Protein AF-A0A1Y2E299-F1 (afdb_monomer_lite)

Foldseek 3Di:
DDPPPPPLDFFQCLPPLNVCLLDVDPVLVVLVQLLCCLQVVVVVWGFPDKDFQPDPFDWDWDAPDDDDDDDDDDPPDDDDPPPDPDQDSLLRVLVSLVVDPPGPTDGDRDPDDPDDPPDPRDPDQWGWMFTQIPVRATETEIEEEDDPAPVVVVQVVVQVVCQVNNDDPPDDSVSRGFYEYEYAYQADRDALVNDDPVVDPDDVRSVVVRVVSLQDQKDKDFDADPVPRHCVPRVRRYMYIHGHLVSCVDPVNVVVCVDSSNVVSVCSVCVPVLCPPPDPSSVVSSVVSVVCSVDPVSVVVSVVVVVVVVVVVVVCVVVVVVVVVLVLLLVLLLVLLLCLLVVVDDLVVSVVVHVDDSVLSVLSNCQQPDPARALVVNCVSSVHDSVSSVVSCVVSVHDYDDPPPPVVVVVVPPD

Radius of gyration: 30.26 Å; chains: 1; bounding box: 94×62×80 Å

Sequence (415 aa):
MNIFEKEKEMLDPKNDLIFKNLFGVPQNKDIMIDFLNKILEFEEDPIVDLFYINTDTEIVPVKETNQSNEEKEVNDKEENSELYGKLGKMDLLVNAFIESPSSNYNLRETNERKKRDIDKIIYPENIDLLAKTRTNKLINIEIQMNNKGHMGKRSLYYAAGKIFHSLPKNEPYKKIPDLVMINILNYVAIEGSTVNREQFNNESEYNAYINELQNRCHSVYTIQNTQTNKTEIFKNSLIFHFIELPKFLNKINKNQLESEKYSWIKFLLKPEIYKDTEEELFKRAYNYLNYLGNIRKIREAYEQIEKVERDHLSAMSKYGKEKYIEGEKISAVRFAIPLLKERKLSLDEIKDYCKLSKDDLKIIDNFINNPKRSIRELAISLNLDINQLIEICEISNIYYIEKEEFDKVKRRRFV

Organism: NCBI:txid1754190

Secondary structure (DSSP, 8-state):
--TT----PPPPTTSHHHHHHHHSSGGGHHHHHHHHHHHH--SSS-EEEEEESSSS--EEEEE--------------S--SSS-----HHHHHHHHHHT-SSS-EEEEE---S---TT------SSEEEEEEETT--EEEEEEE----S-HHHHHHHHHHHHHHHTS-TT--GGGPPEEEEEEEESS--S-GGGS-GGG-SSHHHHHHHHHHHHH--EEEEE---TTT---GGGTTTEEEEEEEGGGGGSGGGHHHHTSGGGHHHHHHH-GGGGTT-S-HHHHHHHHHHHHHHH-HHHHHHHHHHHHHHHHHHHHHHHHHHHHHHHHHHHHHHHHHHHHHHTT-S-HHHHHHHS---HHHHHHHHHHHH-TT-BHHHHHHHHT--HHHHHHHHHHTT---B-SSSSSTTGGGS--

pLDDT: mean 72.44, std 21.23, range [27.77, 96.81]

InterPro domains:
  IPR010106 Recombination-promoting nuclease RpnA [TIGR01784] (127-362)

Structure (mmCIF, N/CA/C/O backbone):
data_AF-A0A1Y2E299-F1
#
_entry.id   AF-A0A1Y2E299-F1
#
loop_
_atom_site.group_PDB
_atom_site.id
_atom_site.type_symbol
_atom_site.label_atom_id
_atom_site.label_alt_id
_atom_site.label_comp_id
_atom_site.label_asym_id
_atom_site.label_entity_id
_atom_site.label_seq_id
_atom_site.pdbx_PDB_ins_code
_atom_site.Cartn_x
_atom_site.Cartn_y
_atom_site.Cartn_z
_atom_site.occupancy
_atom_site.B_iso_or_equiv
_atom_site.auth_seq_id
_atom_site.auth_comp_id
_atom_site.auth_asym_id
_atom_site.auth_atom_id
_atom_site.pdbx_PDB_model_num
ATOM 1 N N . MET A 1 1 ? 14.659 -36.727 25.892 1.00 32.09 1 MET A N 1
ATOM 2 C CA . MET A 1 1 ? 14.431 -35.273 25.765 1.00 32.09 1 MET A CA 1
AT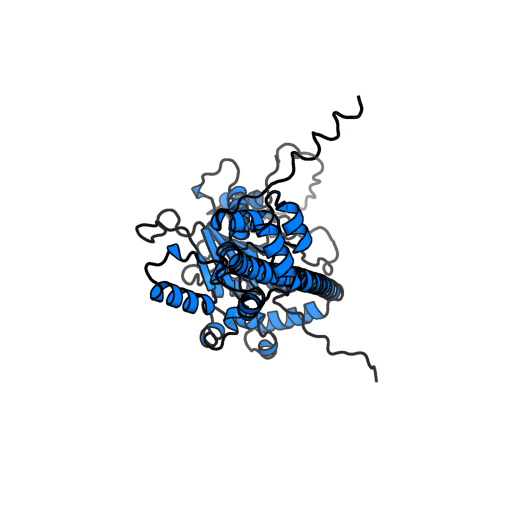OM 3 C C . MET A 1 1 ? 14.784 -34.915 24.330 1.00 32.09 1 MET A C 1
ATOM 5 O O . MET A 1 1 ? 15.929 -35.107 23.944 1.00 32.09 1 MET A O 1
ATOM 9 N N . ASN A 1 2 ? 13.778 -34.621 23.504 1.00 29.22 2 ASN A N 1
ATOM 10 C CA . ASN A 1 2 ? 13.917 -34.484 22.051 1.00 29.22 2 ASN A CA 1
ATOM 11 C C . ASN A 1 2 ? 14.667 -33.183 21.716 1.00 29.22 2 ASN A C 1
ATOM 13 O O . ASN A 1 2 ? 14.252 -32.117 22.150 1.00 29.22 2 ASN A O 1
ATOM 17 N N . ILE A 1 3 ? 15.757 -33.270 20.950 1.00 33.84 3 ILE A N 1
ATOM 18 C CA . ILE A 1 3 ? 16.673 -32.150 20.634 1.00 33.84 3 ILE A CA 1
ATOM 19 C C . ILE A 1 3 ? 16.189 -31.332 19.405 1.00 33.84 3 ILE A C 1
ATOM 21 O O . ILE A 1 3 ? 16.929 -30.536 18.846 1.00 33.84 3 ILE A O 1
ATOM 25 N N . PHE A 1 4 ? 14.927 -31.471 18.975 1.00 35.25 4 PHE A N 1
ATOM 26 C CA . PHE A 1 4 ? 14.426 -30.818 17.751 1.00 35.25 4 PHE A CA 1
ATOM 27 C C . PHE A 1 4 ? 12.995 -30.265 17.833 1.00 35.25 4 PHE A C 1
ATOM 29 O O . PHE A 1 4 ? 12.299 -30.214 16.825 1.00 35.25 4 PHE A O 1
ATOM 36 N N . GLU A 1 5 ? 12.554 -29.772 18.988 1.00 36.69 5 GLU A N 1
ATOM 37 C CA . GLU A 1 5 ? 11.481 -28.766 18.999 1.00 36.69 5 GLU A CA 1
ATOM 38 C C . GLU A 1 5 ? 12.128 -27.385 19.059 1.00 36.69 5 GLU A C 1
ATOM 40 O O . GLU A 1 5 ? 12.166 -26.720 20.089 1.00 36.69 5 GLU A O 1
ATOM 45 N N . LYS A 1 6 ? 12.707 -26.965 17.927 1.00 39.16 6 LYS A N 1
ATOM 46 C CA . LYS A 1 6 ? 12.953 -25.541 17.696 1.00 39.16 6 LYS A CA 1
ATOM 47 C C . LYS A 1 6 ? 11.570 -24.893 17.770 1.00 39.16 6 LYS A C 1
ATOM 49 O O . LYS A 1 6 ? 10.701 -25.297 16.993 1.00 39.16 6 LYS A O 1
ATOM 54 N N . GLU A 1 7 ? 11.345 -23.992 18.730 1.00 43.00 7 GLU A N 1
ATOM 55 C CA . GLU A 1 7 ? 10.093 -23.233 18.823 1.00 43.00 7 GLU A CA 1
ATOM 56 C C . GLU A 1 7 ? 9.712 -22.773 17.418 1.00 43.00 7 GLU A C 1
ATOM 58 O O . GLU A 1 7 ? 10.525 -22.201 16.686 1.00 43.00 7 GLU A O 1
ATOM 63 N N . LYS A 1 8 ? 8.517 -23.171 16.987 1.00 58.56 8 LYS A N 1
ATOM 64 C CA . LYS A 1 8 ? 8.115 -23.068 15.593 1.00 58.56 8 LYS A CA 1
ATOM 65 C C . LYS A 1 8 ? 7.849 -21.594 15.300 1.00 58.56 8 LYS A C 1
ATOM 67 O O . LYS A 1 8 ? 6.767 -21.094 15.575 1.00 58.56 8 LYS A O 1
ATOM 72 N N . GLU A 1 9 ? 8.877 -20.918 14.797 1.00 70.31 9 GLU A N 1
ATOM 73 C CA . GLU A 1 9 ? 8.895 -19.475 14.553 1.00 70.31 9 GLU A CA 1
ATOM 74 C C . GLU A 1 9 ? 7.659 -19.048 13.748 1.00 70.31 9 GLU A C 1
ATOM 76 O O . GLU A 1 9 ? 7.272 -19.724 12.781 1.00 70.31 9 GLU A O 1
ATOM 81 N N . MET A 1 10 ? 7.000 -17.984 14.212 1.00 82.38 10 MET A N 1
ATOM 82 C CA . MET A 1 10 ? 5.796 -17.431 13.596 1.00 82.38 10 MET A CA 1
ATOM 83 C C . MET A 1 10 ? 6.129 -16.927 12.189 1.00 82.38 10 MET A C 1
ATOM 85 O O . MET A 1 10 ? 7.195 -16.359 11.966 1.00 82.38 10 MET A O 1
ATOM 89 N N . LEU A 1 11 ? 5.233 -17.166 11.229 1.00 86.75 11 LEU A N 1
ATOM 90 C CA . LEU A 1 11 ? 5.448 -16.715 9.854 1.00 86.75 11 LEU A CA 1
ATOM 91 C C . LEU A 1 11 ? 5.257 -15.199 9.771 1.00 86.75 11 LEU A C 1
ATOM 93 O O . LEU A 1 11 ? 4.331 -14.667 10.384 1.00 86.75 11 LEU A O 1
ATOM 97 N N . ASP A 1 12 ? 6.103 -14.515 9.000 1.00 87.75 12 ASP A N 1
ATOM 98 C CA . ASP A 1 12 ? 6.030 -13.062 8.860 1.00 87.75 12 ASP A CA 1
ATOM 99 C C . ASP A 1 12 ? 4.764 -12.659 8.074 1.00 87.75 12 ASP A C 1
ATOM 101 O O . ASP A 1 12 ? 4.656 -12.989 6.887 1.00 87.75 12 ASP A O 1
ATOM 105 N N . PRO A 1 13 ? 3.808 -11.920 8.672 1.00 89.75 13 PRO A N 1
ATOM 106 C CA . PRO A 1 13 ? 2.593 -11.495 7.980 1.00 89.75 13 PRO A CA 1
ATOM 107 C C . PRO A 1 13 ? 2.842 -10.436 6.894 1.00 89.75 13 PRO A C 1
ATOM 109 O O . PRO A 1 13 ? 1.934 -10.150 6.120 1.00 89.75 13 PRO A O 1
ATOM 112 N N . LYS A 1 14 ? 4.051 -9.862 6.800 1.00 87.25 14 LYS A N 1
ATOM 113 C CA . LYS A 1 14 ? 4.465 -8.992 5.683 1.00 87.25 14 LYS A CA 1
ATOM 114 C C . LYS A 1 14 ? 4.824 -9.781 4.428 1.00 87.25 14 LYS A C 1
ATOM 116 O O . LYS A 1 14 ? 4.929 -9.190 3.355 1.00 87.25 14 LYS A O 1
ATOM 121 N N . ASN A 1 15 ? 5.048 -11.090 4.552 1.00 82.88 15 ASN A N 1
ATOM 122 C CA . ASN A 1 15 ? 5.232 -11.945 3.395 1.00 82.88 15 ASN A CA 1
ATOM 123 C C . ASN A 1 15 ? 3.908 -12.055 2.632 1.00 82.88 15 ASN A C 1
ATOM 125 O O . ASN A 1 15 ? 2.861 -12.347 3.209 1.00 82.88 15 ASN A O 1
ATOM 129 N N . ASP A 1 16 ? 3.977 -11.856 1.321 1.00 77.69 16 ASP A N 1
ATOM 130 C CA . ASP A 1 16 ? 2.823 -11.805 0.428 1.00 77.69 16 ASP A CA 1
ATOM 131 C C . ASP A 1 16 ? 1.937 -13.062 0.516 1.00 77.69 16 ASP A C 1
ATOM 133 O O . ASP A 1 16 ? 0.713 -12.948 0.567 1.00 77.69 16 ASP A O 1
ATOM 137 N N . LEU A 1 17 ? 2.526 -14.260 0.637 1.00 79.12 17 LEU A N 1
ATOM 138 C CA . LEU A 1 17 ? 1.771 -15.506 0.817 1.00 79.12 17 LEU A CA 1
ATOM 139 C C . LEU A 1 17 ? 0.967 -15.492 2.123 1.00 79.12 17 LEU A C 1
ATOM 141 O O . LEU A 1 17 ? -0.199 -15.892 2.147 1.00 79.12 17 LEU A O 1
ATOM 145 N N . ILE A 1 18 ? 1.589 -15.052 3.213 1.00 86.25 18 ILE A N 1
ATOM 146 C CA . ILE A 1 18 ? 0.987 -15.075 4.550 1.00 86.25 18 ILE A CA 1
ATOM 147 C C . ILE A 1 18 ? -0.095 -14.018 4.660 1.00 86.25 18 ILE A C 1
ATOM 149 O O . ILE A 1 18 ? -1.197 -14.329 5.106 1.00 86.25 18 ILE A O 1
ATOM 153 N N . PHE A 1 19 ? 0.174 -12.812 4.165 1.00 88.00 19 PHE A N 1
ATOM 154 C CA . PHE A 1 19 ? -0.820 -11.755 4.080 1.00 88.00 19 PHE A CA 1
ATOM 155 C C . PHE A 1 19 ? -2.055 -12.210 3.297 1.00 88.00 19 PHE A C 1
ATOM 157 O O . PHE A 1 19 ? -3.182 -12.060 3.763 1.00 88.00 19 PHE A O 1
ATOM 164 N N . LYS A 1 20 ? -1.859 -12.847 2.137 1.00 82.38 20 LYS A N 1
ATOM 165 C CA . LYS A 1 20 ? -2.958 -13.384 1.323 1.00 82.38 20 LYS A CA 1
ATOM 166 C C . LYS A 1 20 ? -3.746 -14.472 2.023 1.00 82.38 20 LYS A C 1
ATOM 168 O O . LYS A 1 20 ? -4.960 -14.507 1.893 1.00 82.38 20 LYS A O 1
ATOM 173 N N . ASN A 1 21 ? -3.101 -15.347 2.783 1.00 83.94 21 ASN A N 1
ATOM 174 C CA . ASN A 1 21 ? -3.840 -16.355 3.537 1.00 83.94 21 ASN A CA 1
ATOM 175 C C . ASN A 1 21 ? -4.544 -15.748 4.758 1.00 83.94 21 ASN A C 1
ATOM 177 O O . ASN A 1 21 ? -5.595 -16.246 5.142 1.00 83.94 21 ASN A O 1
ATOM 181 N N . LEU A 1 22 ? -4.020 -14.666 5.339 1.00 88.88 22 LEU A N 1
ATOM 182 C CA . LEU A 1 22 ? -4.622 -13.993 6.487 1.00 88.88 22 LEU A CA 1
ATOM 183 C C . LEU A 1 22 ? -5.815 -13.106 6.098 1.00 88.88 22 LEU A C 1
ATOM 185 O O . LEU A 1 22 ? -6.866 -13.224 6.714 1.00 88.88 22 LEU A O 1
ATOM 189 N N . PHE A 1 23 ? -5.680 -12.259 5.078 1.00 89.19 23 PHE A N 1
ATOM 190 C CA . PHE A 1 23 ? -6.710 -11.288 4.680 1.00 89.19 23 PHE A CA 1
ATOM 191 C C . PHE A 1 23 ? -7.469 -11.686 3.400 1.00 89.19 23 PHE A C 1
ATOM 193 O O . PHE A 1 23 ? -8.572 -11.208 3.133 1.00 89.19 23 PHE A O 1
ATOM 200 N N . GLY A 1 24 ? -6.881 -12.559 2.582 1.00 81.06 24 GLY A N 1
ATOM 201 C CA . GLY A 1 24 ? -7.390 -12.964 1.268 1.00 81.06 24 GLY A CA 1
ATOM 202 C C . GLY A 1 24 ? -8.364 -14.148 1.278 1.00 81.06 24 GLY A C 1
ATOM 203 O O . GLY A 1 24 ? -8.747 -14.614 0.207 1.00 81.06 24 GLY A O 1
ATOM 204 N N . VAL A 1 25 ? -8.726 -14.668 2.457 1.00 78.75 25 VAL A N 1
ATOM 205 C CA . VAL A 1 25 ? -9.627 -15.821 2.616 1.00 78.75 25 VAL A CA 1
ATOM 206 C C . VAL A 1 25 ? -11.041 -15.355 2.995 1.00 78.75 25 VAL A C 1
ATOM 208 O O . VAL A 1 25 ? -11.171 -14.517 3.892 1.00 78.75 25 VAL A O 1
ATOM 211 N N . PRO A 1 26 ? -12.112 -15.920 2.402 1.00 78.38 26 PRO A N 1
ATOM 212 C CA . PRO A 1 26 ? -13.491 -15.562 2.751 1.00 78.38 26 PRO A CA 1
ATOM 213 C C . PRO A 1 26 ? -13.822 -15.703 4.244 1.00 78.38 26 PRO A C 1
ATOM 215 O O . PRO A 1 26 ? -14.613 -14.930 4.778 1.00 78.38 26 PRO A O 1
ATOM 218 N N . GLN A 1 27 ? -13.186 -16.645 4.948 1.00 80.56 27 GLN A N 1
ATOM 219 C CA . GLN A 1 27 ? -13.388 -16.866 6.385 1.00 80.56 27 GLN A CA 1
ATOM 220 C C . GLN A 1 27 ? -12.892 -15.699 7.256 1.00 80.56 27 GLN A C 1
ATOM 222 O O . GLN A 1 27 ? -13.392 -15.521 8.362 1.00 80.56 27 GLN A O 1
ATOM 227 N N . ASN A 1 28 ? -11.946 -14.897 6.755 1.00 87.56 28 ASN A N 1
ATOM 228 C CA . ASN A 1 28 ? -11.381 -13.730 7.443 1.00 87.56 28 ASN A CA 1
ATOM 229 C C . ASN A 1 28 ? -11.833 -12.419 6.783 1.00 87.56 28 ASN A C 1
ATOM 231 O O . ASN A 1 28 ? -11.171 -11.386 6.877 1.00 87.56 28 ASN A O 1
ATOM 235 N N . LYS A 1 29 ? -12.961 -12.455 6.078 1.00 89.75 29 LYS A N 1
ATOM 236 C CA . LYS A 1 29 ? -13.508 -11.310 5.355 1.00 89.75 29 LYS A CA 1
ATOM 237 C C . LYS A 1 29 ? -13.743 -10.092 6.242 1.00 89.75 29 LYS A C 1
ATOM 239 O O . LYS A 1 29 ? -13.468 -8.973 5.833 1.00 89.75 29 LYS A O 1
ATOM 244 N N . ASP A 1 30 ? -14.220 -10.299 7.458 1.00 93.19 30 ASP A N 1
ATOM 245 C CA . ASP A 1 30 ? -14.425 -9.249 8.454 1.00 93.19 30 ASP A CA 1
ATOM 246 C C . ASP A 1 30 ? -13.109 -8.616 8.947 1.00 93.19 30 ASP A C 1
ATOM 248 O O . ASP A 1 30 ? -13.064 -7.404 9.142 1.00 93.19 30 ASP A O 1
ATOM 252 N N . ILE A 1 31 ? -12.018 -9.387 9.044 1.00 94.75 31 ILE A N 1
ATOM 253 C CA . ILE A 1 31 ? -10.661 -8.853 9.269 1.00 94.75 31 ILE A CA 1
ATOM 254 C C . ILE A 1 31 ? -10.249 -7.940 8.107 1.00 94.75 31 ILE A C 1
ATOM 256 O O . ILE A 1 31 ? -9.733 -6.849 8.337 1.00 94.75 31 ILE A O 1
ATOM 260 N N . MET A 1 32 ? -10.500 -8.351 6.859 1.00 93.38 32 MET A N 1
ATOM 261 C CA . MET A 1 32 ? -10.205 -7.510 5.694 1.00 93.38 32 MET A CA 1
ATOM 262 C C . MET A 1 32 ? -11.087 -6.252 5.649 1.00 93.38 32 MET A C 1
ATOM 264 O O . MET A 1 32 ? -10.597 -5.177 5.317 1.00 93.38 32 MET A O 1
ATOM 268 N N . ILE A 1 33 ? -12.369 -6.344 6.010 1.00 94.31 33 ILE A N 1
ATOM 269 C CA . ILE A 1 33 ? -13.258 -5.176 6.099 1.00 94.31 33 ILE A CA 1
ATOM 270 C C . ILE A 1 33 ? -12.736 -4.180 7.139 1.00 94.31 33 ILE A C 1
ATOM 272 O O . ILE A 1 33 ? -12.640 -2.990 6.835 1.00 94.31 33 ILE A O 1
ATOM 276 N N . ASP A 1 34 ? -12.362 -4.649 8.332 1.00 95.38 34 ASP A N 1
ATOM 277 C CA . ASP A 1 34 ? -11.805 -3.788 9.382 1.00 95.38 34 ASP A CA 1
ATOM 278 C C . ASP A 1 34 ? -10.476 -3.154 8.942 1.00 95.38 34 ASP A C 1
ATOM 280 O O . ASP A 1 34 ? -10.286 -1.945 9.083 1.00 95.38 34 ASP A O 1
ATOM 284 N N . PHE A 1 35 ? -9.600 -3.935 8.299 1.00 95.00 35 PHE A N 1
ATOM 285 C CA . PHE A 1 35 ? -8.370 -3.436 7.679 1.00 95.00 35 PHE A CA 1
ATOM 286 C C . PHE A 1 35 ? -8.635 -2.278 6.712 1.00 95.00 35 PHE A C 1
ATOM 288 O O . PHE A 1 35 ? -8.035 -1.206 6.831 1.00 95.00 35 PHE A O 1
ATOM 295 N N . LEU A 1 36 ? -9.543 -2.483 5.758 1.00 94.00 36 LEU A N 1
ATOM 296 C CA . LEU A 1 36 ? -9.836 -1.506 4.716 1.00 94.00 36 LEU A CA 1
ATOM 297 C C . LEU A 1 36 ? -10.514 -0.260 5.278 1.00 94.00 36 LEU A C 1
ATOM 299 O O . LEU A 1 36 ? -10.112 0.846 4.927 1.00 94.00 36 LEU A O 1
ATOM 303 N N . ASN A 1 37 ? -11.492 -0.413 6.172 1.00 94.62 37 ASN A N 1
ATOM 304 C CA . ASN A 1 37 ? -12.184 0.723 6.780 1.00 94.62 37 ASN A CA 1
ATOM 305 C C . ASN A 1 37 ? -11.233 1.603 7.599 1.00 94.62 37 ASN A C 1
ATOM 307 O O . ASN A 1 37 ? -11.318 2.827 7.503 1.00 94.62 37 ASN A O 1
ATOM 311 N N . LYS A 1 38 ? -10.287 1.004 8.334 1.00 94.12 38 LYS A N 1
ATOM 312 C CA . LYS A 1 38 ? -9.276 1.759 9.087 1.00 94.12 38 LYS A CA 1
ATOM 313 C C . LYS A 1 38 ? -8.299 2.493 8.173 1.00 94.12 38 LYS A C 1
ATOM 315 O O . LYS A 1 38 ? -8.006 3.655 8.420 1.00 94.12 38 LYS A O 1
ATOM 320 N N . ILE A 1 39 ? -7.821 1.858 7.099 1.00 92.06 39 ILE A N 1
ATOM 321 C CA . ILE A 1 39 ? -6.842 2.466 6.181 1.00 92.06 39 ILE A CA 1
ATOM 322 C C . ILE A 1 39 ? -7.459 3.544 5.275 1.00 92.06 39 ILE A C 1
ATOM 324 O O . ILE A 1 39 ? -6.802 4.558 5.010 1.00 92.06 39 ILE A O 1
ATOM 328 N N . LEU A 1 40 ? -8.677 3.310 4.775 1.00 88.81 40 LEU A N 1
ATOM 329 C CA . LEU A 1 40 ? -9.353 4.167 3.793 1.00 88.81 40 LEU A CA 1
ATOM 330 C C . LEU A 1 40 ? -10.169 5.300 4.427 1.00 88.81 40 LEU A C 1
ATOM 332 O O . LEU A 1 40 ? -10.482 6.257 3.725 1.00 88.81 40 LEU A O 1
ATOM 336 N N . GLU A 1 41 ? -10.489 5.207 5.723 1.00 82.06 41 GLU A N 1
ATOM 337 C CA . GLU A 1 41 ? -11.223 6.234 6.482 1.00 82.06 41 GLU A CA 1
ATOM 338 C C . GLU A 1 41 ? -12.548 6.651 5.814 1.00 82.06 41 GLU A C 1
ATOM 340 O O . GLU A 1 41 ? -12.928 7.822 5.801 1.00 82.06 41 GLU A O 1
ATOM 345 N N . PHE A 1 42 ? -13.289 5.692 5.249 1.00 75.88 42 PHE A N 1
ATOM 346 C CA . PHE A 1 42 ? -14.637 5.934 4.726 1.00 75.88 42 PHE A CA 1
ATOM 347 C C . PHE A 1 42 ? -15.664 6.074 5.864 1.00 75.88 42 PHE A C 1
ATOM 349 O O . PHE A 1 42 ? -16.616 5.306 5.952 1.00 75.88 42 PHE A O 1
ATOM 356 N N . GLU A 1 43 ? -15.482 7.056 6.749 1.00 74.56 43 GLU A N 1
ATOM 357 C CA . GLU A 1 43 ? -16.323 7.256 7.941 1.00 74.56 43 GLU A CA 1
ATOM 358 C C . GLU A 1 43 ? -17.804 7.478 7.584 1.00 74.56 43 GLU A C 1
ATOM 360 O O . GLU A 1 43 ? -18.707 6.937 8.227 1.00 74.56 43 GLU A O 1
ATOM 365 N N . GLU A 1 44 ? -18.068 8.238 6.517 1.00 80.62 44 GLU A N 1
ATOM 366 C CA . GLU A 1 44 ? -19.431 8.529 6.059 1.00 80.62 44 GLU A CA 1
ATOM 367 C C . GLU A 1 44 ? -20.084 7.349 5.324 1.00 80.62 44 GLU A C 1
ATOM 369 O O . GLU A 1 44 ? -21.313 7.224 5.314 1.00 80.62 44 GLU A O 1
ATOM 374 N N . ASP A 1 45 ? -19.291 6.465 4.718 1.00 86.31 45 ASP A N 1
ATOM 375 C CA . ASP A 1 45 ? -19.788 5.367 3.889 1.00 86.31 45 ASP A CA 1
ATOM 376 C C . ASP A 1 45 ? -18.879 4.128 3.962 1.00 86.31 45 ASP A C 1
ATOM 378 O O . ASP A 1 45 ? -18.203 3.787 2.985 1.00 86.31 45 ASP A O 1
ATOM 382 N N . PRO A 1 46 ? -18.837 3.454 5.126 1.00 91.50 46 PRO A N 1
ATOM 383 C CA . PRO A 1 46 ? -17.902 2.366 5.357 1.00 91.50 46 PRO A CA 1
ATOM 384 C C . PRO A 1 46 ? -18.210 1.170 4.459 1.00 91.50 46 PRO A C 1
ATOM 386 O O . PRO A 1 46 ? -19.350 0.937 4.042 1.00 91.50 46 PRO A O 1
ATOM 389 N N . ILE A 1 47 ? -17.178 0.374 4.201 1.00 92.19 47 ILE A N 1
ATOM 390 C CA . ILE A 1 47 ? -17.299 -0.931 3.559 1.00 92.19 47 ILE A CA 1
ATOM 391 C C . ILE A 1 47 ? -18.034 -1.860 4.521 1.00 92.19 47 ILE A C 1
ATOM 393 O O . ILE A 1 47 ? -17.644 -2.003 5.680 1.00 92.19 47 ILE A O 1
ATOM 397 N N . VAL A 1 48 ? -19.094 -2.493 4.026 1.00 92.31 48 VAL A N 1
ATOM 398 C CA . VAL A 1 48 ? -19.914 -3.447 4.787 1.00 92.31 48 VAL A CA 1
ATOM 399 C C . VAL A 1 48 ? -19.811 -4.863 4.236 1.00 92.31 48 VAL A C 1
ATOM 401 O O . VAL A 1 48 ? -20.191 -5.807 4.921 1.00 92.31 48 VAL A O 1
ATOM 404 N N . ASP A 1 49 ? -19.304 -5.020 3.010 1.00 89.50 49 ASP A N 1
ATOM 405 C CA . ASP A 1 49 ? -19.199 -6.318 2.356 1.00 89.50 49 ASP A CA 1
ATOM 406 C C . ASP A 1 49 ? -18.036 -6.374 1.349 1.00 89.50 49 ASP A C 1
ATOM 408 O O . ASP A 1 49 ? -17.627 -5.349 0.797 1.00 89.50 49 ASP A O 1
ATOM 412 N N . LEU A 1 50 ? -17.517 -7.579 1.095 1.00 87.25 50 LEU A N 1
ATOM 413 C CA . LEU A 1 50 ? -16.407 -7.858 0.167 1.00 87.25 50 LEU A CA 1
ATOM 414 C C . LEU A 1 50 ? -16.661 -9.125 -0.658 1.00 87.25 50 LEU A C 1
ATOM 416 O O . LEU A 1 50 ? -17.050 -10.159 -0.113 1.00 87.25 50 LEU A O 1
ATOM 420 N N . PHE A 1 51 ? -16.331 -9.082 -1.944 1.00 81.81 51 PHE A N 1
ATOM 421 C CA . PHE A 1 51 ? -16.332 -10.244 -2.834 1.00 81.81 51 PHE A CA 1
ATOM 422 C C . PHE A 1 51 ? -14.919 -10.498 -3.360 1.00 81.81 51 PHE A C 1
ATOM 424 O O . PHE A 1 51 ? -14.310 -9.606 -3.948 1.00 81.81 51 PHE A O 1
ATOM 431 N N . TYR A 1 52 ? -14.402 -11.710 -3.157 1.00 78.38 52 TYR A N 1
ATOM 432 C CA . TYR A 1 52 ? -13.086 -12.129 -3.644 1.00 78.38 52 TYR A CA 1
ATOM 433 C C . TYR A 1 52 ? -13.199 -12.619 -5.090 1.00 78.38 52 TYR A C 1
ATOM 435 O O . TYR A 1 52 ? -13.975 -13.523 -5.387 1.00 78.38 52 TYR A O 1
ATOM 443 N N . ILE A 1 53 ? -12.423 -12.028 -5.998 1.00 65.19 53 ILE A N 1
ATOM 444 C CA . ILE A 1 53 ? -12.620 -12.194 -7.453 1.00 65.19 53 ILE A CA 1
ATOM 445 C C . ILE A 1 53 ? -11.763 -13.344 -8.020 1.00 65.19 53 ILE A C 1
ATOM 447 O O . ILE A 1 53 ? -12.037 -13.882 -9.095 1.00 65.19 53 ILE A O 1
ATOM 451 N N . ASN A 1 54 ? -10.739 -13.762 -7.266 1.00 55.66 54 ASN A N 1
ATOM 452 C CA . ASN A 1 54 ? -9.733 -14.747 -7.682 1.00 55.66 54 ASN A CA 1
ATOM 453 C C . ASN A 1 54 ? -9.780 -16.089 -6.934 1.00 55.66 54 ASN A C 1
ATOM 455 O O . ASN A 1 54 ? -8.926 -16.941 -7.182 1.00 55.66 54 ASN A O 1
ATOM 459 N N . THR A 1 55 ? -10.745 -16.328 -6.046 1.00 46.59 55 THR A N 1
ATOM 460 C CA . THR A 1 55 ? -11.004 -17.693 -5.571 1.00 46.59 55 THR A CA 1
ATOM 461 C C . THR A 1 55 ? -11.697 -18.470 -6.697 1.00 46.59 55 THR A C 1
ATOM 463 O O . THR A 1 55 ? -12.433 -17.892 -7.493 1.00 46.59 55 THR A O 1
ATOM 466 N N . ASP A 1 56 ? -11.463 -19.779 -6.826 1.00 38.97 56 ASP A N 1
ATOM 467 C CA . ASP A 1 56 ? -12.178 -20.663 -7.772 1.00 38.97 56 ASP A CA 1
ATOM 468 C C . ASP A 1 56 ? -13.691 -20.797 -7.449 1.00 38.97 56 ASP A C 1
ATOM 470 O O . ASP A 1 56 ? -14.266 -21.878 -7.584 1.00 38.97 56 ASP A O 1
ATOM 474 N N . THR A 1 57 ? -14.331 -19.749 -6.940 1.00 34.69 57 THR A N 1
ATOM 475 C CA . THR A 1 57 ? -15.762 -19.680 -6.686 1.00 34.69 57 THR A CA 1
ATOM 476 C C . THR A 1 57 ? -16.434 -19.106 -7.924 1.00 34.69 57 THR A C 1
ATOM 478 O O . THR A 1 57 ? -16.258 -17.943 -8.282 1.00 34.69 57 THR A O 1
ATOM 481 N N . GLU A 1 58 ? -17.199 -19.952 -8.609 1.00 31.12 58 GLU A N 1
ATOM 482 C CA . GLU A 1 58 ? -18.240 -19.475 -9.511 1.00 31.12 58 GLU A CA 1
ATOM 483 C C . GLU A 1 58 ? -19.296 -18.767 -8.656 1.00 31.12 58 GLU A C 1
ATOM 485 O O . GLU A 1 58 ? -19.822 -19.326 -7.692 1.00 31.12 58 GLU A O 1
ATOM 490 N N . ILE A 1 59 ? -19.542 -17.496 -8.963 1.00 37.03 59 ILE A N 1
ATOM 491 C CA . ILE A 1 59 ? -20.559 -16.690 -8.297 1.00 37.03 59 ILE A CA 1
ATOM 492 C C . ILE A 1 59 ? -21.757 -16.672 -9.235 1.00 37.03 59 ILE A C 1
ATOM 494 O O . ILE A 1 59 ? -21.688 -16.094 -10.320 1.00 37.03 59 ILE A O 1
ATOM 498 N N . VAL A 1 60 ? -22.833 -17.348 -8.830 1.00 32.06 60 VAL A N 1
ATOM 499 C CA . VAL A 1 60 ? -24.058 -17.460 -9.625 1.00 32.06 60 VAL A CA 1
ATOM 500 C C . VAL A 1 60 ? -25.147 -16.591 -8.982 1.00 32.06 60 VAL A C 1
ATOM 502 O O . VAL A 1 60 ? -25.396 -16.717 -7.778 1.00 32.06 60 VAL A O 1
ATOM 505 N N . PRO A 1 61 ? -25.809 -15.701 -9.741 1.00 32.72 61 PRO A N 1
ATOM 506 C CA . PRO A 1 61 ? -26.958 -14.955 -9.241 1.00 32.72 61 PRO A CA 1
ATOM 507 C C . PRO A 1 61 ? -28.153 -15.896 -9.020 1.00 32.72 61 PRO A C 1
ATOM 509 O O . PRO A 1 61 ? -28.579 -16.593 -9.940 1.00 32.72 61 PRO A O 1
ATOM 512 N N . VAL A 1 62 ? -28.719 -15.911 -7.808 1.00 35.62 62 VAL A N 1
ATOM 513 C CA . VAL A 1 62 ? -29.917 -16.704 -7.486 1.00 35.62 62 VAL A CA 1
ATOM 514 C C . VAL A 1 62 ? -31.134 -15.784 -7.402 1.00 35.62 62 VAL A C 1
ATOM 516 O O . VAL A 1 62 ? -31.142 -14.826 -6.628 1.00 35.62 62 VAL A O 1
ATOM 519 N N . LYS A 1 63 ? -32.179 -16.089 -8.182 1.00 31.14 63 LYS A N 1
ATOM 520 C CA . LYS A 1 63 ? -33.508 -15.477 -8.026 1.00 31.14 63 LYS A CA 1
ATOM 521 C C . LYS A 1 63 ? -34.181 -16.046 -6.780 1.00 31.14 63 LYS A C 1
ATOM 523 O O . LYS A 1 63 ? -34.325 -17.262 -6.675 1.00 31.14 63 LYS A O 1
ATOM 528 N N . GLU A 1 64 ? -34.651 -15.193 -5.871 1.00 30.44 64 GLU A N 1
ATOM 529 C CA . GLU A 1 64 ? -35.635 -15.609 -4.867 1.00 30.44 64 GLU A CA 1
ATOM 530 C C . GLU A 1 64 ? -36.943 -15.978 -5.579 1.00 30.44 64 GLU A C 1
ATOM 532 O O . GLU A 1 64 ? -37.756 -15.124 -5.930 1.00 30.44 64 GLU A O 1
ATOM 537 N N . THR A 1 65 ? -37.159 -17.266 -5.827 1.00 28.39 65 THR A N 1
ATOM 538 C CA . THR A 1 65 ? -38.502 -17.774 -6.099 1.00 28.39 65 THR A CA 1
ATOM 539 C C . THR A 1 65 ? -39.205 -17.967 -4.764 1.00 28.39 65 THR A C 1
ATOM 541 O O . THR A 1 65 ? -38.792 -18.805 -3.960 1.00 28.39 65 THR A O 1
ATOM 544 N N . ASN A 1 66 ? -40.264 -17.192 -4.524 1.00 28.64 66 ASN A N 1
ATOM 545 C CA . ASN A 1 66 ? -41.194 -17.440 -3.426 1.00 28.64 66 ASN A CA 1
ATOM 546 C C . ASN A 1 66 ? -41.641 -18.914 -3.452 1.00 28.64 66 ASN A C 1
ATOM 548 O O . ASN A 1 66 ? -41.996 -19.446 -4.502 1.00 28.64 66 ASN A O 1
ATOM 552 N N . GLN A 1 67 ? -41.557 -19.565 -2.292 1.00 34.69 67 GLN A N 1
ATOM 553 C CA . GLN A 1 67 ? -41.695 -21.009 -2.088 1.00 34.69 67 GLN A CA 1
ATOM 554 C C . GLN A 1 67 ? -42.939 -21.632 -2.743 1.00 34.69 67 GLN A C 1
ATOM 556 O O . GLN A 1 67 ? -44.060 -21.194 -2.502 1.00 34.69 67 GLN A O 1
ATOM 561 N N . SER A 1 68 ? -42.757 -22.757 -3.440 1.00 28.05 68 SER A N 1
ATOM 562 C CA . SER A 1 68 ? -43.441 -24.020 -3.112 1.00 28.05 68 SER A CA 1
ATOM 563 C C . SER A 1 68 ? -42.829 -25.191 -3.896 1.00 28.05 68 SER A C 1
ATOM 565 O O . SER A 1 68 ? -42.595 -25.092 -5.092 1.00 28.05 68 SER A O 1
ATOM 567 N N . ASN A 1 69 ? -42.511 -26.253 -3.150 1.00 33.00 69 ASN A N 1
ATOM 568 C CA . ASN A 1 69 ? -42.260 -27.650 -3.521 1.00 33.00 69 ASN A CA 1
ATOM 569 C C . ASN A 1 69 ? -42.179 -28.015 -5.016 1.00 33.00 69 ASN A C 1
ATOM 571 O O . ASN A 1 69 ? -43.185 -27.989 -5.712 1.00 33.00 69 ASN A O 1
ATOM 575 N N . GLU A 1 70 ? -41.022 -28.520 -5.444 1.00 28.81 70 GLU A N 1
ATOM 576 C CA . GLU A 1 70 ? -40.843 -29.909 -5.904 1.00 28.81 70 GLU A CA 1
ATOM 577 C C . GLU A 1 70 ? -39.372 -30.117 -6.293 1.00 28.81 70 GLU A C 1
ATOM 579 O O . GLU A 1 70 ? -38.804 -29.367 -7.086 1.00 28.81 70 GLU A O 1
ATOM 584 N N . GLU A 1 71 ? -38.750 -31.141 -5.711 1.00 34.16 71 GLU A N 1
ATOM 585 C CA . GLU A 1 71 ? -37.464 -31.670 -6.153 1.00 34.16 71 GLU A CA 1
ATOM 586 C C . GLU A 1 71 ? -37.593 -32.118 -7.615 1.00 34.16 71 GLU A C 1
ATOM 588 O O . GLU A 1 71 ? -38.232 -33.126 -7.918 1.00 34.16 71 GLU A O 1
ATOM 593 N N . LYS A 1 72 ? -36.985 -31.374 -8.538 1.00 27.77 72 LYS A N 1
ATOM 594 C CA . LYS A 1 72 ? -36.644 -31.893 -9.862 1.00 27.77 72 LYS A CA 1
ATOM 595 C C . LYS A 1 72 ? -35.169 -31.649 -10.107 1.00 27.77 72 LYS A C 1
ATOM 597 O O . LYS A 1 72 ? -34.741 -30.519 -10.320 1.00 27.77 72 LYS A O 1
ATOM 602 N N . GLU A 1 73 ? -34.411 -32.741 -10.059 1.00 33.50 73 GLU A N 1
ATOM 603 C CA . GLU A 1 73 ? -33.103 -32.854 -10.694 1.00 33.50 73 GLU A CA 1
ATOM 604 C C . GLU A 1 73 ? -33.231 -32.384 -12.148 1.00 33.50 73 GLU A C 1
ATOM 606 O O . GLU A 1 73 ? -33.873 -33.040 -12.973 1.00 33.50 73 GLU A O 1
ATOM 611 N N . VAL A 1 74 ? -32.644 -31.232 -12.468 1.00 28.94 74 VAL A N 1
ATOM 612 C CA . VAL A 1 74 ? -32.480 -30.797 -13.854 1.00 28.94 74 VAL A CA 1
ATOM 613 C C . VAL A 1 74 ? -31.093 -31.239 -14.305 1.00 28.94 74 VAL A C 1
ATOM 615 O O . VAL A 1 74 ? -30.066 -30.734 -13.857 1.00 28.94 74 VAL A O 1
ATOM 618 N N . ASN A 1 75 ? -31.094 -32.256 -15.165 1.00 30.25 75 ASN A N 1
ATOM 619 C CA . ASN A 1 75 ? -29.964 -32.662 -15.988 1.00 30.25 75 ASN A CA 1
ATOM 620 C C . ASN A 1 75 ? -29.630 -31.536 -16.977 1.00 30.25 75 ASN A C 1
ATOM 622 O O . ASN A 1 75 ? -30.229 -31.475 -18.047 1.00 30.25 75 ASN A O 1
ATOM 626 N N . ASP A 1 76 ? -28.635 -30.708 -16.669 1.00 31.59 76 ASP A N 1
ATOM 627 C CA . ASP A 1 76 ? -28.047 -29.795 -17.653 1.00 31.59 76 ASP A CA 1
ATOM 628 C C . ASP A 1 76 ? -26.898 -30.499 -18.385 1.00 31.59 76 ASP A C 1
ATOM 630 O O . ASP A 1 76 ? -25.712 -30.357 -18.071 1.00 31.59 76 ASP A O 1
ATOM 634 N N . LYS A 1 77 ? -27.267 -31.306 -19.383 1.00 32.19 77 LYS A N 1
ATOM 635 C CA . LYS A 1 77 ? -26.385 -31.622 -20.507 1.00 32.19 77 LYS A CA 1
ATOM 636 C C . LYS A 1 77 ? -26.880 -30.855 -21.723 1.00 32.19 77 LYS A C 1
ATOM 638 O O . LYS A 1 77 ? -28.013 -31.048 -22.133 1.00 32.19 77 LYS A O 1
ATOM 643 N N . GLU A 1 78 ? -25.958 -30.080 -22.288 1.00 35.47 78 GLU A N 1
ATOM 644 C CA . GLU A 1 78 ? -25.972 -29.588 -23.667 1.00 35.47 78 GLU A CA 1
ATOM 645 C C . GLU A 1 78 ? -27.115 -28.631 -24.020 1.00 35.47 78 GLU A C 1
ATOM 647 O O . GLU A 1 78 ? -28.168 -29.052 -24.466 1.00 35.47 78 GLU A O 1
ATOM 652 N N . GLU A 1 79 ? -26.857 -27.327 -23.869 1.00 30.44 79 GLU A N 1
ATOM 653 C CA . GLU A 1 79 ? -27.109 -26.288 -24.888 1.00 30.44 79 GLU A CA 1
ATOM 654 C C . GLU A 1 79 ? -26.894 -24.907 -24.254 1.00 30.44 79 GLU A C 1
ATOM 656 O O . GLU A 1 79 ? -27.795 -24.358 -23.635 1.00 30.44 79 GLU A O 1
ATOM 661 N N . ASN A 1 80 ? -25.672 -24.364 -24.349 1.00 28.19 80 ASN A N 1
ATOM 662 C CA . ASN A 1 80 ? -25.393 -22.916 -24.265 1.00 28.19 80 ASN A CA 1
ATOM 663 C C . ASN A 1 80 ? -23.899 -22.599 -24.497 1.00 28.19 80 ASN A C 1
ATOM 665 O O . ASN A 1 80 ? -23.316 -21.738 -23.845 1.00 28.19 80 ASN A O 1
ATOM 669 N N . SER A 1 81 ? -23.228 -23.290 -25.426 1.00 30.28 81 SER A N 1
ATOM 670 C CA . SER A 1 81 ? -21.808 -23.022 -25.719 1.00 30.28 81 SER A CA 1
ATOM 671 C C . SER A 1 81 ? -21.568 -21.921 -26.759 1.00 30.28 81 SER A C 1
ATOM 673 O O . SER A 1 81 ? -20.412 -21.625 -27.043 1.00 30.28 81 SER A O 1
ATOM 675 N N . GLU A 1 82 ? -22.608 -21.290 -27.320 1.00 29.16 82 GLU A N 1
ATOM 676 C CA . GLU A 1 82 ? -22.441 -20.326 -28.426 1.00 29.16 82 GLU A CA 1
ATOM 677 C C . GLU A 1 82 ? -22.906 -18.886 -28.141 1.00 29.16 82 GLU A C 1
ATOM 679 O O . GLU A 1 82 ? -22.660 -18.007 -28.964 1.00 29.16 82 GLU A O 1
ATOM 684 N N . LEU A 1 83 ? -23.462 -18.583 -26.958 1.00 29.12 83 LEU A N 1
ATOM 685 C CA . LEU A 1 83 ? -23.812 -17.199 -26.577 1.00 29.12 83 LEU A CA 1
ATOM 686 C C . LEU A 1 83 ? -22.810 -16.531 -25.614 1.00 29.12 83 LEU A C 1
ATOM 688 O O . LEU A 1 83 ? -22.872 -15.322 -25.392 1.00 29.12 83 LEU A O 1
ATOM 692 N N . TYR A 1 84 ? -21.836 -17.279 -25.090 1.00 33.38 84 TYR A N 1
ATOM 693 C CA . TYR A 1 84 ? -20.801 -16.758 -24.191 1.00 33.38 84 TYR A CA 1
ATOM 694 C C . TYR A 1 84 ? -19.502 -16.473 -24.945 1.00 33.38 84 TYR A C 1
ATOM 696 O O . TYR A 1 84 ? -18.475 -17.131 -24.771 1.00 33.38 84 TYR A O 1
ATOM 704 N N . GLY A 1 85 ? -19.527 -15.442 -25.787 1.00 28.72 85 GLY A N 1
ATOM 705 C CA . GLY A 1 85 ? -18.295 -14.821 -26.257 1.00 28.72 85 GLY A CA 1
ATOM 706 C C . GLY A 1 85 ? -17.549 -14.203 -25.073 1.00 28.72 85 GLY A C 1
ATOM 707 O O . GLY A 1 85 ? -17.884 -13.095 -24.683 1.00 28.72 85 GLY A O 1
ATOM 708 N N . LYS A 1 86 ? -16.578 -14.934 -24.501 1.00 34.69 86 LYS A N 1
ATOM 709 C CA . LYS A 1 86 ? -15.558 -14.486 -23.524 1.00 34.69 86 LYS A CA 1
ATOM 710 C C . LYS A 1 86 ? -15.971 -13.267 -22.672 1.00 34.69 86 LYS A C 1
ATOM 712 O O . LYS A 1 86 ? -15.372 -12.202 -22.800 1.00 34.69 86 LYS A O 1
ATOM 717 N N . LEU A 1 87 ? -16.957 -13.434 -21.790 1.00 36.94 87 LEU A N 1
ATOM 718 C CA . LEU A 1 87 ? -17.112 -12.533 -20.645 1.00 36.94 87 LEU A CA 1
ATOM 719 C C . LEU A 1 87 ? -15.954 -12.799 -19.667 1.00 36.94 87 LEU A C 1
ATOM 721 O O . LEU A 1 87 ? -15.654 -13.953 -19.350 1.00 36.94 87 LEU A O 1
ATOM 725 N N . GLY A 1 88 ? -15.273 -11.752 -19.211 1.00 41.03 88 GLY A N 1
ATOM 726 C CA . GLY A 1 88 ? -14.325 -11.828 -18.104 1.00 41.03 88 GLY A CA 1
ATOM 727 C C . GLY A 1 88 ? -15.049 -12.091 -16.779 1.00 41.03 88 GLY A C 1
ATOM 728 O O . GLY A 1 88 ? -16.219 -11.763 -16.621 1.00 41.03 88 GLY A O 1
ATOM 729 N N . LYS A 1 89 ? -14.357 -12.652 -15.777 1.00 48.28 89 LYS A N 1
ATOM 730 C CA . LYS A 1 89 ? -14.937 -12.907 -14.437 1.00 48.28 89 LYS A CA 1
ATOM 731 C C . LYS A 1 89 ? -15.534 -11.649 -13.777 1.00 48.28 89 LYS A C 1
ATOM 733 O O . LYS A 1 89 ? -16.486 -11.755 -13.012 1.00 48.28 89 LYS A O 1
ATOM 738 N N . MET A 1 90 ? -14.996 -10.471 -14.098 1.00 43.69 90 MET A N 1
ATOM 739 C CA . MET A 1 90 ? -15.523 -9.174 -13.657 1.00 43.69 90 MET A CA 1
ATOM 740 C C . MET A 1 90 ? -16.884 -8.843 -14.278 1.00 43.69 90 MET A C 1
ATOM 742 O O . MET A 1 90 ? -17.744 -8.308 -13.582 1.00 43.69 90 MET A O 1
ATOM 746 N N . ASP A 1 91 ? -17.112 -9.232 -15.536 1.00 43.12 91 ASP A N 1
ATOM 747 C CA . ASP A 1 91 ? -18.394 -9.028 -16.213 1.00 43.12 91 ASP A CA 1
ATOM 748 C C . ASP A 1 91 ? -19.517 -9.776 -15.478 1.00 43.12 91 ASP A C 1
ATOM 750 O O . ASP A 1 91 ? -20.621 -9.259 -15.360 1.00 43.12 91 ASP A O 1
ATOM 754 N N . LEU A 1 92 ? -19.237 -10.961 -14.916 1.00 47.53 92 LEU A N 1
ATOM 755 C CA . LEU A 1 92 ? -20.215 -11.745 -14.146 1.00 47.53 92 LEU A CA 1
ATOM 756 C C . LEU A 1 92 ? -20.613 -11.060 -12.828 1.00 47.53 92 LEU A C 1
ATOM 758 O O . LEU A 1 92 ? -21.799 -10.984 -12.508 1.00 47.53 92 LEU A O 1
ATOM 762 N N . LEU A 1 93 ? -19.637 -10.535 -12.082 1.00 45.72 93 LEU A N 1
ATOM 763 C CA . LEU A 1 93 ? -19.872 -9.848 -10.808 1.00 45.72 93 LEU A CA 1
ATOM 764 C C . LEU A 1 93 ? -20.613 -8.526 -10.997 1.00 45.72 93 LEU A C 1
ATOM 766 O O . LEU A 1 93 ? -21.556 -8.222 -10.270 1.00 45.72 93 LEU A O 1
ATOM 770 N N . VAL A 1 94 ? -20.192 -7.744 -11.988 1.00 44.31 94 VAL A N 1
ATOM 771 C CA . VAL A 1 94 ? -20.759 -6.424 -12.252 1.00 44.31 94 VAL A CA 1
ATOM 772 C C . VAL A 1 94 ? -22.169 -6.543 -12.848 1.00 44.31 94 VAL A C 1
ATOM 774 O O . VAL A 1 94 ? -23.065 -5.817 -12.415 1.00 44.31 94 VAL A O 1
ATOM 777 N N . ASN A 1 95 ? -22.424 -7.518 -13.732 1.00 41.81 95 ASN A N 1
ATOM 778 C CA . ASN A 1 95 ? -23.770 -7.784 -14.261 1.00 41.81 95 ASN A CA 1
ATOM 779 C C . ASN A 1 95 ? -24.763 -8.220 -13.172 1.00 41.81 95 ASN A C 1
ATOM 781 O O . ASN A 1 95 ? -25.889 -7.723 -13.150 1.00 41.81 95 ASN A O 1
ATOM 785 N N . ALA A 1 96 ? -24.345 -9.073 -12.229 1.00 42.25 96 ALA A N 1
ATOM 786 C CA . ALA A 1 96 ? -25.206 -9.520 -11.130 1.00 42.25 96 ALA A CA 1
ATOM 787 C C . ALA A 1 96 ? -25.690 -8.368 -10.225 1.00 42.25 96 ALA A C 1
ATOM 789 O O . ALA A 1 96 ? -26.781 -8.442 -9.664 1.00 42.25 96 ALA A O 1
ATOM 790 N N . PHE A 1 97 ? -24.906 -7.291 -10.099 1.00 41.47 97 PHE A N 1
ATOM 791 C CA . PHE A 1 97 ? -25.264 -6.109 -9.308 1.00 41.47 97 PHE A CA 1
ATOM 792 C C . PHE A 1 97 ? -26.029 -5.044 -10.107 1.00 41.47 97 PHE A C 1
ATOM 794 O O . PHE A 1 97 ? -26.937 -4.403 -9.574 1.00 41.47 97 PHE A O 1
ATOM 801 N N . ILE A 1 98 ? -25.677 -4.836 -11.378 1.00 40.03 98 ILE A N 1
ATOM 802 C CA . ILE A 1 98 ? -26.284 -3.802 -12.227 1.00 40.03 98 ILE A CA 1
ATOM 803 C C . ILE A 1 98 ? -27.756 -4.102 -12.539 1.00 40.03 98 ILE A C 1
ATOM 805 O O . ILE A 1 98 ? -28.563 -3.172 -12.617 1.00 40.03 98 ILE A O 1
ATOM 809 N N . GLU A 1 99 ? -28.127 -5.373 -12.692 1.00 41.62 99 GLU A N 1
ATOM 810 C CA . GLU A 1 99 ? -29.508 -5.763 -12.992 1.00 41.62 99 GLU A CA 1
ATOM 811 C C . GLU A 1 99 ? -30.477 -5.577 -11.805 1.00 41.62 99 GLU A C 1
ATOM 813 O O . GLU A 1 99 ? -31.679 -5.809 -11.956 1.00 41.62 99 GLU A O 1
ATOM 818 N N . SER A 1 100 ? -30.028 -5.111 -10.625 1.00 40.19 100 SER A N 1
ATOM 819 C CA . SER A 1 100 ? -30.945 -4.801 -9.519 1.00 40.19 100 SER A CA 1
ATOM 820 C C . SER A 1 100 ? -30.472 -3.787 -8.479 1.00 40.19 100 SER A C 1
ATOM 822 O O . SER A 1 100 ? -29.945 -4.148 -7.431 1.00 40.19 100 SER A O 1
ATOM 824 N N . PRO A 1 101 ? -30.864 -2.516 -8.654 1.00 35.88 101 PRO A N 1
ATOM 825 C CA . PRO A 1 101 ? -30.973 -1.571 -7.547 1.00 35.88 101 PRO A CA 1
ATOM 826 C C . PRO A 1 101 ? -32.134 -1.902 -6.587 1.00 35.88 101 PRO A C 1
ATOM 828 O O . PRO A 1 101 ? -32.248 -1.278 -5.535 1.00 35.88 101 PRO A O 1
ATOM 831 N N . SER A 1 102 ? -33.056 -2.806 -6.957 1.00 35.34 102 SER A N 1
ATOM 832 C CA . SER A 1 102 ? -34.333 -2.995 -6.239 1.00 35.34 102 SER A CA 1
ATOM 833 C C . SER A 1 102 ? -34.880 -4.425 -6.220 1.00 35.34 102 SER A C 1
ATOM 835 O O . SER A 1 102 ? -36.057 -4.605 -5.921 1.00 35.34 102 SER A O 1
ATOM 837 N N . SER A 1 103 ? -34.078 -5.449 -6.519 1.00 32.41 103 SER A N 1
ATOM 838 C CA . SER A 1 103 ? -34.530 -6.827 -6.311 1.00 32.41 103 SER A CA 1
ATOM 839 C C . SER A 1 103 ? -33.504 -7.656 -5.548 1.00 32.41 103 SER A C 1
ATOM 841 O O . SER A 1 103 ? -32.293 -7.477 -5.697 1.00 32.41 103 SER A O 1
ATOM 843 N N . ASN A 1 104 ? -34.028 -8.516 -4.675 1.00 33.88 104 ASN A N 1
ATOM 844 C CA . ASN A 1 104 ? -33.291 -9.411 -3.793 1.00 33.88 104 ASN A CA 1
ATOM 845 C C . ASN A 1 104 ? -32.637 -10.543 -4.604 1.00 33.88 104 ASN A C 1
ATOM 847 O O . ASN A 1 104 ? -33.064 -11.696 -4.552 1.00 33.88 104 ASN A O 1
ATOM 851 N N . TYR A 1 105 ? -31.607 -10.225 -5.385 1.00 33.84 105 TYR A N 1
ATOM 852 C CA . TYR A 1 105 ? -30.690 -11.240 -5.893 1.00 33.84 105 TYR A CA 1
ATOM 853 C C . TYR A 1 105 ? -29.654 -11.529 -4.811 1.00 33.84 105 TYR A C 1
ATOM 855 O O . TYR A 1 105 ? -28.810 -10.690 -4.497 1.00 33.84 105 TYR A O 1
ATOM 863 N N . ASN A 1 106 ? -29.712 -12.729 -4.242 1.00 33.44 106 ASN A N 1
ATOM 864 C CA . ASN A 1 106 ? -28.645 -13.225 -3.388 1.00 33.44 106 ASN A CA 1
ATOM 865 C C . ASN A 1 106 ? -27.570 -13.845 -4.290 1.00 33.44 106 ASN A C 1
ATOM 867 O O . ASN A 1 106 ? -27.841 -14.788 -5.039 1.00 33.44 106 ASN A O 1
ATOM 871 N N . LEU A 1 107 ? -26.343 -13.328 -4.221 1.00 38.62 107 LEU A N 1
ATOM 872 C CA . LEU A 1 107 ? -25.177 -14.031 -4.748 1.00 38.62 107 LEU A CA 1
ATOM 873 C C . LEU A 1 107 ? -24.902 -15.208 -3.808 1.00 38.62 107 LEU A C 1
ATOM 875 O O . LEU A 1 107 ? -24.525 -15.001 -2.655 1.00 38.62 107 LEU A O 1
ATOM 879 N N . ARG A 1 108 ? -25.130 -16.442 -4.267 1.00 34.50 108 ARG A N 1
ATOM 880 C CA . ARG A 1 108 ? -24.700 -17.636 -3.528 1.00 34.50 108 ARG A CA 1
ATOM 881 C C . ARG A 1 108 ? -23.346 -18.088 -4.054 1.00 34.50 108 ARG A C 1
ATOM 883 O O . ARG A 1 108 ? -23.153 -18.222 -5.260 1.00 34.50 108 ARG A O 1
ATOM 890 N N . GLU A 1 109 ? -22.434 -18.386 -3.134 1.00 38.66 109 GLU A N 1
ATOM 891 C CA . GLU A 1 109 ? -21.313 -19.274 -3.427 1.00 38.66 109 GLU A CA 1
ATOM 892 C C . GLU A 1 109 ? -21.901 -20.653 -3.751 1.00 38.66 109 GLU A C 1
ATOM 894 O O . GLU A 1 109 ? -22.551 -21.275 -2.906 1.00 38.66 109 GLU A O 1
ATOM 899 N N . THR A 1 110 ? -21.735 -21.136 -4.982 1.00 31.39 110 THR A N 1
ATOM 900 C CA . THR A 1 110 ? -22.123 -22.510 -5.306 1.00 31.39 110 THR A CA 1
ATOM 901 C C . THR A 1 110 ? -21.097 -23.460 -4.698 1.00 31.39 110 THR A C 1
ATOM 903 O O . THR A 1 110 ? -20.077 -23.783 -5.310 1.00 31.39 110 THR A O 1
ATOM 906 N N . ASN A 1 111 ? -21.361 -23.931 -3.483 1.00 40.16 111 ASN A N 1
ATOM 907 C CA . ASN A 1 111 ? -20.712 -25.131 -2.980 1.00 40.16 111 ASN A CA 1
ATOM 908 C C . ASN A 1 111 ? -21.373 -26.334 -3.645 1.00 40.16 111 ASN A C 1
ATOM 910 O O . ASN A 1 111 ? -22.423 -26.754 -3.185 1.00 40.16 111 ASN A O 1
ATOM 914 N N . GLU A 1 112 ? -20.766 -26.874 -4.706 1.00 39.12 112 GLU A N 1
ATOM 915 C CA . GLU A 1 112 ? -20.715 -28.327 -4.938 1.00 39.12 112 GLU A CA 1
ATOM 916 C C . GLU A 1 112 ? -19.791 -28.710 -6.108 1.00 39.12 112 GLU A C 1
ATOM 918 O O . GLU A 1 112 ? -20.179 -29.158 -7.182 1.00 39.12 112 GLU A O 1
ATOM 923 N N . ARG A 1 113 ? -18.486 -28.667 -5.842 1.00 30.56 113 ARG A N 1
ATOM 924 C CA . ARG A 1 113 ? -17.637 -29.800 -6.222 1.00 30.56 113 ARG A CA 1
ATOM 925 C C . ARG A 1 113 ? -16.990 -30.294 -4.947 1.00 30.56 113 ARG A C 1
ATOM 927 O O . ARG A 1 113 ? -16.046 -29.668 -4.481 1.00 30.56 113 ARG A O 1
ATOM 934 N N . LYS A 1 114 ? -17.491 -31.407 -4.394 1.00 34.28 114 LYS A N 1
ATOM 935 C CA . LYS A 1 114 ? -16.856 -32.163 -3.299 1.00 34.28 114 LYS A CA 1
ATOM 936 C C . LYS A 1 114 ? -15.360 -32.347 -3.596 1.00 34.28 114 LYS A C 1
ATOM 938 O O . LYS A 1 114 ? -14.952 -33.293 -4.267 1.00 34.28 114 LYS A O 1
ATOM 943 N N . LYS A 1 115 ? -14.527 -31.437 -3.102 1.00 35.00 115 LYS A N 1
ATOM 944 C CA . LYS A 1 115 ? -13.066 -31.506 -3.134 1.00 35.00 115 LYS A CA 1
ATOM 945 C C . LYS A 1 115 ? -12.571 -31.076 -1.757 1.00 35.00 115 LYS A C 1
ATOM 947 O O . LYS A 1 115 ? -12.190 -29.933 -1.581 1.00 35.00 115 LYS A O 1
ATOM 952 N N . ARG A 1 116 ? -12.607 -32.034 -0.822 1.00 33.50 116 ARG A N 1
ATOM 953 C CA . ARG A 1 116 ? -11.857 -32.105 0.450 1.00 33.50 116 ARG A CA 1
ATOM 954 C C . ARG A 1 116 ? -11.359 -30.742 0.975 1.00 33.50 116 ARG A C 1
ATOM 956 O O . ARG A 1 116 ? -10.287 -30.280 0.587 1.00 33.50 116 ARG A O 1
ATOM 963 N N . ASP A 1 117 ? -12.121 -30.176 1.905 1.00 37.62 117 ASP A N 1
ATOM 964 C CA . ASP A 1 117 ? -12.051 -28.811 2.461 1.00 37.62 117 ASP A CA 1
ATOM 965 C C . ASP A 1 117 ? -10.801 -28.431 3.290 1.00 37.62 117 ASP A C 1
ATOM 967 O O . ASP A 1 117 ? -10.895 -27.624 4.206 1.00 37.62 117 ASP A O 1
ATOM 971 N N . ILE A 1 118 ? -9.613 -28.987 3.030 1.00 37.59 118 ILE A N 1
ATOM 972 C CA . ILE A 1 118 ? -8.423 -28.718 3.877 1.00 37.59 118 ILE A CA 1
ATOM 973 C C . ILE A 1 118 ? -7.182 -28.282 3.069 1.00 37.59 118 ILE A C 1
ATOM 975 O O . ILE A 1 118 ? -6.192 -27.839 3.639 1.00 37.59 118 ILE A O 1
ATOM 979 N N . ASP A 1 119 ? -7.222 -28.325 1.732 1.00 36.22 119 ASP A N 1
ATOM 980 C CA . ASP A 1 119 ? -5.990 -28.299 0.925 1.00 36.22 119 ASP A CA 1
ATOM 981 C C . ASP A 1 119 ? -5.878 -27.216 -0.159 1.00 36.22 119 ASP A C 1
ATOM 983 O O . ASP A 1 119 ? -4.883 -27.200 -0.892 1.00 36.22 119 ASP A O 1
ATOM 987 N N . LYS A 1 120 ? -6.832 -26.287 -0.284 1.00 46.19 120 LYS A N 1
ATOM 988 C CA . LYS A 1 120 ? -6.684 -25.175 -1.236 1.00 46.19 120 LYS A CA 1
ATOM 989 C C . LYS A 1 120 ? -5.861 -24.050 -0.616 1.00 46.19 120 LYS A C 1
ATOM 991 O O . LYS A 1 120 ? -6.396 -23.085 -0.088 1.00 46.19 120 LYS A O 1
ATOM 996 N N . ILE A 1 121 ? -4.541 -24.189 -0.699 1.00 48.94 121 ILE A N 1
ATOM 997 C CA . ILE A 1 121 ? -3.624 -23.070 -0.478 1.00 48.94 121 ILE A CA 1
ATOM 998 C C . ILE A 1 121 ? -3.993 -21.970 -1.475 1.00 48.94 121 ILE A C 1
ATOM 1000 O O . ILE A 1 121 ? -4.042 -22.203 -2.685 1.00 48.94 121 ILE A O 1
ATOM 1004 N N . ILE A 1 122 ? -4.275 -20.782 -0.954 1.00 52.34 122 ILE A N 1
ATOM 1005 C CA . ILE A 1 122 ? -4.603 -19.603 -1.744 1.00 52.34 122 ILE A CA 1
ATOM 1006 C C . ILE A 1 122 ? -3.271 -19.013 -2.241 1.00 52.34 122 ILE A C 1
ATOM 1008 O O . ILE A 1 122 ? -2.504 -18.446 -1.465 1.00 52.34 122 ILE A O 1
ATOM 1012 N N . TYR A 1 123 ? -2.992 -19.186 -3.543 1.00 51.12 123 TYR A N 1
ATOM 1013 C CA . TYR A 1 123 ? -1.863 -18.578 -4.274 1.00 51.12 123 TYR A CA 1
ATOM 1014 C C . TYR A 1 123 ? -2.299 -17.484 -5.284 1.00 51.12 123 TYR A C 1
ATOM 1016 O O . TYR A 1 123 ? -1.855 -17.508 -6.433 1.00 51.12 123 TYR A O 1
ATOM 1024 N N . PRO A 1 124 ? -3.203 -16.544 -4.963 1.00 51.47 124 PRO A N 1
ATOM 1025 C CA . PRO A 1 124 ? -3.599 -15.520 -5.911 1.00 51.47 124 PRO A CA 1
ATOM 1026 C C . PRO A 1 124 ? -2.418 -14.565 -6.097 1.00 51.47 124 PRO A C 1
ATOM 1028 O O . PRO A 1 124 ? -1.711 -14.254 -5.140 1.00 51.47 124 PRO A O 1
ATOM 1031 N N . GLU A 1 125 ? -2.169 -14.103 -7.324 1.00 54.50 125 GLU A N 1
ATOM 1032 C CA . GLU A 1 125 ? -1.068 -13.168 -7.590 1.00 54.50 125 GLU A CA 1
ATOM 1033 C C . GLU A 1 125 ? -1.263 -11.823 -6.874 1.00 54.50 125 GLU A C 1
ATOM 1035 O O . GLU A 1 125 ? -0.269 -11.253 -6.428 1.00 54.50 125 GLU A O 1
ATOM 1040 N N . ASN A 1 126 ? -2.512 -11.394 -6.656 1.00 62.38 126 ASN A N 1
ATOM 1041 C CA . ASN A 1 126 ? -2.918 -10.226 -5.865 1.00 62.38 126 ASN A CA 1
ATOM 1042 C C . ASN A 1 126 ? -4.264 -10.485 -5.153 1.00 62.38 126 ASN A C 1
ATOM 1044 O O . ASN A 1 126 ? -4.985 -11.420 -5.522 1.00 62.38 126 ASN A O 1
ATOM 1048 N N . ILE A 1 127 ? -4.610 -9.677 -4.142 1.00 71.00 127 ILE A N 1
ATOM 1049 C CA . ILE A 1 127 ? -5.937 -9.741 -3.507 1.00 71.00 127 ILE A CA 1
ATOM 1050 C C . ILE A 1 127 ? -6.879 -8.778 -4.225 1.00 71.00 127 ILE A C 1
ATOM 1052 O O . ILE A 1 127 ? -6.956 -7.600 -3.880 1.00 71.00 127 ILE A O 1
ATOM 1056 N N . ASP A 1 128 ? -7.612 -9.335 -5.184 1.00 73.19 128 ASP A N 1
ATOM 1057 C CA . ASP A 1 128 ? -8.655 -8.642 -5.926 1.00 73.19 128 ASP A CA 1
ATOM 1058 C C . ASP A 1 128 ? -9.997 -8.744 -5.198 1.00 73.19 128 ASP A C 1
ATOM 1060 O O . ASP A 1 128 ? -10.557 -9.839 -5.049 1.00 73.19 128 ASP A O 1
ATOM 1064 N N . LEU A 1 129 ? -10.518 -7.593 -4.787 1.00 79.81 129 LEU A N 1
ATOM 1065 C CA . LEU A 1 129 ? -11.756 -7.449 -4.037 1.00 79.81 129 LEU A CA 1
ATOM 1066 C C . LEU A 1 129 ? -12.713 -6.505 -4.758 1.00 79.81 129 LEU A C 1
ATOM 1068 O O . LEU A 1 129 ? -12.322 -5.446 -5.247 1.00 79.81 129 LEU A O 1
ATOM 1072 N N . LEU A 1 130 ? -13.994 -6.846 -4.736 1.00 81.56 130 LEU A N 1
ATOM 1073 C CA . LEU A 1 130 ? -15.070 -5.897 -4.979 1.00 81.56 130 LEU A CA 1
ATOM 1074 C C . LEU A 1 130 ? -15.693 -5.563 -3.626 1.00 81.56 130 LEU A C 1
ATOM 1076 O O . LEU A 1 130 ? -16.301 -6.423 -2.991 1.00 81.56 130 LEU A O 1
ATOM 1080 N N . ALA A 1 131 ? -15.508 -4.332 -3.166 1.00 85.00 131 ALA A N 1
ATOM 1081 C CA . ALA A 1 131 ? -16.079 -3.846 -1.925 1.00 85.00 131 ALA A CA 1
ATOM 1082 C C . ALA A 1 131 ? -17.427 -3.179 -2.168 1.00 85.00 131 ALA A C 1
ATOM 1084 O O . ALA A 1 131 ? -17.598 -2.423 -3.126 1.00 85.00 131 ALA A O 1
ATOM 1085 N N . LYS A 1 132 ? -18.370 -3.437 -1.266 1.00 83.62 132 LYS A N 1
ATOM 1086 C CA . LYS A 1 132 ? -19.669 -2.777 -1.231 1.00 83.62 132 LYS A CA 1
ATOM 1087 C C . LYS A 1 132 ? -19.733 -1.891 0.005 1.00 83.62 132 LYS A C 1
ATOM 1089 O O . LYS A 1 132 ? -19.551 -2.365 1.130 1.00 83.62 132 LYS A O 1
ATOM 1094 N N . THR A 1 133 ? -19.988 -0.607 -0.204 1.00 87.50 133 THR A N 1
ATOM 1095 C CA . THR A 1 133 ? -20.192 0.345 0.890 1.00 87.50 133 THR A CA 1
ATOM 1096 C C . THR A 1 133 ? -21.628 0.315 1.405 1.00 87.50 133 THR A C 1
ATOM 1098 O O . THR A 1 133 ? -22.527 -0.268 0.785 1.00 87.50 133 THR A O 1
ATOM 1101 N N . ARG A 1 134 ? -21.869 0.977 2.539 1.00 86.44 134 ARG A N 1
ATOM 1102 C CA . ARG A 1 134 ? -23.198 1.133 3.141 1.00 86.44 134 ARG A CA 1
ATOM 1103 C C . ARG A 1 134 ? -24.210 1.796 2.197 1.00 86.44 134 ARG A C 1
ATOM 1105 O O . ARG A 1 134 ? -25.383 1.435 2.229 1.00 86.44 134 ARG A O 1
ATOM 1112 N N . THR A 1 135 ? -23.782 2.716 1.333 1.00 82.25 135 THR A N 1
ATOM 1113 C CA . THR A 1 135 ? -24.634 3.352 0.310 1.00 82.25 135 THR A CA 1
ATOM 1114 C C . THR A 1 135 ? -24.798 2.515 -0.965 1.00 82.25 135 THR A C 1
ATOM 1116 O O . THR A 1 135 ? -25.358 2.993 -1.950 1.00 82.25 135 THR A O 1
ATOM 1119 N N . ASN A 1 136 ? -24.366 1.247 -0.953 1.00 74.31 136 ASN A N 1
ATOM 1120 C CA . ASN A 1 136 ? -24.331 0.334 -2.101 1.00 74.31 136 ASN A CA 1
ATOM 1121 C C . ASN A 1 136 ? -23.381 0.772 -3.226 1.00 74.31 136 ASN A C 1
ATOM 1123 O O . ASN A 1 136 ? -23.524 0.325 -4.365 1.00 74.31 136 ASN A O 1
ATOM 1127 N N . LYS A 1 137 ? -22.392 1.617 -2.926 1.00 78.31 137 LYS A N 1
ATOM 1128 C CA . LYS A 1 137 ? -21.345 1.948 -3.886 1.00 78.31 137 LYS A CA 1
ATOM 1129 C C . LYS A 1 137 ? -20.378 0.776 -4.011 1.00 78.31 137 LYS A C 1
ATOM 1131 O O . LYS A 1 137 ? -19.973 0.182 -3.013 1.00 78.31 137 LYS A O 1
ATOM 1136 N N . LEU A 1 138 ? -20.011 0.462 -5.247 1.00 76.94 138 LEU A N 1
ATOM 1137 C CA . LEU A 1 138 ? -19.021 -0.561 -5.549 1.00 76.94 138 LEU A CA 1
ATOM 1138 C C . LEU A 1 138 ? -17.644 0.080 -5.706 1.00 76.94 138 LEU A C 1
ATOM 1140 O O . LEU A 1 138 ? -17.497 1.073 -6.422 1.00 76.94 138 LEU A O 1
ATOM 1144 N N . ILE A 1 139 ? -16.655 -0.496 -5.029 1.00 79.50 139 ILE A N 1
ATOM 1145 C CA . ILE A 1 139 ? -15.262 -0.061 -5.070 1.00 79.50 139 ILE A CA 1
ATOM 1146 C C . ILE A 1 139 ? -14.401 -1.277 -5.386 1.00 79.50 139 ILE A C 1
ATOM 1148 O O . ILE A 1 139 ? -14.364 -2.237 -4.619 1.00 79.50 139 ILE A O 1
ATOM 1152 N N . ASN A 1 140 ? -13.694 -1.241 -6.508 1.00 77.56 140 ASN A N 1
ATOM 1153 C CA . ASN A 1 140 ? -12.664 -2.236 -6.775 1.00 77.56 140 ASN A CA 1
ATOM 1154 C C . ASN A 1 140 ? -11.464 -1.952 -5.870 1.00 77.56 140 ASN A C 1
ATOM 1156 O O . ASN A 1 140 ? -10.963 -0.827 -5.856 1.00 77.56 140 ASN A O 1
ATOM 1160 N N . ILE A 1 141 ? -11.015 -2.961 -5.128 1.00 77.75 141 ILE A N 1
ATOM 1161 C CA . ILE A 1 141 ? -9.848 -2.882 -4.255 1.00 77.75 141 ILE A CA 1
ATOM 1162 C C . ILE A 1 141 ? -8.857 -3.957 -4.665 1.00 77.75 141 ILE A C 1
ATOM 1164 O O . ILE A 1 141 ? -9.181 -5.137 -4.702 1.00 77.75 141 ILE A O 1
ATOM 1168 N N . GLU A 1 142 ? -7.637 -3.533 -4.956 1.00 75.94 142 GLU A N 1
ATOM 1169 C CA . GLU A 1 142 ? -6.530 -4.423 -5.287 1.00 75.94 142 GLU A CA 1
ATOM 1170 C C . GLU A 1 142 ? -5.399 -4.175 -4.295 1.00 75.94 142 GLU A C 1
ATOM 1172 O O . GLU A 1 142 ? -4.935 -3.036 -4.170 1.00 75.94 142 GLU A O 1
ATOM 1177 N N . ILE A 1 143 ? -4.957 -5.229 -3.601 1.00 77.06 143 ILE A N 1
ATOM 1178 C CA . ILE A 1 143 ? -3.851 -5.147 -2.638 1.00 77.06 143 ILE A CA 1
ATOM 1179 C C . ILE A 1 143 ? -2.604 -5.840 -3.181 1.00 77.06 143 ILE A C 1
ATOM 1181 O O . ILE A 1 143 ? -2.636 -7.028 -3.513 1.00 77.06 143 ILE A O 1
ATOM 1185 N N . GLN A 1 144 ? -1.489 -5.105 -3.224 1.00 71.81 144 GLN A N 1
ATOM 1186 C CA . GLN A 1 144 ? -0.198 -5.601 -3.712 1.00 71.81 144 GLN A CA 1
ATOM 1187 C C . GLN A 1 144 ? 0.915 -5.392 -2.679 1.00 71.81 144 GLN A C 1
ATOM 1189 O O . GLN A 1 144 ? 1.055 -4.290 -2.144 1.00 71.81 144 GLN A O 1
ATOM 1194 N N . MET A 1 145 ? 1.729 -6.431 -2.439 1.00 73.25 145 MET A N 1
ATOM 1195 C CA . MET A 1 145 ? 2.836 -6.382 -1.464 1.00 73.25 145 MET A CA 1
ATOM 1196 C C . MET A 1 145 ? 4.241 -6.593 -2.034 1.00 73.25 145 MET A C 1
ATOM 1198 O O . MET A 1 145 ? 5.237 -6.200 -1.425 1.00 73.25 145 MET A O 1
ATOM 1202 N N . ASN A 1 146 ? 4.345 -7.217 -3.205 1.00 65.75 146 ASN A N 1
ATOM 1203 C CA . ASN A 1 146 ? 5.624 -7.690 -3.728 1.00 65.75 146 ASN A CA 1
ATOM 1204 C C . ASN A 1 146 ? 6.511 -6.568 -4.288 1.00 65.75 146 ASN A C 1
ATOM 1206 O O . ASN A 1 146 ? 6.079 -5.772 -5.125 1.00 65.75 146 ASN A O 1
ATOM 1210 N N . ASN A 1 147 ? 7.802 -6.593 -3.941 1.00 68.38 147 ASN A N 1
ATOM 1211 C CA . ASN A 1 147 ? 8.810 -5.725 -4.547 1.00 68.38 147 ASN A CA 1
ATOM 1212 C C . ASN A 1 147 ? 9.264 -6.271 -5.910 1.00 68.38 147 ASN A C 1
ATOM 1214 O O . ASN A 1 147 ? 10.182 -7.083 -6.001 1.00 68.38 147 ASN A O 1
ATOM 1218 N N . LYS A 1 148 ? 8.617 -5.819 -6.987 1.00 62.19 148 LYS A N 1
ATOM 1219 C CA . LYS A 1 148 ? 8.996 -6.155 -8.374 1.00 62.19 148 LYS A CA 1
ATOM 1220 C C . LYS A 1 148 ? 9.509 -4.938 -9.163 1.00 62.19 148 LYS A C 1
ATOM 1222 O O . LYS A 1 148 ? 9.518 -4.970 -10.393 1.00 62.19 148 LYS A O 1
ATOM 1227 N N . GLY A 1 149 ? 9.904 -3.867 -8.462 1.00 67.69 149 GLY A N 1
ATOM 1228 C CA . GLY A 1 149 ? 10.326 -2.590 -9.050 1.00 67.69 149 GLY A CA 1
ATOM 1229 C C . GLY A 1 149 ? 9.197 -1.813 -9.747 1.00 67.69 149 GLY A C 1
ATOM 1230 O O . GLY A 1 149 ? 8.110 -2.333 -9.979 1.00 67.69 149 GLY A O 1
ATOM 1231 N N . HIS A 1 150 ? 9.442 -0.538 -10.079 1.00 75.19 150 HIS A N 1
ATOM 1232 C CA . HIS A 1 150 ? 8.521 0.332 -10.840 1.00 75.19 150 HIS A CA 1
ATOM 1233 C C . HIS A 1 150 ? 7.058 0.343 -10.348 1.00 75.19 150 HIS A C 1
ATOM 1235 O O . HIS A 1 150 ? 6.123 0.372 -11.155 1.00 75.19 150 HIS A O 1
ATOM 1241 N N . MET A 1 151 ? 6.852 0.338 -9.027 1.00 81.19 151 MET A N 1
ATOM 1242 C CA . MET A 1 151 ? 5.535 0.114 -8.421 1.00 81.19 151 MET A CA 1
ATOM 1243 C C . MET A 1 151 ? 4.459 1.097 -8.904 1.00 81.19 151 MET A C 1
ATOM 1245 O O . MET A 1 151 ? 3.331 0.685 -9.162 1.00 81.19 151 MET A O 1
ATOM 1249 N N . GLY A 1 152 ? 4.817 2.368 -9.124 1.00 83.25 152 GLY A N 1
ATOM 1250 C CA . GLY A 1 152 ? 3.906 3.371 -9.687 1.00 83.25 152 GLY A CA 1
ATOM 1251 C C . GLY A 1 152 ? 3.354 2.985 -11.065 1.00 83.25 152 GLY A C 1
ATOM 1252 O O . GLY A 1 152 ? 2.141 2.924 -11.253 1.00 83.25 152 GLY A O 1
ATOM 1253 N N . LYS A 1 153 ? 4.230 2.645 -12.025 1.00 81.75 153 LYS A N 1
ATOM 1254 C CA . LYS A 1 153 ? 3.811 2.236 -13.381 1.00 81.75 153 LYS A CA 1
ATOM 1255 C C . LYS A 1 153 ? 3.039 0.917 -13.374 1.00 81.75 153 LYS A C 1
ATOM 1257 O O . LYS A 1 153 ? 2.087 0.775 -14.133 1.00 81.75 153 LYS A O 1
ATOM 1262 N N . ARG A 1 154 ? 3.425 -0.033 -12.516 1.00 77.69 154 ARG A N 1
ATOM 1263 C CA . ARG A 1 154 ? 2.711 -1.311 -12.355 1.00 77.69 154 ARG A CA 1
ATOM 1264 C C . ARG A 1 154 ? 1.297 -1.096 -11.833 1.00 77.69 154 ARG A C 1
ATOM 1266 O O . ARG A 1 154 ? 0.355 -1.605 -12.429 1.00 77.69 154 ARG A O 1
ATOM 1273 N N . SER A 1 155 ? 1.159 -0.302 -10.772 1.00 83.94 155 SER A N 1
ATOM 1274 C CA . SER A 1 155 ? -0.142 0.036 -10.189 1.00 83.94 155 SER A CA 1
ATOM 1275 C C . SER A 1 155 ? -1.047 0.668 -11.241 1.00 83.94 155 SER A C 1
ATOM 1277 O O . SER A 1 155 ? -2.189 0.252 -11.394 1.00 83.94 155 SER A O 1
ATOM 1279 N N . LEU A 1 156 ? -0.515 1.612 -12.026 1.00 84.50 156 LEU A N 1
ATOM 1280 C CA . LEU A 1 156 ? -1.254 2.249 -13.114 1.00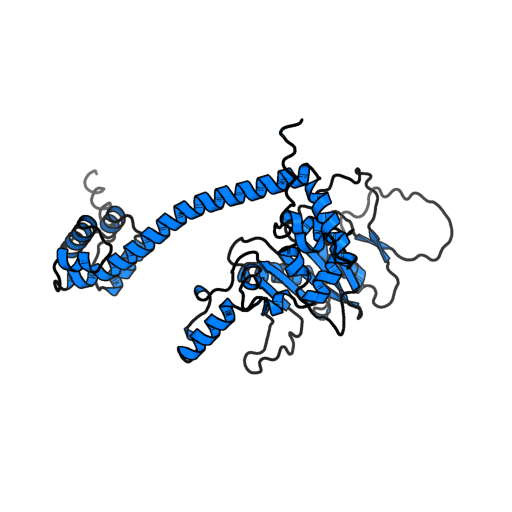 84.50 156 LEU A CA 1
ATOM 1281 C C . LEU A 1 156 ? -1.663 1.259 -14.216 1.00 84.50 156 LEU A C 1
ATOM 1283 O O . LEU A 1 156 ? -2.806 1.286 -14.663 1.00 84.50 156 LEU A O 1
ATOM 1287 N N . TYR A 1 157 ? -0.754 0.376 -14.641 1.00 78.88 157 TYR A N 1
ATOM 1288 C CA . TYR A 1 157 ? -1.037 -0.648 -15.652 1.00 78.88 157 TYR A CA 1
ATOM 1289 C C . TYR A 1 157 ? -2.157 -1.595 -15.204 1.00 78.88 157 TYR A C 1
ATOM 1291 O O . TYR A 1 157 ? -3.111 -1.827 -15.949 1.00 78.88 157 TYR A O 1
ATOM 1299 N N . TYR A 1 158 ? -2.077 -2.103 -13.972 1.00 72.88 158 TYR A N 1
ATOM 1300 C CA . TYR A 1 158 ? -3.113 -2.970 -13.420 1.00 72.88 158 TYR A CA 1
ATOM 1301 C C . TYR A 1 158 ? -4.437 -2.230 -13.247 1.00 72.88 158 TYR A C 1
ATOM 1303 O O . TYR A 1 158 ? -5.473 -2.763 -13.636 1.00 72.88 158 TYR A O 1
ATOM 1311 N N . ALA A 1 159 ? -4.406 -0.986 -12.762 1.00 82.31 159 ALA A N 1
ATOM 1312 C CA . ALA A 1 159 ? -5.601 -0.166 -12.626 1.00 82.31 159 ALA A CA 1
ATOM 1313 C C . ALA A 1 159 ? -6.318 0.041 -13.968 1.00 82.31 159 ALA A C 1
ATOM 1315 O O . ALA A 1 159 ? -7.529 -0.153 -14.055 1.00 82.31 159 ALA A O 1
ATOM 1316 N N . ALA A 1 160 ? -5.570 0.351 -15.032 1.00 80.62 160 ALA A N 1
ATOM 1317 C CA . ALA A 1 160 ? -6.123 0.482 -16.378 1.00 80.62 160 ALA A CA 1
ATOM 1318 C C . ALA A 1 160 ? -6.791 -0.819 -16.848 1.00 80.62 160 ALA A C 1
ATOM 1320 O O . ALA A 1 160 ? -7.904 -0.791 -17.371 1.00 80.62 160 ALA A O 1
ATOM 1321 N N . GLY A 1 161 ? -6.149 -1.965 -16.600 1.00 70.88 161 GLY A N 1
ATOM 1322 C CA . GLY A 1 161 ? -6.738 -3.275 -16.862 1.00 70.88 161 GLY A CA 1
ATOM 1323 C C . GLY A 1 161 ? -8.039 -3.495 -16.088 1.00 70.88 161 GLY A C 1
ATOM 1324 O O . GLY A 1 161 ? -9.024 -3.933 -16.672 1.00 70.88 161 GLY A O 1
ATOM 1325 N N . LYS A 1 162 ? -8.088 -3.164 -14.795 1.00 74.69 162 LYS A N 1
ATOM 1326 C CA . LYS A 1 162 ? -9.295 -3.339 -13.971 1.00 74.69 162 LYS A CA 1
ATOM 1327 C C . LYS A 1 162 ? -10.451 -2.460 -14.432 1.00 74.69 162 LYS A C 1
ATOM 1329 O O . LYS A 1 162 ? -11.558 -2.966 -14.550 1.00 74.69 162 LYS A O 1
ATOM 1334 N N . ILE A 1 163 ? -10.189 -1.193 -14.751 1.00 79.56 163 ILE A N 1
ATOM 1335 C CA . ILE A 1 163 ? -11.200 -0.277 -15.301 1.00 79.56 163 ILE A CA 1
ATOM 1336 C C . ILE A 1 163 ? -11.728 -0.801 -16.639 1.00 79.56 163 ILE A C 1
ATOM 1338 O O . ILE A 1 163 ? -12.930 -0.794 -16.879 1.00 79.56 163 ILE A O 1
ATOM 1342 N N . PHE A 1 164 ? -10.840 -1.282 -17.511 1.00 77.62 164 PHE A N 1
ATOM 1343 C CA . PHE A 1 164 ? -11.239 -1.799 -18.818 1.00 77.62 164 PHE A CA 1
ATOM 1344 C C . PHE A 1 164 ? -12.162 -3.021 -18.711 1.00 77.62 164 PHE A C 1
ATOM 1346 O O . PHE A 1 164 ? -13.132 -3.117 -19.454 1.00 77.62 164 PHE A O 1
ATOM 1353 N N . HIS A 1 165 ? -11.881 -3.932 -17.776 1.00 72.00 165 HIS A N 1
ATOM 1354 C CA . HIS A 1 165 ? -12.669 -5.153 -17.579 1.00 72.00 165 HIS A CA 1
ATOM 1355 C C . HIS A 1 165 ? -13.838 -4.987 -16.592 1.00 72.00 165 HIS A C 1
ATOM 1357 O O . HIS A 1 165 ? -14.517 -5.969 -16.318 1.00 72.00 165 HIS A O 1
ATOM 1363 N N . SER A 1 166 ? -14.056 -3.803 -16.005 1.00 72.69 166 SER A N 1
ATOM 1364 C CA . SER A 1 166 ? -15.145 -3.592 -15.039 1.00 72.69 166 SER A CA 1
ATOM 1365 C C . SER A 1 166 ? -16.459 -3.161 -15.682 1.00 72.69 166 SER A C 1
ATOM 1367 O O . SER A 1 166 ? -17.478 -3.156 -14.998 1.00 72.69 166 SER A O 1
ATOM 1369 N N . LEU A 1 167 ? -16.459 -2.787 -16.966 1.00 75.62 167 LEU A N 1
ATOM 1370 C CA . LEU A 1 167 ? -17.659 -2.363 -17.679 1.00 75.62 167 LEU A CA 1
ATOM 1371 C C . LEU A 1 167 ? -18.134 -3.454 -18.650 1.00 75.62 167 LEU A C 1
ATOM 1373 O O . LEU A 1 167 ? -17.435 -3.737 -19.626 1.00 75.62 167 LEU A O 1
ATOM 1377 N N . PRO A 1 168 ? -19.347 -3.996 -18.459 1.00 71.19 168 PRO A N 1
ATOM 1378 C CA . PRO A 1 168 ? -19.925 -4.948 -19.392 1.00 71.19 168 PRO A CA 1
ATOM 1379 C C . PRO A 1 168 ? -20.158 -4.346 -20.782 1.00 71.19 168 PRO A C 1
ATOM 1381 O O . PRO A 1 168 ? -20.370 -3.141 -20.961 1.00 71.19 168 PRO A O 1
ATOM 1384 N N . LYS A 1 169 ? -20.173 -5.210 -21.799 1.00 73.00 169 LYS A N 1
ATOM 1385 C CA . LYS A 1 169 ? -20.431 -4.799 -23.182 1.00 73.00 169 LYS A CA 1
ATOM 1386 C C . LYS A 1 169 ? -21.810 -4.132 -23.298 1.00 73.00 169 LYS A C 1
ATOM 1388 O O . LYS A 1 169 ? -22.807 -4.698 -22.867 1.00 73.00 169 LYS A O 1
ATOM 1393 N N . ASN A 1 170 ? -21.856 -2.976 -23.963 1.00 80.25 170 ASN A N 1
ATOM 1394 C CA . ASN A 1 170 ? -23.049 -2.141 -24.189 1.00 80.25 170 ASN A CA 1
ATOM 1395 C C . ASN A 1 170 ? -23.598 -1.393 -22.957 1.00 80.25 170 ASN A C 1
ATOM 1397 O O . ASN A 1 170 ? -24.663 -0.787 -23.059 1.00 80.25 170 ASN A O 1
ATOM 1401 N N . GLU A 1 171 ? -22.883 -1.372 -21.829 1.00 82.12 171 GLU A N 1
ATOM 1402 C CA . GLU A 1 171 ? -23.265 -0.556 -20.672 1.00 82.12 171 GLU A CA 1
ATOM 1403 C C . GLU A 1 171 ? -22.712 0.881 -20.756 1.00 82.12 171 GLU A C 1
ATOM 1405 O O . GLU A 1 171 ? -21.654 1.112 -21.349 1.00 82.12 171 GLU A O 1
ATOM 1410 N N . PRO A 1 172 ? -23.395 1.890 -20.175 1.00 85.12 172 PRO A N 1
ATOM 1411 C CA . PRO A 1 172 ? -22.906 3.258 -20.187 1.00 85.12 172 PRO A CA 1
ATOM 1412 C C . PRO A 1 172 ? -21.738 3.425 -19.207 1.00 85.12 172 PRO A C 1
ATOM 1414 O O . PRO A 1 172 ? -21.781 2.918 -18.086 1.00 85.12 172 PRO A O 1
ATOM 1417 N N . TYR A 1 173 ? -20.747 4.249 -19.570 1.00 85.69 173 TYR A N 1
ATOM 1418 C CA . TYR A 1 173 ? -19.545 4.508 -18.755 1.00 85.69 173 TYR A CA 1
ATOM 1419 C C . TYR A 1 173 ? -19.824 4.987 -17.320 1.00 85.69 173 TYR A C 1
ATOM 1421 O O . TYR A 1 173 ? -18.990 4.798 -16.443 1.00 85.69 173 TYR A O 1
ATOM 1429 N N . LYS A 1 174 ? -21.012 5.548 -17.045 1.00 83.19 174 LYS A N 1
ATOM 1430 C CA . LYS A 1 174 ? -21.454 5.909 -15.686 1.00 83.19 174 LYS A CA 1
ATOM 1431 C C . LYS A 1 174 ? -21.510 4.704 -14.728 1.00 83.19 174 LYS A C 1
ATOM 1433 O O . LYS A 1 174 ? -21.503 4.907 -13.520 1.00 83.19 174 LYS A O 1
ATOM 1438 N N . LYS A 1 175 ? -21.597 3.474 -15.246 1.00 81.62 175 LYS A N 1
ATOM 1439 C CA . LYS A 1 175 ? -21.608 2.241 -14.445 1.00 81.62 175 LYS A CA 1
ATOM 1440 C C . LYS A 1 175 ? -20.209 1.727 -14.087 1.00 81.62 175 LYS A C 1
ATOM 1442 O O . LYS A 1 175 ? -20.126 0.749 -13.353 1.00 81.62 175 LYS A O 1
ATOM 1447 N N . ILE A 1 176 ? -19.131 2.359 -14.567 1.00 82.19 176 ILE A N 1
ATOM 1448 C CA . ILE A 1 176 ? -17.773 2.012 -14.130 1.00 82.19 176 ILE A CA 1
ATOM 1449 C C . ILE A 1 176 ? -17.676 2.277 -12.617 1.00 82.19 176 ILE A C 1
ATOM 1451 O O . ILE A 1 176 ? -17.891 3.417 -12.202 1.00 82.19 176 ILE A O 1
ATOM 1455 N N . PRO A 1 177 ? -17.376 1.256 -11.793 1.00 81.69 177 PRO A N 1
ATOM 1456 C CA . PRO A 1 177 ? -17.186 1.438 -10.360 1.00 81.69 177 PRO A CA 1
ATOM 1457 C C . PRO A 1 177 ? -15.893 2.204 -10.067 1.00 81.69 177 PRO A C 1
ATOM 1459 O O . PRO A 1 177 ? -14.921 2.132 -10.825 1.00 81.69 177 PRO A O 1
ATOM 1462 N N . ASP A 1 178 ? -15.868 2.875 -8.920 1.00 86.12 178 ASP A N 1
ATOM 1463 C CA . ASP A 1 178 ? -14.670 3.548 -8.430 1.00 86.12 178 ASP A CA 1
ATOM 1464 C C . ASP A 1 178 ? -13.563 2.526 -8.131 1.00 86.12 178 ASP A C 1
ATOM 1466 O O . ASP A 1 178 ? -13.828 1.393 -7.716 1.00 86.12 178 ASP A O 1
ATOM 1470 N N . LEU A 1 179 ? -12.308 2.920 -8.348 1.00 87.94 179 LEU A N 1
ATOM 1471 C CA . LEU A 1 179 ? -11.154 2.042 -8.170 1.00 87.94 179 LEU A CA 1
ATOM 1472 C C . LEU A 1 179 ? -10.183 2.604 -7.129 1.00 87.94 179 LEU A C 1
ATOM 1474 O O . LEU A 1 179 ? -9.666 3.715 -7.267 1.00 87.94 179 LEU A O 1
ATOM 1478 N N . VAL A 1 180 ? -9.885 1.787 -6.120 1.00 90.06 180 VAL A N 1
ATOM 1479 C CA . VAL A 1 180 ? -8.916 2.068 -5.059 1.00 90.06 180 VAL A CA 1
ATOM 1480 C C . VAL A 1 180 ? -7.826 0.999 -5.089 1.00 90.06 180 VAL A C 1
ATOM 1482 O O . VAL A 1 180 ? -8.042 -0.160 -4.760 1.00 90.06 180 VAL A O 1
ATOM 1485 N N . MET A 1 181 ? -6.617 1.385 -5.466 1.00 87.75 181 MET A N 1
ATOM 1486 C CA . MET A 1 181 ? -5.451 0.504 -5.454 1.00 87.75 181 MET A CA 1
ATOM 1487 C C . MET A 1 181 ? -4.700 0.699 -4.139 1.00 87.75 181 MET A C 1
ATOM 1489 O O . MET A 1 181 ? -4.302 1.824 -3.837 1.00 87.75 181 MET A O 1
ATOM 1493 N N . ILE A 1 182 ? -4.464 -0.362 -3.369 1.00 91.31 182 ILE A N 1
ATOM 1494 C CA . ILE A 1 182 ? -3.731 -0.296 -2.099 1.00 91.31 182 ILE A CA 1
ATOM 1495 C C . ILE A 1 182 ? -2.414 -1.057 -2.227 1.00 91.31 182 ILE A C 1
ATOM 1497 O O . ILE A 1 182 ? -2.363 -2.276 -2.325 1.00 91.31 182 ILE A O 1
ATOM 1501 N N . ASN A 1 183 ? -1.307 -0.331 -2.183 1.00 89.88 183 ASN A N 1
ATOM 1502 C CA . ASN A 1 183 ? 0.028 -0.900 -2.273 1.00 89.88 183 ASN A CA 1
ATOM 1503 C C . ASN A 1 183 ? 0.660 -0.883 -0.882 1.00 89.88 183 ASN A C 1
ATOM 1505 O O . ASN A 1 183 ? 0.976 0.190 -0.368 1.00 89.88 183 ASN A O 1
ATOM 1509 N N . ILE A 1 184 ? 0.838 -2.054 -0.270 1.00 90.25 184 ILE A N 1
ATOM 1510 C CA . ILE A 1 184 ? 1.461 -2.204 1.052 1.00 90.25 184 ILE A CA 1
ATOM 1511 C C . ILE A 1 184 ? 2.897 -2.668 0.845 1.00 90.25 184 ILE A C 1
ATOM 1513 O O . ILE A 1 184 ? 3.158 -3.828 0.554 1.00 90.25 184 ILE A O 1
ATOM 1517 N N . LEU A 1 185 ? 3.849 -1.759 0.977 1.00 87.81 185 LEU A N 1
ATOM 1518 C CA . LEU A 1 185 ? 5.220 -1.969 0.540 1.00 87.81 185 LEU A CA 1
ATOM 1519 C C . LEU A 1 185 ? 6.134 -2.256 1.724 1.00 87.81 185 LEU A C 1
ATOM 1521 O O . LEU A 1 185 ? 6.354 -1.395 2.573 1.00 87.81 185 LEU A O 1
ATOM 1525 N N . ASN A 1 186 ? 6.750 -3.439 1.741 1.00 84.69 186 ASN A N 1
ATOM 1526 C CA . ASN A 1 186 ? 7.798 -3.784 2.708 1.00 84.69 186 ASN A CA 1
ATOM 1527 C C . ASN A 1 186 ? 9.190 -3.241 2.305 1.00 84.69 186 ASN A C 1
ATOM 1529 O O . ASN A 1 186 ? 10.221 -3.859 2.550 1.00 84.69 186 ASN A O 1
ATOM 1533 N N . TYR A 1 187 ? 9.220 -2.104 1.612 1.00 82.94 187 TYR A N 1
ATOM 1534 C CA . TYR A 1 187 ? 10.421 -1.409 1.155 1.00 82.94 187 TYR A CA 1
ATOM 1535 C C . TYR A 1 187 ? 10.090 0.070 0.922 1.00 82.94 187 TYR A C 1
ATOM 1537 O O . TYR A 1 187 ? 8.920 0.441 0.818 1.00 82.94 187 TYR A O 1
ATOM 1545 N N . VAL A 1 188 ? 11.119 0.914 0.843 1.00 83.69 188 VAL A N 1
ATOM 1546 C CA . VAL A 1 188 ? 10.958 2.318 0.448 1.00 83.69 188 VAL A CA 1
ATOM 1547 C C . VAL A 1 188 ? 10.925 2.380 -1.077 1.00 83.69 188 VAL A C 1
ATOM 1549 O O . VAL A 1 188 ? 11.906 2.040 -1.733 1.00 83.69 188 VAL A O 1
ATOM 1552 N N . ALA A 1 189 ? 9.782 2.759 -1.643 1.00 84.12 189 ALA A N 1
ATOM 1553 C CA . ALA A 1 189 ? 9.585 2.913 -3.082 1.00 84.12 189 ALA A CA 1
ATOM 1554 C C . ALA A 1 189 ? 9.667 4.371 -3.534 1.00 84.12 189 ALA A C 1
ATOM 1556 O O . ALA A 1 189 ? 9.992 4.625 -4.693 1.00 84.12 189 ALA A O 1
ATOM 1557 N N . ILE A 1 190 ? 9.340 5.309 -2.641 1.00 84.75 190 ILE A N 1
ATOM 1558 C CA . ILE A 1 190 ? 9.319 6.739 -2.933 1.00 84.75 190 ILE A CA 1
ATOM 1559 C C . ILE A 1 190 ? 10.441 7.387 -2.121 1.00 84.75 190 ILE A C 1
ATOM 1561 O O . ILE A 1 190 ? 10.297 7.705 -0.935 1.00 84.75 190 ILE A O 1
ATOM 1565 N N . GLU A 1 191 ? 11.588 7.528 -2.776 1.00 80.00 191 GLU A N 1
ATOM 1566 C CA . GLU A 1 191 ? 12.818 8.105 -2.233 1.00 80.00 191 GLU A CA 1
ATOM 1567 C C . GLU A 1 191 ? 13.234 9.352 -3.020 1.00 80.00 191 GLU A C 1
ATOM 1569 O O . GLU A 1 191 ? 12.716 9.615 -4.106 1.00 80.00 191 GLU A O 1
ATOM 1574 N N . GLY A 1 192 ? 14.187 10.128 -2.499 1.00 76.94 192 GLY A N 1
ATOM 1575 C CA . GLY A 1 192 ? 14.573 11.399 -3.121 1.00 76.94 192 GLY A CA 1
ATOM 1576 C C . GLY A 1 192 ? 15.071 11.275 -4.563 1.00 76.94 192 GLY A C 1
ATOM 1577 O O . GLY A 1 192 ? 14.846 12.182 -5.352 1.00 76.94 192 GLY A O 1
ATOM 1578 N N . SER A 1 193 ? 15.644 10.128 -4.944 1.00 75.44 193 SER A N 1
ATOM 1579 C CA . SER A 1 193 ? 16.061 9.851 -6.328 1.00 75.44 193 SER A CA 1
ATOM 1580 C C . SER A 1 193 ? 14.887 9.828 -7.324 1.00 75.44 193 SER A C 1
ATOM 1582 O O . SER A 1 193 ? 15.083 10.042 -8.518 1.00 75.44 193 SER A O 1
ATOM 1584 N N . THR A 1 194 ? 13.663 9.584 -6.843 1.00 77.19 194 THR A N 1
ATOM 1585 C CA . THR A 1 194 ? 12.443 9.526 -7.664 1.00 77.19 194 THR A CA 1
ATOM 1586 C C . THR A 1 194 ? 11.800 10.896 -7.884 1.00 77.19 194 THR A C 1
ATOM 1588 O O . THR A 1 194 ? 10.861 11.015 -8.671 1.00 77.19 194 THR A O 1
ATOM 1591 N N . VAL A 1 195 ? 12.293 11.928 -7.197 1.00 83.38 195 VAL A N 1
ATOM 1592 C CA . VAL A 1 195 ? 11.724 13.276 -7.195 1.00 83.38 195 VAL A CA 1
ATOM 1593 C C . VAL A 1 195 ? 12.457 14.136 -8.221 1.00 83.38 195 VAL A C 1
ATOM 1595 O O . VAL A 1 195 ? 13.679 14.265 -8.173 1.00 83.38 195 VAL A O 1
ATOM 1598 N N . ASN A 1 196 ? 11.723 14.767 -9.142 1.00 85.94 196 ASN A N 1
ATOM 1599 C CA . ASN A 1 196 ? 12.337 15.699 -10.084 1.00 85.94 196 ASN A CA 1
ATOM 1600 C C . ASN A 1 196 ? 12.615 17.044 -9.389 1.00 85.94 196 ASN A C 1
ATOM 1602 O O . ASN A 1 196 ? 11.690 17.779 -9.041 1.00 85.94 196 ASN A O 1
ATOM 1606 N N . ARG A 1 197 ? 13.899 17.390 -9.238 1.00 84.44 197 ARG A N 1
ATOM 1607 C CA . ARG A 1 197 ? 14.356 18.648 -8.627 1.00 84.44 197 ARG A CA 1
ATOM 1608 C C . ARG A 1 197 ? 13.824 19.900 -9.333 1.00 84.44 197 ARG A C 1
ATOM 1610 O O . ARG A 1 197 ? 13.662 20.927 -8.674 1.00 84.44 197 ARG A O 1
ATOM 1617 N N . GLU A 1 198 ? 13.533 19.817 -10.629 1.00 89.56 198 GLU A N 1
ATOM 1618 C CA . GLU A 1 198 ? 13.013 20.923 -11.446 1.00 89.56 198 GLU A CA 1
ATOM 1619 C C . GLU A 1 198 ? 11.599 21.362 -11.040 1.00 89.56 198 GLU A C 1
ATOM 1621 O O . GLU A 1 198 ? 11.168 22.453 -11.399 1.00 89.56 198 GLU A O 1
ATOM 1626 N N . GLN A 1 199 ? 10.875 20.544 -10.268 1.00 88.31 199 GLN A N 1
ATOM 1627 C CA . GLN A 1 199 ? 9.532 20.873 -9.779 1.00 88.31 199 GLN A CA 1
ATOM 1628 C C . GLN A 1 199 ? 9.531 21.876 -8.613 1.00 88.31 199 GLN A C 1
ATOM 1630 O O . GLN A 1 199 ? 8.460 22.286 -8.174 1.00 88.31 199 GLN A O 1
ATOM 1635 N N . PHE A 1 200 ? 10.705 22.261 -8.103 1.00 91.81 200 PHE A N 1
ATOM 1636 C CA . PHE A 1 200 ? 10.847 23.082 -6.900 1.00 91.81 200 PHE A CA 1
ATOM 1637 C C . PHE A 1 200 ? 11.542 24.401 -7.216 1.00 91.81 200 PHE A C 1
ATOM 1639 O O . PHE A 1 200 ? 12.583 24.426 -7.878 1.00 91.81 200 PHE A O 1
ATOM 1646 N N . ASN A 1 201 ? 11.024 25.496 -6.659 1.00 92.38 201 ASN A N 1
ATOM 1647 C CA . ASN A 1 201 ? 11.518 26.840 -6.957 1.00 92.38 201 ASN A CA 1
ATOM 1648 C C . ASN A 1 201 ? 12.908 27.092 -6.362 1.00 92.38 201 ASN A C 1
ATOM 1650 O O . ASN A 1 201 ? 13.678 27.897 -6.881 1.00 92.38 201 ASN A O 1
ATOM 1654 N N . ASN A 1 202 ? 13.232 26.440 -5.243 1.00 92.81 202 ASN A N 1
ATOM 1655 C CA . ASN A 1 202 ? 14.492 26.637 -4.534 1.00 92.81 202 ASN A CA 1
ATOM 1656 C C . ASN A 1 202 ? 14.914 25.402 -3.720 1.00 92.81 202 ASN A C 1
ATOM 1658 O O . ASN A 1 202 ? 14.165 24.442 -3.554 1.00 92.81 202 ASN A O 1
ATOM 1662 N N . GLU A 1 203 ? 16.151 25.440 -3.223 1.00 90.25 203 GLU A N 1
ATOM 1663 C CA . GLU A 1 203 ? 16.793 24.324 -2.518 1.00 90.25 203 GLU A CA 1
ATOM 1664 C C . GLU A 1 203 ? 16.183 24.053 -1.139 1.00 90.25 203 GLU A C 1
ATOM 1666 O O . GLU A 1 203 ? 16.136 22.911 -0.691 1.00 90.25 203 GLU A O 1
ATOM 1671 N N . SER A 1 204 ? 15.673 25.090 -0.475 1.00 92.56 204 SER A N 1
ATOM 1672 C CA . SER A 1 204 ? 15.000 24.943 0.818 1.00 92.56 204 SER A CA 1
ATOM 1673 C C . SER A 1 204 ? 13.679 24.187 0.665 1.00 92.56 204 SER A C 1
ATOM 1675 O O . SER A 1 204 ? 13.413 23.251 1.413 1.00 92.56 204 SER A O 1
ATOM 1677 N N . GLU A 1 205 ? 12.889 24.538 -0.354 1.00 93.69 205 GLU A N 1
ATOM 1678 C CA . GLU A 1 205 ? 11.627 23.873 -0.693 1.00 93.69 205 GLU A CA 1
ATOM 1679 C C . GLU A 1 205 ? 11.847 22.391 -1.025 1.00 93.69 205 GLU A C 1
ATOM 1681 O O . GLU A 1 205 ? 11.169 21.523 -0.474 1.00 93.69 205 GLU A O 1
ATOM 1686 N N . TYR A 1 206 ? 12.850 22.096 -1.859 1.00 90.81 206 TYR A N 1
ATOM 1687 C CA . TYR A 1 206 ? 13.228 20.724 -2.187 1.00 90.81 206 TYR A CA 1
ATOM 1688 C C . TYR A 1 206 ? 13.655 19.935 -0.942 1.00 90.81 206 TYR A C 1
ATOM 1690 O O . TYR A 1 206 ? 13.118 18.862 -0.680 1.00 90.81 206 TYR A O 1
ATOM 1698 N N . ASN A 1 207 ? 14.566 20.471 -0.126 1.00 89.38 207 ASN A N 1
ATOM 1699 C CA . ASN A 1 207 ? 15.044 19.773 1.070 1.00 89.38 207 ASN A CA 1
ATOM 1700 C C . ASN A 1 207 ? 13.940 19.563 2.114 1.00 89.38 207 ASN A C 1
ATOM 1702 O O . ASN A 1 207 ? 13.885 18.503 2.740 1.00 89.38 207 ASN A O 1
ATOM 1706 N N . ALA A 1 208 ? 13.030 20.528 2.273 1.00 91.56 208 ALA A N 1
ATOM 1707 C CA . ALA A 1 208 ? 11.855 20.374 3.123 1.00 91.56 208 ALA A CA 1
ATOM 1708 C C . ALA A 1 208 ? 10.950 19.236 2.624 1.00 91.56 208 ALA A C 1
ATOM 1710 O O . ALA A 1 208 ? 10.534 18.397 3.425 1.00 91.56 208 ALA A O 1
ATOM 1711 N N . TYR A 1 209 ? 10.706 19.164 1.311 1.00 92.25 209 TYR A N 1
ATOM 1712 C CA . TYR A 1 209 ? 9.938 18.081 0.700 1.00 92.25 209 TYR A CA 1
ATOM 1713 C C . TYR A 1 209 ? 10.616 16.720 0.872 1.00 92.25 209 TYR A C 1
ATOM 1715 O O . TYR A 1 209 ? 9.961 15.763 1.266 1.00 92.25 209 TYR A O 1
ATOM 1723 N N . ILE A 1 210 ? 11.927 16.616 0.635 1.00 89.94 210 ILE A N 1
ATOM 1724 C CA . ILE A 1 210 ? 12.667 15.357 0.810 1.00 89.94 210 ILE A CA 1
ATOM 1725 C C . ILE A 1 210 ? 12.633 14.891 2.268 1.00 89.94 210 ILE A C 1
ATOM 1727 O O . ILE A 1 210 ? 12.414 13.706 2.527 1.00 89.94 210 ILE A O 1
ATOM 1731 N N . ASN A 1 211 ? 12.812 15.805 3.221 1.00 86.50 211 ASN A N 1
ATOM 1732 C CA . ASN A 1 211 ? 12.735 15.481 4.642 1.00 86.50 211 ASN A CA 1
ATOM 1733 C C . ASN A 1 211 ? 11.328 15.010 5.047 1.00 86.50 211 ASN A C 1
ATOM 1735 O O . ASN A 1 211 ? 11.184 14.058 5.812 1.00 86.50 211 ASN A O 1
ATOM 1739 N N . GLU A 1 212 ? 10.276 15.640 4.526 1.00 91.94 212 GLU A N 1
ATOM 1740 C CA . GLU A 1 212 ? 8.908 15.172 4.750 1.00 91.94 212 GLU A CA 1
ATOM 1741 C C . GLU A 1 212 ? 8.674 13.801 4.091 1.00 91.94 212 GLU A C 1
ATOM 1743 O O . GLU A 1 212 ? 8.189 12.882 4.751 1.00 91.94 212 GLU A O 1
ATOM 1748 N N . LEU A 1 213 ? 9.128 13.605 2.851 1.00 90.19 213 LEU A N 1
ATOM 1749 C CA . LEU A 1 213 ? 8.974 12.363 2.095 1.00 90.19 213 LEU A CA 1
ATOM 1750 C C . LEU A 1 213 ? 9.634 11.162 2.783 1.00 90.19 213 LEU A C 1
ATOM 1752 O O . LEU A 1 213 ? 9.078 10.060 2.776 1.00 90.19 213 LEU A O 1
ATOM 1756 N N . GLN A 1 214 ? 10.806 11.358 3.393 1.00 86.25 214 GLN A N 1
ATOM 1757 C CA . GLN A 1 214 ? 11.500 10.320 4.166 1.00 86.25 214 GLN A CA 1
ATOM 1758 C C . GLN A 1 214 ? 10.665 9.811 5.348 1.00 86.25 214 GLN A C 1
ATOM 1760 O O . GLN A 1 214 ? 10.803 8.655 5.751 1.00 86.25 214 GLN A O 1
ATOM 1765 N N . ASN A 1 215 ? 9.781 10.656 5.877 1.00 87.06 215 ASN A N 1
ATOM 1766 C CA . ASN A 1 215 ? 8.952 10.354 7.036 1.00 87.06 215 ASN A CA 1
ATOM 1767 C C . ASN A 1 215 ? 7.499 10.029 6.662 1.00 87.06 215 ASN A C 1
ATOM 1769 O O . ASN A 1 215 ? 6.790 9.436 7.470 1.00 87.06 215 ASN A O 1
ATOM 1773 N N . ARG A 1 216 ? 7.057 10.342 5.441 1.00 93.38 216 ARG A N 1
ATOM 1774 C CA . ARG A 1 216 ? 5.707 10.048 4.956 1.00 93.38 216 ARG A CA 1
ATOM 1775 C C . ARG A 1 216 ? 5.480 8.545 4.798 1.00 93.38 216 ARG A C 1
ATOM 1777 O O . ARG A 1 216 ? 5.927 7.943 3.828 1.00 93.38 216 ARG A O 1
ATOM 1784 N N . CYS A 1 217 ? 4.729 7.952 5.721 1.00 94.31 217 CYS A N 1
ATOM 1785 C CA . CYS A 1 217 ? 4.436 6.518 5.700 1.00 94.31 217 CYS A CA 1
ATOM 1786 C C . CYS A 1 217 ? 3.343 6.102 4.704 1.00 94.31 217 CYS A C 1
ATOM 1788 O O . CYS A 1 217 ? 3.287 4.944 4.299 1.00 94.31 217 CYS A O 1
ATOM 1790 N N . HIS A 1 218 ? 2.451 7.025 4.344 1.00 95.31 218 HIS A N 1
ATOM 1791 C CA . HIS A 1 218 ? 1.286 6.755 3.509 1.00 95.31 218 HIS A CA 1
ATOM 1792 C C . HIS A 1 218 ? 1.102 7.891 2.502 1.00 95.31 218 HIS A C 1
ATOM 1794 O O . HIS A 1 218 ? 0.809 9.023 2.882 1.00 95.31 218 HIS A O 1
ATOM 1800 N N . SER A 1 219 ? 1.289 7.585 1.220 1.00 94.44 219 SER A N 1
ATOM 1801 C CA . SER A 1 219 ? 1.050 8.507 0.109 1.00 94.44 219 SER A CA 1
ATOM 1802 C C . SER A 1 219 ? -0.242 8.134 -0.607 1.00 94.44 219 SER A C 1
ATOM 1804 O O . SER A 1 219 ? -0.445 6.968 -0.942 1.00 94.44 219 SER A O 1
ATOM 1806 N N . VAL A 1 220 ? -1.099 9.123 -0.857 1.00 93.81 220 VAL A N 1
ATOM 1807 C CA . VAL A 1 220 ? -2.367 8.943 -1.572 1.00 93.81 220 VAL A CA 1
ATOM 1808 C C . VAL A 1 220 ? -2.338 9.781 -2.842 1.00 93.81 220 VAL A C 1
ATOM 1810 O O . VAL A 1 220 ? -2.084 10.983 -2.787 1.00 93.81 220 VAL A O 1
ATOM 1813 N N . TYR A 1 221 ? -2.597 9.149 -3.983 1.00 93.31 221 TYR A N 1
ATOM 1814 C CA . TYR A 1 221 ? -2.620 9.797 -5.291 1.00 93.31 221 TYR A CA 1
ATOM 1815 C C . TYR A 1 221 ? -4.005 9.684 -5.910 1.00 93.31 221 TYR A C 1
ATOM 1817 O O . TYR A 1 221 ? -4.622 8.623 -5.882 1.00 93.31 221 TYR A O 1
ATOM 1825 N N . THR A 1 222 ? -4.473 10.773 -6.509 1.00 93.38 222 THR A N 1
ATOM 1826 C CA . THR A 1 222 ? -5.735 10.826 -7.249 1.00 93.38 222 THR A CA 1
ATOM 1827 C C . THR A 1 222 ? -5.607 11.782 -8.436 1.00 93.38 222 THR A C 1
ATOM 1829 O O . THR A 1 222 ? -4.602 12.483 -8.567 1.00 93.38 222 THR A O 1
ATOM 1832 N N . ILE A 1 223 ? -6.608 11.805 -9.312 1.00 93.44 223 ILE A N 1
ATOM 1833 C CA . ILE A 1 223 ? -6.640 12.690 -10.477 1.00 93.44 223 ILE A CA 1
ATOM 1834 C C . ILE A 1 223 ? -7.239 14.033 -10.059 1.00 93.44 223 ILE A C 1
ATOM 1836 O O . ILE A 1 223 ? -8.331 14.096 -9.493 1.00 93.44 223 ILE A O 1
ATOM 1840 N N . GLN A 1 224 ? -6.513 15.113 -10.339 1.00 94.44 224 GLN A N 1
ATOM 1841 C CA . GLN A 1 224 ? -6.915 16.476 -10.006 1.00 94.44 224 GLN A CA 1
ATOM 1842 C C . GLN A 1 224 ? -6.621 17.425 -11.164 1.00 94.44 224 GLN A C 1
ATOM 1844 O O . GLN A 1 224 ? -5.674 17.236 -11.929 1.00 94.44 224 GLN A O 1
ATOM 1849 N N . ASN A 1 225 ? -7.431 18.471 -11.263 1.00 95.19 225 ASN A N 1
ATOM 1850 C CA . ASN A 1 225 ? -7.179 19.612 -12.120 1.00 95.19 225 ASN A CA 1
ATOM 1851 C C . ASN A 1 225 ? -5.932 20.357 -11.618 1.00 95.19 225 ASN A C 1
ATOM 1853 O O . ASN A 1 225 ? -5.866 20.751 -10.455 1.00 95.19 225 ASN A O 1
ATOM 1857 N N . THR A 1 226 ? -4.951 20.567 -12.494 1.00 93.12 226 THR A N 1
ATOM 1858 C CA . THR A 1 226 ? -3.652 21.159 -12.138 1.00 93.12 226 THR A CA 1
ATOM 1859 C C . THR A 1 226 ? -3.723 22.642 -11.772 1.00 93.12 226 THR A C 1
ATOM 1861 O O . THR A 1 226 ? -2.812 23.150 -11.128 1.00 93.12 226 THR A O 1
ATOM 1864 N N . GLN A 1 227 ? -4.786 23.346 -12.170 1.00 94.81 227 GLN A N 1
ATOM 1865 C CA . GLN A 1 227 ? -4.983 24.764 -11.860 1.00 94.81 227 GLN A CA 1
ATOM 1866 C C . GLN A 1 227 ? -5.697 24.957 -10.520 1.00 94.81 227 GLN A C 1
ATOM 1868 O O . GLN A 1 227 ? -5.371 25.873 -9.770 1.00 94.81 227 GLN A O 1
ATOM 1873 N N . THR A 1 228 ? -6.686 24.110 -10.219 1.00 94.88 228 THR A N 1
ATOM 1874 C CA . THR A 1 228 ? -7.561 24.274 -9.044 1.00 94.88 228 THR A CA 1
ATOM 1875 C C . THR A 1 228 ? -7.232 23.312 -7.900 1.00 94.88 228 THR A C 1
ATOM 1877 O O . THR A 1 228 ? -7.724 23.497 -6.783 1.00 94.88 228 THR A O 1
ATOM 1880 N N . ASN A 1 229 ? -6.419 22.280 -8.159 1.00 92.12 229 ASN A N 1
ATOM 1881 C CA . ASN A 1 229 ? -6.172 21.136 -7.273 1.00 92.12 229 ASN A CA 1
ATOM 1882 C C . ASN A 1 229 ? -7.471 20.441 -6.820 1.00 92.12 229 ASN A C 1
ATOM 1884 O O . ASN A 1 229 ? -7.556 19.881 -5.725 1.00 92.12 229 ASN A O 1
ATOM 1888 N N . LYS A 1 230 ? -8.529 20.514 -7.639 1.00 93.56 230 LYS A N 1
ATOM 1889 C CA . LYS A 1 230 ? -9.826 19.876 -7.377 1.00 93.56 230 LYS A CA 1
ATOM 1890 C C . LYS A 1 230 ? -9.979 18.614 -8.217 1.00 93.56 230 LYS A C 1
ATOM 1892 O O . LYS A 1 230 ? -9.501 18.545 -9.343 1.00 93.56 230 LYS A O 1
ATOM 1897 N N . THR A 1 231 ? -10.667 17.615 -7.671 1.00 90.19 231 THR A N 1
ATOM 1898 C CA . THR A 1 231 ? -10.917 16.336 -8.356 1.00 90.19 231 THR A CA 1
ATOM 1899 C C . THR A 1 231 ? -12.034 16.422 -9.401 1.00 90.19 231 THR A C 1
ATOM 1901 O O . THR A 1 231 ? -11.989 15.693 -10.384 1.00 90.19 231 THR A O 1
ATOM 1904 N N . GLU A 1 232 ? -13.004 17.330 -9.228 1.00 91.19 232 GLU A N 1
ATOM 1905 C CA . GLU A 1 232 ? -14.072 17.643 -10.199 1.00 91.19 232 GLU A CA 1
ATOM 1906 C C . GLU A 1 232 ? -14.715 16.373 -10.805 1.00 91.19 232 GLU A C 1
ATOM 1908 O O . GLU A 1 232 ? -15.260 15.548 -10.070 1.00 91.19 232 GLU A O 1
ATOM 1913 N N . ILE A 1 233 ? -14.640 16.201 -12.129 1.00 90.75 233 ILE A N 1
ATOM 1914 C CA . ILE A 1 233 ? -15.214 15.068 -12.875 1.00 90.75 233 ILE A CA 1
ATOM 1915 C C . ILE A 1 233 ? -14.539 13.716 -12.584 1.00 90.75 233 ILE A C 1
ATOM 1917 O O . ILE A 1 233 ? -15.068 12.686 -12.986 1.00 90.75 233 ILE A O 1
ATOM 1921 N N . PHE A 1 234 ? -13.398 13.713 -11.889 1.00 89.25 234 PHE A N 1
ATOM 1922 C CA . PHE A 1 234 ? -12.639 12.516 -11.510 1.00 89.25 234 PHE A CA 1
ATOM 1923 C C . PHE A 1 234 ? -12.755 12.171 -10.020 1.00 89.25 234 PHE A C 1
ATOM 1925 O O . PHE A 1 234 ? -11.977 11.364 -9.501 1.00 89.25 234 PHE A O 1
ATOM 1932 N N . LYS A 1 235 ? -13.691 12.797 -9.293 1.00 85.00 235 LYS A N 1
ATOM 1933 C CA . LYS A 1 235 ? -13.891 12.522 -7.866 1.00 85.00 235 LYS A CA 1
ATOM 1934 C C . LYS A 1 235 ? -14.091 11.019 -7.641 1.00 85.00 235 LYS A C 1
ATOM 1936 O O . LYS A 1 235 ? -15.053 10.444 -8.132 1.00 85.00 235 LYS A O 1
ATOM 1941 N N . ASN A 1 236 ? -13.194 10.432 -6.846 1.00 79.12 236 ASN A N 1
ATOM 1942 C CA . ASN A 1 236 ? -13.162 9.020 -6.455 1.00 79.12 236 ASN A CA 1
ATOM 1943 C C . ASN A 1 236 ? -12.969 8.001 -7.597 1.00 79.12 236 ASN A C 1
ATOM 1945 O O . ASN A 1 236 ? -12.959 6.807 -7.326 1.00 79.12 236 ASN A O 1
ATOM 1949 N N . SER A 1 237 ? -12.729 8.433 -8.840 1.00 84.25 237 SER A N 1
ATOM 1950 C CA . SER A 1 237 ? -12.642 7.514 -9.985 1.00 84.25 237 SER A CA 1
ATOM 1951 C C . SER A 1 237 ? -11.422 6.590 -9.928 1.00 84.25 237 SER A C 1
ATOM 1953 O O . SER A 1 237 ? -11.501 5.425 -10.311 1.00 84.25 237 SER A O 1
ATOM 1955 N N . LEU A 1 238 ? -10.284 7.112 -9.461 1.00 90.94 238 LEU A N 1
ATOM 1956 C CA . LEU A 1 238 ? -9.039 6.365 -9.317 1.00 90.94 238 LEU A CA 1
ATOM 1957 C C . LEU A 1 238 ? -8.222 6.928 -8.156 1.00 90.94 238 LEU A C 1
ATOM 1959 O O . LEU A 1 238 ? -7.858 8.111 -8.151 1.00 90.94 238 LEU A O 1
ATOM 1963 N N . ILE A 1 239 ? -7.932 6.073 -7.180 1.00 92.25 239 ILE A N 1
ATOM 1964 C CA . ILE A 1 239 ? -7.125 6.409 -6.010 1.00 92.25 239 ILE A CA 1
ATOM 1965 C C . ILE A 1 239 ? -6.035 5.353 -5.845 1.00 92.25 239 ILE A C 1
ATOM 1967 O O . ILE A 1 239 ? -6.307 4.156 -5.900 1.00 92.25 239 ILE A O 1
ATOM 1971 N N . PHE A 1 240 ? -4.799 5.790 -5.620 1.00 93.50 240 PHE A N 1
ATOM 1972 C CA . PHE A 1 240 ? -3.696 4.913 -5.248 1.00 93.50 240 PHE A CA 1
ATOM 1973 C C . PHE A 1 240 ? -3.228 5.229 -3.838 1.00 93.50 240 PHE A C 1
ATOM 1975 O O . PHE A 1 240 ? -2.796 6.346 -3.566 1.00 93.50 240 PHE A O 1
ATOM 1982 N N . HIS A 1 241 ? -3.234 4.226 -2.977 1.00 94.56 241 HIS A N 1
ATOM 1983 C CA . HIS A 1 241 ? -2.588 4.248 -1.678 1.00 94.56 241 HIS A CA 1
ATOM 1984 C C . HIS A 1 241 ? -1.231 3.552 -1.796 1.00 94.56 241 HIS A C 1
ATOM 1986 O O . HIS A 1 241 ? -1.124 2.458 -2.350 1.00 94.56 241 HIS A O 1
ATOM 1992 N N . PHE A 1 242 ? -0.189 4.194 -1.285 1.00 93.69 242 PHE A N 1
ATOM 1993 C CA . PHE A 1 242 ? 1.153 3.641 -1.135 1.00 93.69 242 PHE A CA 1
ATOM 1994 C C . PHE A 1 242 ? 1.533 3.725 0.336 1.00 93.69 242 PHE A C 1
ATOM 1996 O O . PHE A 1 242 ? 1.750 4.817 0.857 1.00 93.69 242 PHE A O 1
ATOM 2003 N N . ILE A 1 243 ? 1.578 2.577 1.002 1.00 95.06 243 ILE A N 1
ATOM 2004 C CA . ILE A 1 243 ? 1.846 2.442 2.431 1.00 95.06 243 ILE A CA 1
ATOM 2005 C C . ILE A 1 243 ? 3.220 1.792 2.579 1.00 95.06 243 ILE A C 1
ATOM 2007 O O . ILE A 1 243 ? 3.374 0.603 2.323 1.00 95.06 243 ILE A O 1
ATOM 2011 N N . GLU A 1 244 ? 4.231 2.565 2.963 1.00 92.00 244 GLU A N 1
ATOM 2012 C CA . GLU A 1 244 ? 5.623 2.110 3.047 1.00 92.00 244 GLU A CA 1
ATOM 2013 C C . GLU A 1 244 ? 5.945 1.662 4.478 1.00 92.00 244 GLU A C 1
ATOM 2015 O O . GLU A 1 244 ? 6.297 2.469 5.342 1.00 92.00 244 GLU A O 1
ATOM 2020 N N . LEU A 1 245 ? 5.841 0.352 4.728 1.00 91.56 245 LEU A N 1
ATOM 2021 C CA . LEU A 1 245 ? 6.010 -0.266 6.047 1.00 91.56 245 LEU A CA 1
ATOM 2022 C C . LEU A 1 245 ? 7.312 0.142 6.765 1.00 91.56 245 LEU A C 1
ATOM 2024 O O . LEU A 1 245 ? 7.235 0.463 7.953 1.00 91.56 245 LEU A O 1
ATOM 2028 N N . PRO A 1 246 ? 8.492 0.208 6.105 1.00 89.62 246 PRO A N 1
ATOM 2029 C CA . PRO A 1 246 ? 9.730 0.576 6.792 1.00 89.62 246 PRO A CA 1
ATOM 2030 C C . PRO A 1 246 ? 9.696 1.976 7.413 1.00 89.62 246 PRO A C 1
ATOM 2032 O O . PRO A 1 246 ? 10.305 2.191 8.459 1.00 89.62 246 PRO A O 1
ATOM 2035 N N . LYS A 1 247 ? 8.957 2.926 6.820 1.00 92.31 247 LYS A N 1
ATOM 2036 C CA . LYS A 1 247 ? 8.892 4.309 7.318 1.00 92.31 247 LYS A CA 1
ATOM 2037 C C . LYS A 1 247 ? 8.157 4.407 8.657 1.00 92.31 247 LYS A C 1
ATOM 2039 O O . LYS A 1 247 ? 8.498 5.269 9.466 1.00 92.31 247 LYS A O 1
ATOM 2044 N N . PHE A 1 248 ? 7.234 3.492 8.961 1.00 93.75 248 PHE A N 1
ATOM 2045 C CA . PHE A 1 248 ? 6.565 3.435 10.269 1.00 93.75 248 PHE A CA 1
ATOM 2046 C C . PHE A 1 248 ? 7.508 3.062 11.421 1.00 93.75 248 PHE A C 1
ATOM 2048 O O . PHE A 1 248 ? 7.209 3.353 12.578 1.00 93.75 248 PHE A O 1
ATOM 2055 N N . LEU A 1 249 ? 8.650 2.431 11.129 1.00 90.06 249 LEU A N 1
ATOM 2056 C CA . LEU A 1 249 ? 9.643 2.060 12.141 1.00 90.06 249 LEU A CA 1
ATOM 2057 C C . LEU A 1 249 ? 10.522 3.245 12.571 1.00 90.06 249 LEU A C 1
ATOM 2059 O O . LEU A 1 249 ? 11.220 3.159 13.585 1.00 90.06 249 LEU A O 1
ATOM 2063 N N . ASN A 1 250 ? 10.476 4.366 11.843 1.00 89.94 250 ASN A N 1
ATOM 2064 C CA . ASN A 1 250 ? 11.186 5.582 12.221 1.00 89.94 250 ASN A CA 1
ATOM 2065 C C . ASN A 1 250 ? 10.618 6.145 13.529 1.00 89.94 250 ASN A C 1
ATOM 2067 O O . ASN A 1 250 ? 9.405 6.247 13.708 1.00 89.94 250 ASN A O 1
ATOM 2071 N N . LYS A 1 251 ? 11.497 6.600 14.432 1.00 89.94 251 LYS A N 1
ATOM 2072 C CA . LYS A 1 251 ? 11.098 7.133 15.751 1.00 89.94 251 LYS A CA 1
ATOM 2073 C C . LYS A 1 251 ? 10.056 8.253 15.662 1.00 89.94 251 LYS A C 1
ATOM 2075 O O . LYS A 1 251 ? 9.165 8.314 16.502 1.00 89.94 251 LYS A O 1
ATOM 2080 N N . ILE A 1 252 ? 10.165 9.112 14.647 1.00 91.69 252 ILE A N 1
ATOM 2081 C CA . ILE A 1 252 ? 9.240 10.228 14.404 1.00 91.69 252 ILE A CA 1
ATOM 2082 C C . ILE A 1 252 ? 7.807 9.759 14.110 1.00 91.69 252 ILE A C 1
ATOM 2084 O O . ILE A 1 252 ? 6.853 10.432 14.484 1.00 91.69 252 ILE A O 1
ATOM 2088 N N . ASN A 1 253 ? 7.653 8.566 13.534 1.00 92.38 253 ASN A N 1
ATOM 2089 C CA . ASN A 1 253 ? 6.368 8.004 13.128 1.00 92.38 253 ASN A CA 1
ATOM 2090 C C . ASN A 1 253 ? 5.734 7.113 14.199 1.00 92.38 253 ASN A C 1
ATOM 2092 O O . ASN A 1 253 ? 4.686 6.521 13.955 1.00 92.38 253 ASN A O 1
ATOM 2096 N N . LYS A 1 254 ? 6.310 7.051 15.409 1.00 92.88 254 LYS A N 1
ATOM 2097 C CA . LYS A 1 254 ? 5.771 6.244 16.512 1.00 92.88 254 LYS A CA 1
ATOM 2098 C C . LYS A 1 254 ? 4.300 6.567 16.782 1.00 92.88 254 LYS A C 1
ATOM 2100 O O . LYS A 1 254 ? 3.485 5.661 16.801 1.00 92.88 254 LYS A O 1
ATOM 2105 N N . ASN A 1 255 ? 3.945 7.844 16.923 1.00 93.94 255 ASN A N 1
ATOM 2106 C CA . ASN A 1 255 ? 2.557 8.237 17.196 1.00 93.94 255 ASN A CA 1
ATOM 2107 C C . ASN A 1 255 ? 1.612 7.891 16.037 1.00 93.94 255 ASN A C 1
ATOM 2109 O O . ASN A 1 255 ? 0.452 7.576 16.272 1.00 93.94 255 ASN A O 1
ATOM 2113 N N . GLN A 1 256 ? 2.109 7.934 14.797 1.00 93.56 256 GLN A N 1
ATOM 2114 C CA . GLN A 1 256 ? 1.332 7.529 13.630 1.00 93.56 256 GLN A CA 1
ATOM 2115 C C . GLN A 1 256 ? 1.084 6.018 13.639 1.00 93.56 256 GLN A C 1
ATOM 2117 O O . GLN A 1 256 ? -0.030 5.594 13.378 1.00 93.56 256 GLN A O 1
ATOM 2122 N N . LEU A 1 257 ? 2.088 5.206 13.976 1.00 95.12 257 LEU A N 1
ATOM 2123 C CA . LEU A 1 257 ? 1.933 3.754 14.080 1.00 95.12 257 LEU A CA 1
ATOM 2124 C C . LEU A 1 257 ? 0.980 3.333 15.212 1.00 95.12 257 LEU A C 1
ATOM 2126 O O . LEU A 1 257 ? 0.312 2.311 15.107 1.00 95.12 257 LEU A O 1
ATOM 2130 N N . GLU A 1 258 ? 0.931 4.109 16.293 1.00 94.31 258 GLU A N 1
ATOM 2131 C CA . GLU A 1 258 ? 0.037 3.871 17.432 1.00 94.31 258 GLU A CA 1
ATOM 2132 C C . GLU A 1 258 ? -1.403 4.368 17.194 1.00 94.31 258 GLU A C 1
ATOM 2134 O O . GLU A 1 258 ? -2.245 4.208 18.073 1.00 94.31 258 GLU A O 1
ATOM 2139 N N . SER A 1 259 ? -1.706 4.981 16.043 1.00 94.88 259 SER A N 1
ATOM 2140 C CA . SER A 1 259 ? -3.058 5.464 15.750 1.00 94.88 259 SER A CA 1
ATOM 2141 C C . SER A 1 259 ? -3.994 4.343 15.292 1.00 94.88 259 SER A C 1
ATOM 2143 O O . SER A 1 259 ? -3.568 3.356 14.688 1.00 94.88 259 SER A O 1
ATOM 2145 N N . GLU A 1 260 ? -5.296 4.538 15.514 1.00 93.25 260 GLU A N 1
ATOM 2146 C CA . GLU A 1 260 ? -6.330 3.557 15.158 1.00 93.25 260 GLU A CA 1
ATOM 2147 C C . GLU A 1 260 ? -6.295 3.186 13.668 1.00 93.25 260 GLU A C 1
ATOM 2149 O O . GLU A 1 260 ? -6.317 2.003 13.315 1.00 93.25 260 GLU A O 1
ATOM 2154 N N . LYS A 1 261 ? -6.116 4.196 12.804 1.00 94.69 261 LYS A N 1
ATOM 2155 C CA . LYS A 1 261 ? -5.950 4.068 11.348 1.00 94.69 261 LYS A CA 1
ATOM 2156 C C . LYS A 1 261 ? -4.922 3.007 10.955 1.00 94.69 261 LYS A C 1
ATOM 2158 O O . LYS A 1 261 ? -5.121 2.281 9.986 1.00 94.69 261 LYS A O 1
ATOM 2163 N N . TYR A 1 262 ? -3.811 2.927 11.687 1.00 96.50 262 TYR A N 1
ATOM 2164 C CA . TYR A 1 262 ? -2.679 2.061 11.357 1.00 96.50 262 TYR A CA 1
ATOM 2165 C C . TYR A 1 262 ? -2.527 0.873 12.311 1.00 96.50 262 TYR A C 1
ATOM 2167 O O . TYR A 1 262 ? -1.500 0.195 12.278 1.00 96.50 262 TYR A O 1
ATOM 2175 N N . SER A 1 263 ? -3.554 0.549 13.099 1.00 95.75 263 SER A N 1
ATOM 2176 C CA . SER A 1 263 ? -3.552 -0.604 14.011 1.00 95.75 263 SER A CA 1
ATOM 2177 C C . SER A 1 263 ? -3.250 -1.931 13.297 1.00 95.75 263 SER A C 1
ATOM 2179 O O . SER A 1 263 ? -2.445 -2.724 13.781 1.00 95.75 263 SER A O 1
ATOM 2181 N N . TRP A 1 264 ? -3.769 -2.152 12.085 1.00 96.31 264 TRP A N 1
ATOM 2182 C CA . TRP A 1 264 ? -3.382 -3.326 11.295 1.00 96.31 264 TRP A CA 1
ATOM 2183 C C . TRP A 1 264 ? -1.966 -3.258 10.728 1.00 96.31 264 TRP A C 1
ATOM 2185 O O . TRP A 1 264 ? -1.308 -4.287 10.630 1.00 96.31 264 TRP A O 1
ATOM 2195 N N . ILE A 1 265 ? -1.450 -2.072 10.396 1.00 96.38 265 ILE A N 1
ATOM 2196 C CA . ILE A 1 265 ? -0.036 -1.925 10.016 1.00 96.38 265 ILE A CA 1
ATOM 2197 C C . ILE A 1 265 ? 0.864 -2.269 11.207 1.00 96.38 265 ILE A C 1
ATOM 2199 O O . ILE A 1 265 ? 1.872 -2.957 11.047 1.00 96.38 265 ILE A O 1
ATOM 2203 N N . LYS A 1 266 ? 0.468 -1.869 12.419 1.00 96.38 266 LYS A N 1
ATOM 2204 C CA . LYS A 1 266 ? 1.124 -2.269 13.665 1.00 96.38 266 LYS A CA 1
ATOM 2205 C C . LYS A 1 266 ? 1.061 -3.779 13.880 1.00 96.38 266 LYS A C 1
ATOM 2207 O O . LYS A 1 266 ? 2.093 -4.359 14.206 1.00 96.38 266 LYS A O 1
ATOM 2212 N N . PHE A 1 267 ? -0.079 -4.417 13.615 1.00 96.50 267 PHE A N 1
ATOM 2213 C CA . PHE A 1 267 ? -0.197 -5.878 13.614 1.00 96.50 267 PHE A CA 1
ATOM 2214 C C . PHE A 1 267 ? 0.751 -6.542 12.607 1.00 96.50 267 PHE A C 1
ATOM 2216 O O . PHE A 1 267 ? 1.433 -7.492 12.967 1.00 96.50 267 PHE A O 1
ATOM 2223 N N . LEU A 1 268 ? 0.868 -6.033 11.376 1.00 94.19 268 LEU A N 1
ATOM 2224 C CA . LEU A 1 268 ? 1.804 -6.580 10.381 1.00 94.19 268 LEU A CA 1
ATOM 2225 C C . LEU A 1 268 ? 3.274 -6.428 10.804 1.00 94.19 268 LEU A C 1
ATOM 2227 O O . LEU A 1 268 ? 4.106 -7.281 10.502 1.00 94.19 268 LEU A O 1
ATOM 2231 N N . LEU A 1 269 ? 3.617 -5.323 11.470 1.00 92.69 269 LEU A N 1
ATOM 2232 C CA . LEU A 1 269 ? 4.987 -5.040 11.901 1.00 92.69 269 LEU A CA 1
ATOM 2233 C C . LEU A 1 269 ? 5.380 -5.786 13.181 1.00 92.69 269 LEU A C 1
ATOM 2235 O O . LEU A 1 269 ? 6.553 -6.119 13.336 1.00 92.69 269 LEU A O 1
ATOM 2239 N N . LYS A 1 270 ? 4.434 -5.968 14.109 1.00 93.50 270 LYS A N 1
ATOM 2240 C CA . LYS A 1 270 ? 4.656 -6.509 15.459 1.00 93.50 270 LYS A CA 1
ATOM 2241 C C . LYS A 1 270 ? 3.482 -7.394 15.906 1.00 93.50 270 LYS A C 1
ATOM 2243 O O . LYS A 1 270 ? 2.805 -7.048 16.876 1.00 93.50 270 LYS A O 1
ATOM 2248 N N . PRO A 1 271 ? 3.195 -8.505 15.215 1.00 93.88 271 PRO A N 1
ATOM 2249 C CA . PRO A 1 271 ? 2.058 -9.372 15.544 1.00 93.88 271 PRO A CA 1
ATOM 2250 C C . PRO A 1 271 ? 2.119 -9.957 16.967 1.00 93.88 271 PRO A C 1
ATOM 2252 O O . PRO A 1 271 ? 1.089 -10.237 17.572 1.00 93.88 271 PRO A O 1
ATOM 2255 N N . GLU A 1 272 ? 3.309 -10.098 17.547 1.00 92.81 272 GLU A N 1
ATOM 2256 C CA . GLU A 1 272 ? 3.565 -10.720 18.851 1.00 92.81 272 GLU A CA 1
ATOM 2257 C C . GLU A 1 272 ? 2.887 -9.982 20.007 1.00 92.81 272 GLU A C 1
ATOM 2259 O O . GLU A 1 272 ? 2.479 -10.609 20.984 1.00 92.81 272 GLU A O 1
ATOM 2264 N N . ILE A 1 273 ? 2.730 -8.659 19.896 1.00 93.31 273 ILE A N 1
ATOM 2265 C CA . ILE A 1 273 ? 2.092 -7.845 20.943 1.00 93.31 273 ILE A CA 1
ATOM 2266 C C . ILE A 1 273 ? 0.593 -8.146 21.071 1.00 93.31 273 ILE A C 1
ATOM 2268 O O . ILE A 1 273 ? -0.011 -7.809 22.083 1.00 93.31 273 ILE A O 1
ATOM 2272 N N . TYR A 1 274 ? -0.003 -8.773 20.051 1.00 94.62 274 TYR A N 1
ATOM 2273 C CA . TYR A 1 274 ? -1.423 -9.111 20.005 1.00 94.62 274 TYR A CA 1
ATOM 2274 C C . TYR A 1 274 ? -1.726 -10.506 20.564 1.00 94.62 274 TYR A C 1
ATOM 2276 O O . TYR A 1 274 ? -2.876 -10.936 20.517 1.00 94.62 274 TYR A O 1
ATOM 2284 N N . LYS A 1 275 ? -0.732 -11.206 21.130 1.00 91.75 275 LYS A N 1
ATOM 2285 C CA . LYS A 1 275 ? -0.919 -12.532 21.739 1.00 91.75 275 LYS A CA 1
ATOM 2286 C C . LYS A 1 275 ? -2.028 -12.554 22.791 1.00 91.75 275 LYS A C 1
ATOM 2288 O O . LYS A 1 275 ? -2.867 -13.452 22.787 1.00 91.75 275 LYS A O 1
ATOM 2293 N N . ASP A 1 276 ? -2.031 -11.538 23.647 1.00 92.12 276 ASP A N 1
ATOM 2294 C CA . ASP A 1 276 ? -2.942 -11.413 24.784 1.00 92.12 276 ASP A CA 1
ATOM 2295 C C . ASP A 1 276 ? -3.916 -10.233 24.604 1.00 92.12 276 ASP A C 1
ATOM 2297 O O . ASP A 1 276 ? -4.424 -9.689 25.580 1.00 92.12 276 ASP A O 1
ATOM 2301 N N . THR A 1 277 ? -4.169 -9.810 23.356 1.00 94.19 277 THR A N 1
ATOM 2302 C CA . THR A 1 277 ? -5.108 -8.711 23.081 1.00 94.19 277 THR A CA 1
ATOM 2303 C C . THR A 1 277 ? -6.544 -9.079 23.464 1.00 94.19 277 THR A C 1
ATOM 2305 O O . THR A 1 277 ? -6.991 -10.217 23.277 1.00 94.19 277 THR A O 1
ATOM 2308 N N . GLU A 1 278 ? -7.280 -8.095 23.978 1.00 93.19 278 GLU A N 1
ATOM 2309 C CA . GLU A 1 278 ? -8.716 -8.205 24.251 1.00 93.19 278 GLU A CA 1
ATOM 2310 C C . GLU A 1 278 ? -9.563 -7.934 22.998 1.00 93.19 278 GLU A C 1
ATOM 2312 O O . GLU A 1 278 ? -10.724 -8.335 22.938 1.00 93.19 278 GLU A O 1
ATOM 2317 N N . GLU A 1 279 ? -8.983 -7.311 21.967 1.00 94.56 279 GLU A N 1
ATOM 2318 C CA . 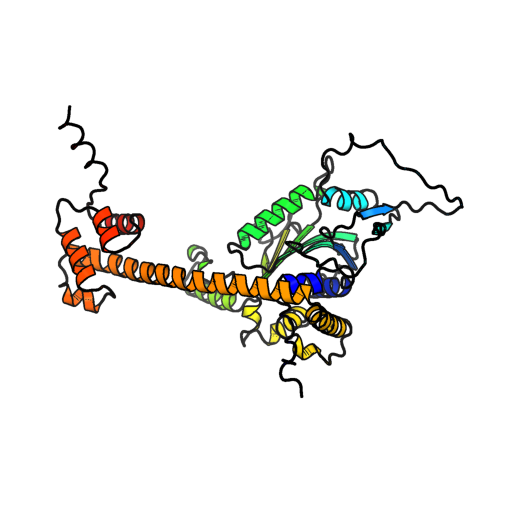GLU A 1 279 ? -9.674 -7.024 20.712 1.00 94.56 279 GLU A CA 1
ATOM 2319 C C . GLU A 1 279 ? -9.908 -8.306 19.902 1.00 94.56 279 GLU A C 1
ATOM 2321 O O . GLU A 1 279 ? -8.971 -8.943 19.413 1.00 94.56 279 GLU A O 1
ATOM 2326 N N . GLU A 1 280 ? -11.178 -8.674 19.728 1.00 94.44 280 GLU A N 1
ATOM 2327 C CA . GLU A 1 280 ? -11.587 -9.958 19.149 1.00 94.44 280 GLU A CA 1
ATOM 2328 C C . GLU A 1 280 ? -11.010 -10.203 17.746 1.00 94.44 280 GLU A C 1
ATOM 2330 O O . GLU A 1 280 ? -10.476 -11.284 17.476 1.00 94.44 280 GLU A O 1
ATOM 2335 N N . LEU A 1 281 ? -11.049 -9.192 16.869 1.00 95.75 281 LEU A N 1
ATOM 2336 C CA . LEU A 1 281 ? -10.539 -9.303 15.498 1.00 95.75 281 LEU A CA 1
ATOM 2337 C C . LEU A 1 281 ? -9.027 -9.549 15.465 1.00 95.75 281 LEU A C 1
ATOM 2339 O O . LEU A 1 281 ? -8.569 -10.467 14.780 1.00 95.75 281 LEU A O 1
ATOM 2343 N N . PHE A 1 282 ? -8.248 -8.788 16.239 1.00 96.81 282 PHE A N 1
ATOM 2344 C CA . PHE A 1 282 ? -6.798 -8.975 16.316 1.00 96.81 282 PHE A CA 1
ATOM 2345 C C . PHE A 1 282 ? -6.423 -10.296 16.980 1.00 96.81 282 PHE A C 1
ATOM 2347 O O . PHE A 1 282 ? -5.506 -10.973 16.516 1.00 96.81 282 PHE A O 1
ATOM 2354 N N . LYS A 1 283 ? -7.159 -10.712 18.016 1.00 95.19 283 LYS A N 1
ATOM 2355 C CA . LYS A 1 283 ? -6.964 -12.012 18.663 1.00 95.19 283 LYS A CA 1
ATOM 2356 C C . LYS A 1 283 ? -7.198 -13.155 17.681 1.00 95.19 283 LYS A C 1
ATOM 2358 O O . LYS A 1 283 ? -6.406 -14.097 17.618 1.00 95.19 283 LYS A O 1
ATOM 2363 N N . ARG A 1 284 ? -8.259 -13.075 16.870 1.00 94.50 284 ARG A N 1
ATOM 2364 C CA . ARG A 1 284 ? -8.536 -14.073 15.831 1.00 94.50 284 ARG A CA 1
ATOM 2365 C C . ARG A 1 284 ? -7.468 -14.061 14.740 1.00 94.50 284 ARG A C 1
ATOM 2367 O O . ARG A 1 284 ? -6.993 -15.133 14.373 1.00 94.50 284 ARG A O 1
ATOM 2374 N N . ALA A 1 285 ? -7.044 -12.886 14.275 1.00 94.94 285 ALA A N 1
ATOM 2375 C CA . ALA A 1 285 ? -5.969 -12.759 13.293 1.00 94.94 285 ALA A CA 1
ATOM 2376 C C . ALA A 1 285 ? -4.645 -13.352 13.806 1.00 94.94 285 ALA A C 1
ATOM 2378 O O . ALA A 1 285 ? -3.998 -14.115 13.090 1.00 94.94 285 ALA A O 1
ATOM 2379 N N . TYR A 1 286 ? -4.277 -13.079 15.063 1.00 95.06 286 TYR A N 1
ATOM 2380 C CA . TYR A 1 286 ? -3.097 -13.650 15.717 1.00 95.06 286 TYR A CA 1
ATOM 2381 C C . TYR A 1 286 ? -3.165 -15.183 15.794 1.00 95.06 286 TYR A C 1
ATOM 2383 O O . TYR A 1 286 ? -2.230 -15.887 15.405 1.00 95.06 286 TYR A O 1
ATOM 2391 N N . ASN A 1 287 ? -4.297 -15.727 16.245 1.00 91.94 287 ASN A N 1
ATOM 2392 C CA . ASN A 1 287 ? -4.500 -17.175 16.324 1.00 91.94 287 ASN A CA 1
ATOM 2393 C C . ASN A 1 287 ? -4.447 -17.836 14.942 1.00 91.94 287 ASN A C 1
ATOM 2395 O O . ASN A 1 287 ? -3.846 -18.901 14.785 1.00 91.94 287 ASN A O 1
ATOM 2399 N N . TYR A 1 288 ? -5.034 -17.193 13.932 1.00 90.75 288 TYR A N 1
ATOM 2400 C CA . TYR A 1 288 ? -5.007 -17.688 12.564 1.00 90.75 288 TYR A CA 1
ATOM 2401 C C . TYR A 1 288 ? -3.593 -17.648 11.971 1.00 90.75 288 TYR A C 1
ATOM 2403 O O . TYR A 1 288 ? -3.167 -18.620 11.355 1.00 90.75 288 TYR A O 1
ATOM 2411 N N . LEU A 1 289 ? -2.814 -16.592 12.228 1.00 90.81 289 LEU A N 1
ATOM 2412 C CA . LEU A 1 289 ? -1.406 -16.506 11.826 1.00 90.81 289 LEU A CA 1
ATOM 2413 C C . LEU A 1 289 ? -0.572 -17.663 12.406 1.00 90.81 289 LEU A C 1
ATOM 2415 O O . LEU A 1 289 ? 0.184 -18.318 11.683 1.00 90.81 289 LEU A O 1
ATOM 2419 N N . ASN A 1 290 ? -0.769 -17.986 13.687 1.00 90.19 290 ASN A N 1
ATOM 2420 C CA . ASN A 1 290 ? -0.137 -19.148 14.320 1.00 90.19 290 ASN A CA 1
ATOM 2421 C C . ASN A 1 290 ? -0.593 -20.476 13.700 1.00 90.19 290 ASN A C 1
ATOM 2423 O O . ASN A 1 290 ? 0.213 -21.388 13.495 1.00 90.19 290 ASN A O 1
ATOM 2427 N N . TYR A 1 291 ? -1.879 -20.592 13.369 1.00 87.44 291 TYR A N 1
ATOM 2428 C CA . TYR A 1 291 ? -2.418 -21.753 12.670 1.00 87.44 291 TYR A CA 1
ATOM 2429 C C . TYR A 1 291 ? -1.785 -21.935 11.280 1.00 87.44 291 TYR A C 1
ATOM 2431 O O . TYR A 1 291 ? -1.335 -23.040 10.969 1.00 87.44 291 TYR A O 1
ATOM 2439 N N . LEU A 1 292 ? -1.642 -20.867 10.487 1.00 83.62 292 LEU A N 1
ATOM 2440 C CA . LEU A 1 292 ? -0.944 -20.904 9.193 1.00 83.62 292 LEU A CA 1
ATOM 2441 C C . LEU A 1 292 ? 0.494 -21.411 9.348 1.00 83.62 292 LEU A C 1
ATOM 2443 O O . LEU A 1 292 ? 0.939 -22.268 8.583 1.00 83.62 292 LEU A O 1
ATOM 2447 N N . GLY A 1 293 ? 1.187 -20.960 10.399 1.00 80.62 293 GLY A N 1
ATOM 2448 C CA . GLY A 1 293 ? 2.520 -21.438 10.768 1.00 80.62 293 GLY A CA 1
ATOM 2449 C C . GLY A 1 293 ? 2.603 -22.942 11.028 1.00 80.62 293 GLY A C 1
ATOM 2450 O O . GLY A 1 293 ? 3.681 -23.530 10.874 1.00 80.62 293 GLY A O 1
ATOM 2451 N N . ASN A 1 294 ? 1.483 -23.576 11.381 1.00 82.56 294 ASN A N 1
ATOM 2452 C CA . ASN A 1 294 ? 1.404 -25.005 11.637 1.00 82.56 294 ASN A CA 1
ATOM 2453 C C . ASN A 1 294 ? 1.145 -25.859 10.395 1.00 82.56 294 ASN A C 1
ATOM 2455 O O . ASN A 1 294 ? 1.502 -27.041 10.405 1.00 82.56 294 ASN A O 1
ATOM 2459 N N . ILE A 1 295 ? 0.624 -25.274 9.318 1.00 80.69 295 ILE A N 1
ATOM 2460 C CA . ILE A 1 295 ? 0.347 -25.983 8.069 1.00 80.69 295 ILE A CA 1
ATOM 2461 C C . ILE A 1 295 ? 1.661 -26.247 7.325 1.00 80.69 295 ILE A C 1
ATOM 2463 O O . ILE A 1 295 ? 2.304 -25.329 6.816 1.00 80.69 295 ILE A O 1
ATOM 2467 N N . ARG A 1 296 ? 2.041 -27.530 7.203 1.00 77.12 296 ARG A N 1
ATOM 2468 C CA . ARG A 1 296 ? 3.298 -27.956 6.554 1.00 77.12 296 ARG A CA 1
ATOM 2469 C C . ARG A 1 296 ? 3.479 -27.350 5.161 1.00 77.12 296 ARG A C 1
ATOM 2471 O O . ARG A 1 296 ? 4.531 -26.791 4.882 1.00 77.12 296 ARG A O 1
ATOM 2478 N N . LYS A 1 297 ? 2.450 -27.421 4.310 1.00 74.62 297 LYS A N 1
ATOM 2479 C CA . LYS A 1 297 ? 2.539 -26.927 2.927 1.00 74.62 297 LYS A CA 1
ATOM 2480 C C . LYS A 1 297 ? 2.763 -25.410 2.846 1.00 74.62 297 LYS A C 1
ATOM 2482 O O . LYS A 1 297 ? 3.489 -24.958 1.969 1.00 74.62 297 LYS A O 1
ATOM 2487 N N . ILE A 1 298 ? 2.166 -24.631 3.754 1.00 75.62 298 ILE A N 1
ATOM 2488 C CA . ILE A 1 298 ? 2.359 -23.172 3.804 1.00 75.62 298 ILE A CA 1
ATOM 2489 C C . ILE A 1 298 ? 3.779 -22.851 4.251 1.00 75.62 298 ILE A C 1
ATOM 2491 O O . ILE A 1 298 ? 4.431 -22.010 3.642 1.00 75.62 298 ILE A O 1
ATOM 2495 N N . ARG A 1 299 ? 4.280 -23.558 5.267 1.00 77.81 299 ARG A N 1
ATOM 2496 C CA . ARG A 1 299 ? 5.654 -23.387 5.743 1.00 77.81 299 ARG A CA 1
ATOM 2497 C C . ARG A 1 299 ? 6.682 -23.719 4.661 1.00 77.81 299 ARG A C 1
ATOM 2499 O O . ARG A 1 299 ? 7.580 -22.923 4.428 1.00 77.81 299 ARG A O 1
ATOM 2506 N N . GLU A 1 300 ? 6.502 -24.827 3.945 1.00 71.19 300 GLU A N 1
ATOM 2507 C CA . GLU A 1 300 ? 7.369 -25.195 2.816 1.00 71.19 300 GLU A CA 1
ATOM 2508 C C . GLU A 1 300 ? 7.348 -24.135 1.705 1.00 71.19 300 GLU A C 1
ATOM 2510 O O . GLU A 1 300 ? 8.401 -23.754 1.197 1.00 71.19 300 GLU A O 1
ATOM 2515 N N . ALA A 1 301 ? 6.168 -23.619 1.347 1.00 69.12 301 ALA A N 1
ATOM 2516 C CA . ALA A 1 301 ? 6.046 -22.557 0.348 1.00 69.12 301 ALA A CA 1
ATOM 2517 C C . ALA A 1 301 ? 6.702 -21.243 0.811 1.00 69.12 301 ALA A C 1
ATOM 2519 O O . ALA A 1 301 ? 7.405 -20.600 0.035 1.00 69.12 301 ALA A O 1
ATOM 2520 N N . TYR A 1 302 ? 6.518 -20.869 2.078 1.00 75.19 302 TYR A N 1
ATOM 2521 C CA . TYR A 1 302 ? 7.146 -19.698 2.687 1.00 75.19 302 TYR A CA 1
ATOM 2522 C C . TYR A 1 302 ? 8.680 -19.801 2.660 1.00 75.19 302 TYR A C 1
ATOM 2524 O O . TYR A 1 302 ? 9.354 -18.895 2.174 1.00 75.19 302 TYR A O 1
ATOM 2532 N N . GLU A 1 303 ? 9.236 -20.935 3.096 1.00 73.19 303 GLU A N 1
ATOM 2533 C CA . GLU A 1 303 ? 10.684 -21.186 3.096 1.00 73.19 303 GLU A CA 1
ATOM 2534 C C . GLU A 1 303 ? 11.278 -21.153 1.677 1.00 73.19 303 GLU A C 1
ATOM 2536 O O . GLU A 1 303 ? 12.391 -20.659 1.476 1.00 73.19 303 GLU A O 1
ATOM 2541 N N . GLN A 1 304 ? 10.537 -21.641 0.675 1.00 66.75 304 GLN A N 1
ATOM 2542 C CA . GLN A 1 304 ? 10.939 -21.553 -0.732 1.00 66.75 304 GLN A CA 1
ATOM 2543 C C . GLN A 1 304 ? 10.971 -20.108 -1.238 1.00 66.75 304 GLN A C 1
ATOM 2545 O O . GLN A 1 304 ? 11.932 -19.735 -1.912 1.00 66.75 304 GLN A O 1
ATOM 2550 N N . ILE A 1 305 ? 9.964 -19.293 -0.906 1.00 66.75 305 ILE A N 1
ATOM 2551 C CA . ILE A 1 305 ? 9.927 -17.870 -1.274 1.00 66.75 305 ILE A CA 1
ATOM 2552 C C . ILE A 1 305 ? 11.113 -17.135 -0.644 1.00 66.75 305 ILE A C 1
ATOM 2554 O O . ILE A 1 305 ? 11.865 -16.475 -1.358 1.00 66.75 305 ILE A O 1
ATOM 2558 N N . GLU A 1 306 ? 11.353 -17.322 0.656 1.00 68.00 306 GLU A N 1
ATOM 2559 C CA . GLU A 1 306 ? 12.504 -16.710 1.329 1.00 68.00 306 GLU A CA 1
ATOM 2560 C C . GLU A 1 306 ? 13.836 -17.154 0.718 1.00 68.00 306 GLU A C 1
ATOM 2562 O O . GLU A 1 306 ? 14.771 -16.362 0.610 1.00 68.00 306 GLU A O 1
ATOM 2567 N N . LYS A 1 307 ? 13.957 -18.424 0.314 1.00 67.75 307 LYS A N 1
ATOM 2568 C CA . LYS A 1 307 ? 15.157 -18.911 -0.373 1.00 67.75 307 LYS A CA 1
ATOM 2569 C C . LYS A 1 307 ? 15.371 -18.178 -1.698 1.00 67.75 307 LYS A C 1
ATOM 2571 O O . LYS A 1 307 ? 16.478 -17.708 -1.938 1.00 67.75 307 LYS A O 1
ATOM 2576 N N . VAL A 1 308 ? 14.328 -18.043 -2.521 1.00 60.09 308 VAL A N 1
ATOM 2577 C CA . VAL A 1 308 ? 14.396 -17.298 -3.791 1.00 60.09 308 VAL A CA 1
ATOM 2578 C C . VAL A 1 308 ? 14.799 -15.844 -3.546 1.00 60.09 308 VAL A C 1
ATOM 2580 O O . VAL A 1 308 ? 15.647 -15.316 -4.264 1.00 60.09 308 VAL A O 1
ATOM 2583 N N . GLU A 1 309 ? 14.257 -15.206 -2.509 1.00 60.56 309 GLU A N 1
ATOM 2584 C CA . GLU A 1 309 ? 14.636 -13.843 -2.129 1.00 60.56 309 GLU A CA 1
ATOM 2585 C C . GLU A 1 309 ? 16.093 -13.749 -1.668 1.00 60.56 309 GLU A C 1
ATOM 2587 O O . GLU A 1 309 ? 16.806 -12.846 -2.099 1.00 60.56 309 GLU A O 1
ATOM 2592 N N . ARG A 1 310 ? 16.580 -14.690 -0.849 1.00 62.97 310 ARG A N 1
ATOM 2593 C CA . ARG A 1 310 ? 17.991 -14.742 -0.420 1.00 62.97 310 ARG A CA 1
ATOM 2594 C C . ARG A 1 310 ? 18.941 -14.962 -1.593 1.00 62.97 310 ARG A C 1
ATOM 2596 O O . ARG A 1 310 ? 19.986 -14.309 -1.655 1.00 62.97 310 ARG A O 1
ATOM 2603 N N . ASP A 1 311 ? 18.579 -15.845 -2.520 1.00 50.59 311 ASP A N 1
ATOM 2604 C CA . ASP A 1 311 ? 19.352 -16.126 -3.731 1.00 50.59 311 ASP A CA 1
ATOM 2605 C C . ASP A 1 311 ? 19.393 -14.879 -4.631 1.00 50.59 311 ASP A C 1
ATOM 2607 O O . ASP A 1 311 ? 20.459 -14.473 -5.101 1.00 50.59 311 ASP A O 1
ATOM 2611 N N . HIS A 1 312 ? 18.253 -14.200 -4.791 1.00 55.56 312 HIS A N 1
ATOM 2612 C CA . HIS A 1 312 ? 18.146 -12.944 -5.525 1.00 55.56 312 HIS A CA 1
ATOM 2613 C C . HIS A 1 312 ? 18.929 -11.802 -4.862 1.00 55.56 312 HIS A C 1
ATOM 2615 O O . HIS A 1 312 ? 19.657 -11.096 -5.552 1.00 55.56 312 HIS A O 1
ATOM 2621 N N . LEU A 1 313 ? 18.848 -11.633 -3.537 1.00 56.62 313 LEU A N 1
ATOM 2622 C CA . LEU A 1 313 ? 19.635 -10.650 -2.783 1.00 56.62 313 LEU A CA 1
ATOM 2623 C C . LEU A 1 313 ? 21.132 -10.942 -2.875 1.00 56.62 313 LEU A C 1
ATOM 2625 O O . LEU A 1 313 ? 21.928 -10.021 -3.038 1.00 56.62 313 LEU A O 1
ATOM 2629 N N . SER A 1 314 ? 21.529 -12.213 -2.829 1.00 49.56 314 SER A N 1
ATOM 2630 C CA . SER A 1 314 ? 22.925 -12.621 -3.007 1.00 49.56 314 SER A CA 1
ATOM 2631 C C . SER A 1 314 ? 23.421 -12.272 -4.410 1.00 49.56 314 SER A C 1
ATOM 2633 O O . SER A 1 314 ? 24.475 -11.647 -4.548 1.00 49.56 314 SER A O 1
ATOM 2635 N N . ALA A 1 315 ? 22.632 -12.578 -5.444 1.00 45.91 315 ALA A N 1
ATOM 2636 C CA . ALA A 1 315 ? 22.930 -12.202 -6.823 1.00 45.91 315 ALA A CA 1
ATOM 2637 C C . ALA A 1 315 ? 22.981 -10.673 -6.996 1.00 45.91 315 ALA A C 1
ATOM 2639 O O . ALA A 1 315 ? 23.974 -10.144 -7.491 1.00 45.91 315 ALA A O 1
ATOM 2640 N N . MET A 1 316 ? 21.967 -9.943 -6.524 1.00 49.56 316 MET A N 1
ATOM 2641 C CA . MET A 1 316 ? 21.910 -8.479 -6.563 1.00 49.56 316 MET A CA 1
ATOM 2642 C C . MET A 1 316 ? 23.036 -7.822 -5.777 1.00 49.56 316 MET A C 1
ATOM 2644 O O . MET A 1 316 ? 23.541 -6.803 -6.217 1.00 49.56 316 MET A O 1
ATOM 2648 N N . SER A 1 317 ? 23.472 -8.370 -4.644 1.00 54.06 317 SER A N 1
ATOM 2649 C CA . SER A 1 317 ? 24.607 -7.815 -3.898 1.00 54.06 317 SER A CA 1
ATOM 2650 C C . SER A 1 317 ? 25.907 -7.915 -4.698 1.00 54.06 317 SER A C 1
ATOM 2652 O O . SER A 1 317 ? 26.746 -7.019 -4.631 1.00 54.06 317 SER A O 1
ATOM 2654 N N . LYS A 1 318 ? 26.059 -8.976 -5.497 1.00 47.03 318 LYS A N 1
ATOM 2655 C CA . LYS A 1 318 ? 27.200 -9.173 -6.387 1.00 47.03 318 LYS A CA 1
ATOM 2656 C C . LYS A 1 318 ? 27.134 -8.212 -7.578 1.00 47.03 318 LYS A C 1
ATOM 2658 O O . LYS A 1 318 ? 28.049 -7.415 -7.752 1.00 47.03 318 LYS A O 1
ATOM 2663 N N . TYR A 1 319 ? 26.019 -8.206 -8.311 1.00 46.44 319 TYR A N 1
ATOM 2664 C CA . TYR A 1 319 ? 25.804 -7.306 -9.454 1.00 46.44 319 TYR A CA 1
ATOM 2665 C C . TYR A 1 319 ? 25.742 -5.824 -9.051 1.00 46.44 319 TYR A C 1
ATOM 2667 O O . TYR A 1 319 ? 26.196 -4.949 -9.779 1.00 46.44 319 TYR A O 1
ATOM 2675 N N . GLY A 1 320 ? 25.185 -5.525 -7.881 1.00 46.28 320 GLY A N 1
ATOM 2676 C CA . GLY A 1 320 ? 25.083 -4.188 -7.303 1.00 46.28 320 GLY A CA 1
ATOM 2677 C C . GLY A 1 320 ? 26.434 -3.660 -6.837 1.00 46.28 320 GLY A C 1
ATOM 2678 O O . GLY A 1 320 ? 26.719 -2.490 -7.058 1.00 46.28 320 GLY A O 1
ATOM 2679 N N . LYS A 1 321 ? 27.308 -4.516 -6.283 1.00 51.22 321 LYS A N 1
ATOM 2680 C CA . LYS A 1 321 ? 28.720 -4.168 -6.059 1.00 51.22 321 LYS A CA 1
ATOM 2681 C C . LYS A 1 321 ? 29.433 -3.883 -7.376 1.00 51.22 321 LYS A C 1
ATOM 2683 O O . LYS A 1 321 ? 30.117 -2.874 -7.460 1.00 51.22 321 LYS A O 1
ATOM 2688 N N . GLU A 1 322 ? 29.249 -4.723 -8.393 1.00 54.31 322 GLU A N 1
ATOM 2689 C CA . GLU A 1 322 ? 29.852 -4.517 -9.718 1.00 54.31 322 GLU A CA 1
ATOM 2690 C C . GLU A 1 322 ? 29.403 -3.184 -10.340 1.00 54.31 322 GLU A C 1
ATOM 2692 O O . GLU A 1 322 ? 30.256 -2.378 -10.699 1.00 54.31 322 GLU A O 1
ATOM 2697 N N . LYS A 1 323 ? 28.097 -2.877 -10.344 1.00 54.56 323 LYS A N 1
ATOM 2698 C CA . LYS A 1 323 ? 27.561 -1.593 -10.836 1.00 54.56 323 LYS A CA 1
ATOM 2699 C C . LYS A 1 323 ? 27.945 -0.384 -9.982 1.00 54.56 323 LYS A C 1
ATOM 2701 O O . LYS A 1 323 ? 28.144 0.698 -10.521 1.00 54.56 323 LYS A O 1
ATOM 2706 N N . TYR A 1 324 ? 28.034 -0.531 -8.660 1.00 49.56 324 TYR A N 1
ATOM 2707 C CA . TYR A 1 324 ? 28.497 0.543 -7.775 1.00 49.56 324 TYR A CA 1
ATOM 2708 C C . TYR A 1 324 ? 29.970 0.872 -8.044 1.00 49.56 324 TYR A C 1
ATOM 2710 O O . TYR A 1 324 ? 30.330 2.039 -8.178 1.00 49.56 324 TYR A O 1
ATOM 2718 N N . ILE A 1 325 ? 30.811 -0.158 -8.183 1.00 61.09 325 ILE A N 1
ATOM 2719 C CA . ILE A 1 325 ? 32.225 -0.013 -8.544 1.00 61.09 325 ILE A CA 1
ATOM 2720 C C . ILE A 1 325 ? 32.352 0.608 -9.941 1.00 61.09 325 ILE A C 1
ATOM 2722 O O . ILE A 1 325 ? 33.150 1.524 -10.124 1.00 61.09 325 ILE A O 1
ATOM 2726 N N . GLU A 1 326 ? 31.538 0.170 -10.903 1.00 63.47 326 GLU A N 1
ATOM 2727 C CA . GLU A 1 326 ? 31.455 0.755 -12.246 1.00 63.47 326 GLU A CA 1
ATOM 2728 C C . GLU A 1 326 ? 31.054 2.242 -12.192 1.00 63.47 326 GLU A C 1
ATOM 2730 O O . GLU A 1 326 ? 31.703 3.075 -12.819 1.00 63.47 326 GLU A O 1
ATOM 2735 N N . GLY A 1 327 ? 30.068 2.605 -11.361 1.00 66.88 327 GLY A N 1
ATOM 2736 C CA . GLY A 1 327 ? 29.602 3.979 -11.129 1.00 66.88 327 GLY A CA 1
ATOM 2737 C C . GLY A 1 327 ? 30.617 4.904 -10.433 1.00 66.88 327 GLY A C 1
ATOM 2738 O O . GLY A 1 327 ? 30.748 6.085 -10.782 1.00 66.88 327 GLY A O 1
ATOM 2739 N N . GLU A 1 328 ? 31.380 4.390 -9.465 1.00 68.00 328 GLU A N 1
ATOM 2740 C CA . GLU A 1 328 ? 32.504 5.130 -8.877 1.00 68.00 328 GLU A CA 1
ATOM 2741 C C . GLU A 1 328 ? 33.637 5.303 -9.898 1.00 68.00 328 GLU A C 1
ATOM 2743 O O . GLU A 1 328 ? 34.187 6.401 -10.035 1.00 68.00 328 GLU A O 1
ATOM 2748 N N . LYS A 1 329 ? 33.958 4.246 -10.658 1.00 77.12 329 LYS A N 1
ATOM 2749 C CA . LYS A 1 329 ? 35.034 4.259 -11.654 1.00 77.12 329 LYS A CA 1
ATOM 2750 C C . LYS A 1 329 ? 34.709 5.197 -12.818 1.00 77.12 329 LYS A C 1
ATOM 2752 O O . LYS A 1 329 ? 35.558 6.012 -13.171 1.00 77.12 329 LYS A O 1
ATOM 2757 N N . ILE A 1 330 ? 33.484 5.181 -13.350 1.00 78.88 330 ILE A N 1
ATOM 2758 C CA . ILE A 1 330 ? 33.051 6.085 -14.430 1.00 78.88 330 ILE A CA 1
ATOM 2759 C C . ILE A 1 330 ? 33.082 7.556 -13.982 1.00 78.88 330 ILE A C 1
ATOM 2761 O O . ILE A 1 330 ? 33.522 8.429 -14.730 1.00 78.88 330 ILE A O 1
ATOM 2765 N N . SER A 1 331 ? 32.712 7.840 -12.728 1.00 70.88 331 SER A N 1
ATOM 2766 C CA . SER A 1 331 ? 32.786 9.194 -12.163 1.00 70.88 331 SER A CA 1
ATOM 2767 C C . SER A 1 331 ? 34.230 9.676 -12.009 1.00 70.88 331 SER A C 1
ATOM 2769 O O . SER A 1 331 ? 34.525 10.836 -12.296 1.00 70.88 331 SER A O 1
ATOM 2771 N N . ALA A 1 332 ? 35.143 8.787 -11.614 1.00 78.25 332 ALA A N 1
ATOM 2772 C CA . ALA A 1 332 ? 36.563 9.100 -11.526 1.00 78.25 332 ALA A CA 1
ATOM 2773 C C . ALA A 1 332 ? 37.204 9.296 -12.917 1.00 78.25 332 ALA A C 1
ATOM 2775 O O . ALA A 1 332 ? 38.009 10.209 -13.094 1.00 78.25 332 ALA A O 1
ATOM 2776 N N . VAL A 1 333 ? 36.797 8.515 -13.926 1.00 82.50 333 VAL A N 1
ATOM 2777 C CA . VAL A 1 333 ? 37.215 8.696 -15.332 1.00 82.50 333 VAL A CA 1
ATOM 2778 C C . VAL A 1 333 ? 36.736 10.041 -15.884 1.00 82.50 333 VAL A C 1
ATOM 2780 O O . VAL A 1 333 ? 37.528 10.770 -16.483 1.00 82.50 333 VAL A O 1
ATOM 2783 N N . ARG A 1 334 ? 35.474 10.412 -15.627 1.00 82.50 334 ARG A N 1
ATOM 2784 C CA . ARG A 1 334 ? 34.900 11.714 -16.013 1.00 82.50 334 ARG A CA 1
ATOM 2785 C C . ARG A 1 334 ? 35.697 12.890 -15.448 1.00 82.50 334 ARG A C 1
ATOM 2787 O O . ARG A 1 334 ? 35.840 13.906 -16.117 1.00 82.50 334 ARG A O 1
ATOM 2794 N N . PHE A 1 335 ? 36.225 12.749 -14.235 1.00 80.81 335 PHE A N 1
ATOM 2795 C CA . PHE A 1 335 ? 37.072 13.760 -13.603 1.00 80.81 335 PHE A CA 1
ATOM 2796 C C . PHE A 1 335 ? 38.496 13.794 -14.184 1.00 80.81 335 PHE A C 1
ATOM 2798 O O . PHE A 1 335 ? 39.036 14.868 -14.438 1.00 80.81 335 PHE A O 1
ATOM 2805 N N . ALA A 1 336 ? 39.104 12.629 -14.425 1.00 83.19 336 ALA A N 1
ATOM 2806 C CA . ALA A 1 336 ? 40.497 12.531 -14.862 1.00 83.19 336 ALA A CA 1
ATOM 2807 C C . ALA A 1 336 ? 40.719 12.984 -16.316 1.00 83.19 336 ALA A C 1
ATOM 2809 O O . ALA A 1 336 ? 41.738 13.603 -16.623 1.00 83.19 336 ALA A O 1
ATOM 2810 N N . ILE A 1 337 ? 39.775 12.691 -17.217 1.00 84.62 337 ILE A N 1
ATOM 2811 C CA . ILE A 1 337 ? 39.923 12.935 -18.659 1.00 84.62 337 ILE A CA 1
ATOM 2812 C C . ILE A 1 337 ? 40.180 14.421 -19.006 1.00 84.62 337 ILE A C 1
ATOM 2814 O O . ILE A 1 337 ? 41.152 14.696 -19.718 1.00 84.62 337 ILE A O 1
ATOM 2818 N N . PRO A 1 338 ? 39.392 15.396 -18.508 1.00 80.44 338 PRO A N 1
ATOM 2819 C CA . PRO A 1 338 ? 39.643 16.816 -18.762 1.00 80.44 338 PRO A CA 1
ATOM 2820 C C . PRO A 1 338 ? 40.994 17.298 -18.215 1.00 80.44 338 PRO A C 1
ATOM 2822 O O . PRO A 1 338 ? 41.715 18.026 -18.897 1.00 80.44 338 PRO A O 1
ATOM 2825 N N . LEU A 1 339 ? 41.374 16.850 -17.013 1.00 81.38 339 LEU A N 1
ATOM 2826 C CA . LEU A 1 339 ? 42.611 17.266 -16.342 1.00 81.38 339 LEU A CA 1
ATOM 2827 C C . LEU A 1 339 ? 43.865 16.779 -17.077 1.00 81.38 339 LEU A C 1
ATOM 2829 O O . LEU A 1 339 ? 44.823 17.538 -17.246 1.00 81.38 339 LEU A O 1
ATOM 2833 N N . LEU A 1 340 ? 43.835 15.532 -17.557 1.00 83.06 340 LEU A N 1
ATOM 2834 C CA . LEU A 1 340 ? 44.907 14.950 -18.364 1.00 83.06 340 LEU A CA 1
ATOM 2835 C C . LEU A 1 340 ? 45.009 15.620 -19.739 1.00 83.06 340 LEU A C 1
ATOM 2837 O O . LEU A 1 340 ? 46.113 15.913 -20.199 1.00 83.06 340 LEU A O 1
ATOM 2841 N N . LYS A 1 341 ? 43.868 15.924 -20.375 1.00 82.19 341 LYS A N 1
ATOM 2842 C CA . LYS A 1 341 ? 43.822 16.630 -21.665 1.00 82.19 341 LYS A CA 1
ATOM 2843 C C . LYS A 1 341 ? 44.470 18.012 -21.586 1.00 82.19 341 LYS A C 1
ATOM 2845 O O . LYS A 1 341 ? 45.223 18.381 -22.483 1.00 82.19 341 LYS A O 1
ATOM 2850 N N . GLU A 1 342 ? 44.188 18.769 -20.530 1.00 80.06 342 GLU A N 1
ATOM 2851 C CA . GLU A 1 342 ? 44.721 20.124 -20.348 1.00 80.06 342 GLU A CA 1
ATOM 2852 C C . GLU A 1 342 ? 46.161 20.151 -19.809 1.00 80.06 342 GLU A C 1
ATOM 2854 O O . GLU A 1 342 ? 46.729 21.234 -19.674 1.00 80.06 342 GLU A O 1
ATOM 2859 N N . ARG A 1 343 ? 46.766 18.985 -19.511 1.00 77.00 343 ARG A N 1
ATOM 2860 C CA . ARG A 1 343 ? 48.127 18.846 -18.947 1.00 77.00 343 ARG A CA 1
ATOM 2861 C C . ARG A 1 343 ? 48.334 19.646 -17.650 1.00 77.00 343 ARG A C 1
ATOM 2863 O O . ARG A 1 343 ? 49.461 20.006 -17.321 1.00 77.00 343 ARG A O 1
ATOM 2870 N N . LYS A 1 344 ? 47.255 19.935 -16.914 1.00 65.44 344 LYS A N 1
ATOM 2871 C CA . LYS A 1 344 ? 47.289 20.811 -15.730 1.00 65.44 344 LYS A CA 1
ATOM 2872 C C . LYS A 1 344 ? 47.862 20.138 -14.484 1.00 65.44 344 LYS A C 1
ATOM 2874 O O . LYS A 1 344 ? 48.291 20.847 -13.583 1.00 65.44 344 LYS A O 1
ATOM 2879 N N . LEU A 1 345 ? 47.849 18.806 -14.429 1.00 72.94 345 LEU A N 1
ATOM 2880 C CA . LEU A 1 345 ? 48.310 18.006 -13.294 1.00 72.94 345 LEU A CA 1
ATOM 2881 C C . LEU A 1 345 ? 49.047 16.754 -13.785 1.00 72.94 345 LEU A C 1
ATOM 2883 O O . LEU A 1 345 ? 48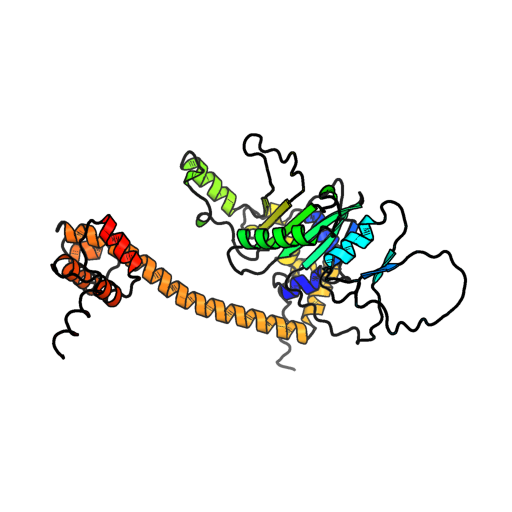.740 16.211 -14.850 1.00 72.94 345 LEU A O 1
ATOM 2887 N N . SER A 1 346 ? 50.013 16.287 -12.999 1.00 79.62 346 SER A N 1
ATOM 2888 C CA . SER A 1 346 ? 50.706 15.014 -13.207 1.00 79.62 346 SER A CA 1
ATOM 2889 C C . SER A 1 346 ? 49.823 13.813 -12.840 1.00 79.62 346 SER A C 1
ATOM 2891 O O . SER A 1 346 ? 48.841 13.930 -12.108 1.00 79.62 346 SER A O 1
ATOM 2893 N N . LEU A 1 347 ? 50.186 12.621 -13.331 1.00 78.25 347 LEU A N 1
ATOM 2894 C CA . LEU A 1 347 ? 49.463 11.380 -13.016 1.00 78.25 347 LEU A CA 1
ATOM 2895 C C . LEU A 1 347 ? 49.429 11.088 -11.510 1.00 78.25 347 LEU A C 1
ATOM 2897 O O . LEU A 1 347 ? 48.440 10.545 -11.024 1.00 78.25 347 LEU A O 1
ATOM 2901 N N . ASP A 1 348 ? 50.499 11.434 -10.792 1.00 77.62 348 ASP A N 1
ATOM 2902 C CA . ASP A 1 348 ? 50.582 11.225 -9.348 1.00 77.62 348 ASP A CA 1
ATOM 2903 C C . ASP A 1 348 ? 49.701 12.237 -8.591 1.00 77.62 348 ASP A C 1
ATOM 2905 O O . ASP A 1 348 ? 48.983 11.830 -7.686 1.00 77.62 348 ASP A O 1
ATOM 2909 N N . GLU A 1 349 ? 49.615 13.497 -9.037 1.00 74.06 349 GLU A N 1
ATOM 2910 C CA . GLU A 1 349 ? 48.686 14.482 -8.455 1.00 74.06 349 GLU A CA 1
ATOM 2911 C C . GLU A 1 349 ? 47.218 14.115 -8.709 1.00 74.06 349 GLU A C 1
ATOM 2913 O O . GLU A 1 349 ? 46.393 14.207 -7.809 1.00 74.06 349 GLU A O 1
ATOM 2918 N N . ILE A 1 350 ? 46.860 13.650 -9.911 1.00 73.44 350 ILE A N 1
ATOM 2919 C CA . ILE A 1 350 ? 45.475 13.249 -10.226 1.00 73.44 350 ILE A CA 1
ATOM 2920 C C . ILE A 1 350 ? 45.054 12.027 -9.403 1.00 73.44 350 ILE A C 1
ATOM 2922 O O . ILE A 1 350 ? 43.902 11.943 -8.972 1.00 73.44 350 ILE A O 1
ATOM 2926 N N . LYS A 1 351 ? 45.980 11.097 -9.151 1.00 76.38 351 LYS A N 1
ATOM 2927 C CA . LYS A 1 351 ? 45.744 9.914 -8.317 1.00 76.38 351 LYS A CA 1
ATOM 2928 C C . LYS A 1 351 ? 45.366 10.277 -6.876 1.00 76.38 351 LYS A C 1
ATOM 2930 O O . LYS A 1 351 ? 44.583 9.554 -6.271 1.00 76.38 351 LYS A O 1
ATOM 2935 N N . ASP A 1 352 ? 45.857 11.395 -6.350 1.00 74.69 352 ASP A N 1
ATOM 2936 C CA . ASP A 1 352 ? 45.521 11.841 -4.993 1.00 74.69 352 ASP A CA 1
ATOM 2937 C C . ASP A 1 352 ? 44.091 12.409 -4.890 1.00 74.69 352 ASP A C 1
ATOM 2939 O O . ASP A 1 352 ? 43.495 12.400 -3.812 1.00 74.69 352 ASP A O 1
ATOM 2943 N N . TYR A 1 353 ? 43.497 12.836 -6.013 1.00 66.06 353 TYR A N 1
ATOM 2944 C CA . TYR A 1 353 ? 42.140 13.402 -6.075 1.00 66.06 353 TYR A CA 1
ATOM 2945 C C . TYR A 1 353 ? 41.092 12.469 -6.697 1.00 66.06 353 TYR A C 1
ATOM 2947 O O . TYR A 1 353 ? 39.900 12.779 -6.668 1.00 66.06 353 TYR A O 1
ATOM 2955 N N . CYS A 1 354 ? 41.496 11.326 -7.259 1.00 69.75 354 CYS A N 1
ATOM 2956 C CA . CYS A 1 354 ? 40.580 10.371 -7.878 1.00 69.75 354 CYS A CA 1
ATOM 2957 C C . CYS A 1 354 ? 40.853 8.935 -7.416 1.00 69.75 354 CYS A C 1
ATOM 2959 O O . CYS A 1 354 ? 41.987 8.524 -7.207 1.00 69.75 354 CYS A O 1
ATOM 2961 N N . LYS A 1 355 ? 39.800 8.119 -7.304 1.00 72.19 355 LYS A N 1
ATOM 2962 C CA . LYS A 1 355 ? 39.910 6.712 -6.878 1.00 72.19 355 LYS A CA 1
ATOM 2963 C C . LYS A 1 355 ? 40.400 5.760 -7.994 1.00 72.19 355 LYS A C 1
ATOM 2965 O O . LYS A 1 355 ? 40.054 4.582 -7.978 1.00 72.19 355 LYS A O 1
ATOM 2970 N N . LEU A 1 356 ? 41.155 6.242 -8.987 1.00 79.38 356 LEU A N 1
ATOM 2971 C CA . LEU A 1 356 ? 41.673 5.408 -10.083 1.00 79.38 356 LEU A CA 1
ATOM 2972 C C . LEU A 1 356 ? 43.023 4.781 -9.727 1.00 79.38 356 LEU A C 1
ATOM 2974 O O . LEU A 1 356 ? 43.860 5.382 -9.050 1.00 79.38 356 LEU A O 1
ATOM 2978 N N . SER A 1 357 ? 43.267 3.568 -10.226 1.00 83.88 357 SER A N 1
ATOM 2979 C CA . SER A 1 357 ? 44.591 2.961 -10.116 1.00 83.88 357 SER A CA 1
ATOM 2980 C C . SER A 1 357 ? 45.604 3.691 -11.011 1.00 83.88 357 SER A C 1
ATOM 2982 O O . SER A 1 357 ? 45.249 4.333 -12.003 1.00 83.88 357 SER A O 1
ATOM 2984 N N . LYS A 1 358 ? 46.901 3.568 -10.693 1.00 81.12 358 LYS A N 1
ATOM 2985 C CA . LYS A 1 358 ? 47.971 4.162 -11.519 1.00 81.12 358 LYS A CA 1
ATOM 2986 C C . LYS A 1 358 ? 47.976 3.585 -12.941 1.00 81.12 358 LYS A C 1
ATOM 2988 O O . LYS A 1 358 ? 48.390 4.271 -13.869 1.00 81.12 358 LYS A O 1
ATOM 2993 N N . ASP A 1 359 ? 47.503 2.354 -13.113 1.00 83.56 359 ASP A N 1
ATOM 2994 C CA . ASP A 1 359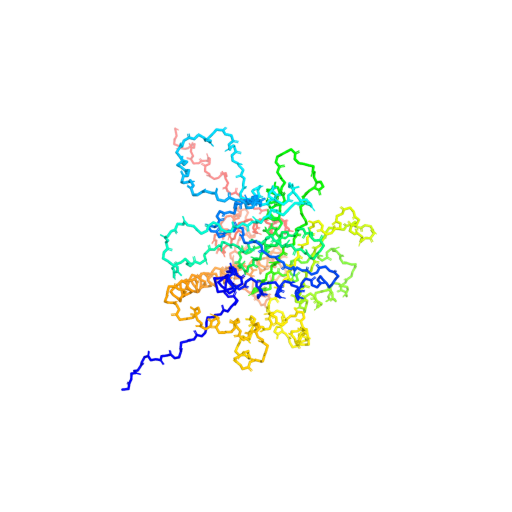 ? 47.414 1.711 -14.421 1.00 83.56 359 ASP A CA 1
ATOM 2995 C C . ASP A 1 359 ? 46.173 2.161 -15.201 1.00 83.56 359 ASP A C 1
ATOM 2997 O O . ASP A 1 359 ? 46.304 2.457 -16.386 1.00 83.56 359 ASP A O 1
ATOM 3001 N N . ASP A 1 360 ? 45.022 2.358 -14.544 1.00 84.88 360 ASP A N 1
ATOM 3002 C CA . ASP A 1 360 ? 43.850 2.988 -15.175 1.00 84.88 360 ASP A CA 1
ATOM 3003 C C . ASP A 1 360 ? 44.186 4.406 -15.675 1.00 84.88 360 ASP A C 1
ATOM 3005 O O . ASP A 1 360 ? 43.854 4.767 -16.803 1.00 84.88 360 ASP A O 1
ATOM 3009 N N . LEU A 1 361 ? 44.911 5.202 -14.879 1.00 84.31 361 LEU A N 1
ATOM 3010 C CA . LEU A 1 361 ? 45.341 6.549 -15.276 1.00 84.31 361 LEU A CA 1
ATOM 3011 C C . LEU A 1 361 ? 46.298 6.534 -16.476 1.00 84.31 361 LEU A C 1
ATOM 3013 O O . LEU A 1 361 ? 46.163 7.364 -17.372 1.00 84.31 361 LEU A O 1
ATOM 3017 N N . LYS A 1 362 ? 47.225 5.569 -16.543 1.00 86.75 362 LYS A N 1
ATOM 3018 C CA . LYS A 1 362 ? 48.090 5.378 -17.722 1.00 86.75 362 LYS A CA 1
ATOM 3019 C C . LYS A 1 362 ? 47.294 4.969 -18.956 1.00 86.75 362 LYS A C 1
ATOM 3021 O O . LYS A 1 362 ? 47.603 5.429 -20.050 1.00 86.75 362 LYS A O 1
ATOM 3026 N N . ILE A 1 363 ? 46.293 4.101 -18.801 1.00 88.62 363 ILE A N 1
ATOM 3027 C CA . ILE A 1 363 ? 45.407 3.687 -19.897 1.00 88.62 363 ILE A CA 1
ATOM 3028 C C . ILE A 1 363 ? 44.683 4.914 -20.469 1.00 88.62 363 ILE A C 1
ATOM 3030 O O . ILE A 1 363 ? 44.669 5.104 -21.687 1.00 88.62 363 ILE A O 1
ATOM 3034 N N . ILE A 1 364 ? 44.153 5.780 -19.601 1.00 86.81 364 ILE A N 1
ATOM 3035 C CA . ILE A 1 364 ? 43.463 7.015 -19.999 1.00 86.81 364 ILE A CA 1
ATOM 3036 C C . ILE A 1 364 ? 44.434 8.012 -20.651 1.00 86.81 364 ILE A C 1
ATOM 3038 O O . ILE A 1 364 ? 44.126 8.556 -21.710 1.00 86.81 364 ILE A O 1
ATOM 3042 N N . ASP A 1 365 ? 45.617 8.233 -20.075 1.00 86.81 365 ASP A N 1
ATOM 3043 C CA . ASP A 1 365 ? 46.620 9.151 -20.636 1.00 86.81 365 ASP A CA 1
ATOM 3044 C C . ASP A 1 365 ? 47.120 8.680 -22.013 1.00 86.81 365 ASP A C 1
ATOM 3046 O O . ASP A 1 365 ? 47.178 9.457 -22.968 1.00 86.81 365 ASP A O 1
ATOM 3050 N N . ASN A 1 366 ? 47.377 7.378 -22.167 1.00 87.44 366 ASN A N 1
ATOM 3051 C CA . ASN A 1 366 ? 47.718 6.778 -23.457 1.00 87.44 366 ASN A CA 1
ATOM 3052 C C . ASN A 1 366 ? 46.598 6.967 -24.485 1.00 87.44 366 ASN A C 1
ATOM 3054 O O . ASN A 1 366 ? 46.875 7.270 -25.646 1.00 87.44 366 ASN A O 1
ATOM 3058 N N . PHE A 1 367 ? 45.338 6.817 -24.074 1.00 89.31 367 PHE A N 1
ATOM 3059 C CA . PHE A 1 367 ? 44.190 7.070 -24.938 1.00 89.31 367 PHE A CA 1
ATOM 3060 C C . PHE A 1 367 ? 44.130 8.538 -25.388 1.00 89.31 367 PHE A C 1
ATOM 3062 O O . PHE A 1 367 ? 43.996 8.801 -26.582 1.00 89.31 367 PHE A O 1
ATOM 3069 N N . ILE A 1 368 ? 44.298 9.498 -24.473 1.00 85.94 368 ILE A N 1
ATOM 3070 C CA . ILE A 1 368 ? 44.260 10.940 -24.776 1.00 85.94 368 ILE A CA 1
ATOM 3071 C C . ILE A 1 368 ? 45.393 11.353 -25.726 1.00 85.94 368 ILE A C 1
ATOM 3073 O O . ILE A 1 368 ? 45.188 12.197 -26.605 1.00 85.94 368 ILE A O 1
ATOM 3077 N N . ASN A 1 369 ? 46.567 10.739 -25.582 1.00 84.12 369 ASN A N 1
ATOM 3078 C CA . ASN A 1 369 ? 47.758 11.064 -26.365 1.00 84.12 369 ASN A CA 1
ATOM 3079 C C . ASN A 1 369 ? 47.835 10.318 -27.706 1.00 84.12 369 ASN A C 1
ATOM 3081 O O . ASN A 1 369 ? 48.686 10.632 -28.538 1.00 84.12 369 ASN A O 1
ATOM 3085 N N . ASN A 1 370 ? 46.942 9.357 -27.956 1.00 83.62 370 ASN A N 1
ATOM 3086 C CA . ASN A 1 370 ? 46.946 8.580 -29.187 1.00 83.62 370 ASN A CA 1
ATOM 3087 C C . ASN A 1 370 ? 46.138 9.285 -30.305 1.00 83.62 370 ASN A C 1
ATOM 3089 O O . ASN A 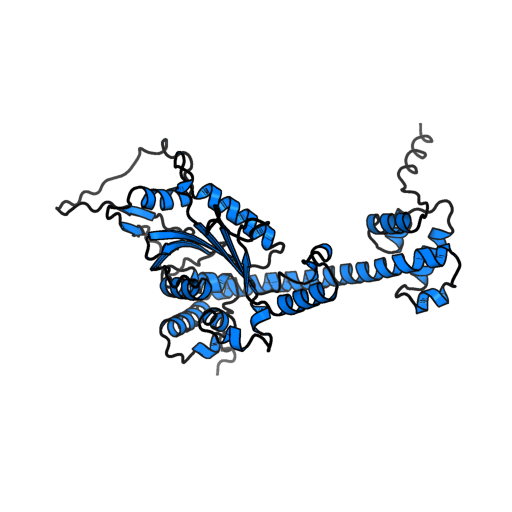1 370 ? 44.935 9.531 -30.158 1.00 83.62 370 ASN A O 1
ATOM 3093 N N . PRO A 1 371 ? 46.743 9.591 -31.469 1.00 75.25 371 PRO A N 1
ATOM 3094 C CA . PRO A 1 371 ? 46.022 10.159 -32.612 1.00 75.25 371 PRO A CA 1
ATOM 3095 C C . PRO A 1 371 ? 45.046 9.169 -33.278 1.00 75.25 371 PRO A C 1
ATOM 3097 O O . PRO A 1 371 ? 44.152 9.593 -34.000 1.00 75.25 371 PRO A O 1
ATOM 3100 N N . LYS A 1 372 ? 45.179 7.859 -33.023 1.00 80.19 372 LYS A N 1
ATOM 3101 C CA . LYS A 1 372 ? 44.278 6.784 -33.484 1.00 80.19 372 LYS A CA 1
ATOM 3102 C C . LYS A 1 372 ? 43.516 6.138 -32.319 1.00 80.19 372 LYS A C 1
ATOM 3104 O O . LYS A 1 372 ? 43.412 4.914 -32.244 1.00 80.19 372 LYS A O 1
ATOM 3109 N N . ARG A 1 373 ? 43.050 6.943 -31.363 1.00 82.38 373 ARG A N 1
ATOM 3110 C CA . ARG A 1 373 ? 42.440 6.438 -30.126 1.00 82.38 373 ARG A CA 1
ATOM 3111 C C . ARG A 1 373 ? 41.121 5.705 -30.385 1.00 82.38 373 ARG A C 1
ATOM 3113 O O . ARG A 1 373 ? 40.226 6.240 -31.033 1.00 82.38 373 ARG A O 1
ATOM 3120 N N . SER A 1 374 ? 41.014 4.477 -29.879 1.00 85.00 374 SER A N 1
ATOM 3121 C CA . SER A 1 374 ? 39.842 3.607 -30.025 1.00 85.00 374 SER A CA 1
ATOM 3122 C C . SER A 1 374 ? 39.037 3.600 -28.733 1.00 85.00 374 SER A C 1
ATOM 3124 O O . SER A 1 374 ? 39.541 3.186 -27.688 1.00 85.00 374 SER A O 1
ATOM 3126 N N . ILE A 1 375 ? 37.779 4.039 -28.798 1.00 81.81 375 ILE A N 1
ATOM 3127 C CA . ILE A 1 375 ? 36.919 4.098 -27.607 1.00 81.81 375 ILE A CA 1
ATOM 3128 C C . ILE A 1 375 ? 36.514 2.702 -27.118 1.00 81.81 375 ILE A C 1
ATOM 3130 O O . ILE A 1 375 ? 36.407 2.469 -25.918 1.00 81.81 375 ILE A O 1
ATOM 3134 N N . ARG A 1 376 ? 36.421 1.728 -28.037 1.00 80.50 376 ARG A N 1
ATOM 3135 C CA . ARG A 1 376 ? 36.232 0.305 -27.703 1.00 80.50 376 ARG A CA 1
ATOM 3136 C C . ARG A 1 376 ? 37.403 -0.261 -26.903 1.00 80.50 376 ARG A C 1
ATOM 3138 O O . ARG A 1 376 ? 37.191 -0.986 -25.940 1.00 80.50 376 ARG A O 1
ATOM 3145 N N . GLU A 1 377 ? 38.636 0.058 -27.296 1.00 84.00 377 GLU A N 1
ATOM 3146 C CA . GLU A 1 377 ? 39.832 -0.436 -26.597 1.00 84.00 377 GLU A CA 1
ATOM 3147 C C . GLU A 1 377 ? 39.939 0.179 -25.194 1.00 84.00 377 GLU A C 1
ATOM 3149 O O . GLU A 1 377 ? 40.317 -0.518 -24.251 1.00 84.00 377 GLU A O 1
ATOM 3154 N N . LEU A 1 378 ? 39.526 1.443 -25.034 1.00 84.88 378 LEU A N 1
ATOM 3155 C CA . LEU A 1 378 ? 39.417 2.097 -23.729 1.00 84.88 378 LEU A CA 1
ATOM 3156 C C . LEU A 1 378 ? 38.356 1.432 -22.837 1.00 84.88 378 LEU A C 1
ATOM 3158 O O . LEU A 1 378 ? 38.652 1.106 -21.690 1.00 84.88 378 LEU A O 1
ATOM 3162 N N . ALA A 1 379 ? 37.157 1.185 -23.375 1.00 81.25 379 ALA A N 1
ATOM 3163 C CA . ALA A 1 379 ? 36.055 0.523 -22.672 1.00 81.25 379 ALA A CA 1
ATOM 3164 C C . ALA A 1 379 ? 36.451 -0.865 -22.149 1.00 81.25 379 ALA A C 1
ATOM 3166 O O . ALA A 1 379 ? 36.244 -1.172 -20.977 1.00 81.25 379 ALA A O 1
ATOM 3167 N N . ILE A 1 380 ? 37.110 -1.671 -22.989 1.00 83.50 380 ILE A N 1
ATOM 3168 C CA . ILE A 1 380 ? 37.606 -3.004 -22.613 1.00 83.50 380 ILE A CA 1
ATOM 3169 C C . ILE A 1 380 ? 38.693 -2.903 -21.538 1.00 83.50 380 ILE A C 1
ATOM 3171 O O . ILE A 1 380 ? 38.651 -3.631 -20.551 1.00 83.50 380 ILE A O 1
ATOM 3175 N N . SER A 1 381 ? 39.658 -1.996 -21.710 1.00 84.94 381 SER A N 1
ATOM 3176 C CA . SER A 1 381 ? 40.806 -1.880 -20.799 1.00 84.94 381 SER A CA 1
ATOM 3177 C C . SER A 1 381 ? 40.411 -1.364 -19.414 1.00 84.94 381 SER A C 1
ATOM 3179 O O . SER A 1 381 ? 41.022 -1.745 -18.421 1.00 84.94 381 SER A O 1
ATOM 3181 N N . LEU A 1 382 ? 39.383 -0.512 -19.339 1.00 81.50 382 LEU A N 1
ATOM 3182 C CA . LEU A 1 382 ? 38.851 -0.002 -18.075 1.00 81.50 382 LEU A CA 1
ATOM 3183 C C . LEU A 1 382 ? 37.713 -0.862 -17.507 1.00 81.50 382 LEU A C 1
ATOM 3185 O O . LEU A 1 382 ? 37.364 -0.667 -16.340 1.00 81.50 382 LEU A O 1
ATOM 3189 N N . ASN A 1 383 ? 37.197 -1.819 -18.289 1.00 82.88 383 ASN A N 1
ATOM 3190 C CA . ASN A 1 383 ? 36.016 -2.634 -17.999 1.00 82.88 383 ASN A CA 1
ATOM 3191 C C . ASN A 1 383 ? 34.777 -1.771 -17.682 1.00 82.88 383 ASN A C 1
ATOM 3193 O O . ASN A 1 383 ? 34.213 -1.870 -16.594 1.00 82.88 383 ASN A O 1
ATOM 3197 N N . LEU A 1 384 ? 34.418 -0.884 -18.617 1.00 80.38 384 LEU A N 1
ATOM 3198 C CA . LEU A 1 384 ? 33.316 0.085 -18.513 1.00 80.38 384 LEU A CA 1
ATOM 3199 C C . LEU A 1 384 ? 32.423 0.044 -19.761 1.00 80.38 384 LEU A C 1
ATOM 3201 O O . LEU A 1 384 ? 32.896 -0.296 -20.850 1.00 80.38 384 LEU A O 1
ATOM 3205 N N . ASP A 1 385 ? 31.158 0.448 -19.623 1.00 79.50 385 ASP A N 1
ATOM 3206 C CA . ASP A 1 385 ? 30.241 0.617 -20.756 1.00 79.50 385 ASP A CA 1
ATOM 3207 C C . ASP A 1 385 ? 30.751 1.675 -21.757 1.00 79.50 385 ASP A C 1
ATOM 3209 O O . ASP A 1 385 ? 31.136 2.796 -21.407 1.00 79.50 385 ASP A O 1
ATOM 3213 N N . ILE A 1 386 ? 30.741 1.311 -23.041 1.00 79.81 386 ILE A N 1
ATOM 3214 C CA . ILE A 1 386 ? 31.226 2.156 -24.134 1.00 79.81 386 ILE A CA 1
ATOM 3215 C C . ILE A 1 386 ? 30.409 3.442 -24.308 1.00 79.81 386 ILE A C 1
ATOM 3217 O O . ILE A 1 386 ? 30.991 4.483 -24.599 1.00 79.81 386 ILE A O 1
ATOM 3221 N N . ASN A 1 387 ? 29.091 3.401 -24.097 1.00 76.94 387 ASN A N 1
ATOM 3222 C CA . ASN A 1 387 ? 28.202 4.549 -24.282 1.00 76.94 387 ASN A CA 1
ATOM 3223 C C . ASN A 1 387 ? 28.459 5.624 -23.220 1.00 76.94 387 ASN A C 1
ATOM 3225 O O . ASN A 1 387 ? 28.418 6.814 -23.515 1.00 76.94 387 ASN A O 1
ATOM 3229 N N . GLN A 1 388 ? 28.797 5.210 -21.997 1.00 78.94 388 GLN A N 1
ATOM 3230 C CA . GLN A 1 388 ? 29.167 6.142 -20.929 1.00 78.94 388 GLN A CA 1
ATOM 3231 C C . GLN A 1 388 ? 30.501 6.842 -21.227 1.00 78.94 388 GLN A C 1
ATOM 3233 O O . GLN A 1 388 ? 30.672 8.025 -20.940 1.00 78.94 388 GLN A O 1
ATOM 3238 N N . LEU A 1 389 ? 31.460 6.130 -21.830 1.00 81.12 389 LEU A N 1
ATOM 3239 C CA . LEU A 1 389 ? 32.728 6.725 -22.259 1.00 81.12 389 LEU A CA 1
ATOM 3240 C C . LEU A 1 389 ? 32.558 7.663 -23.459 1.00 81.12 389 LEU A C 1
ATOM 3242 O O . LEU A 1 389 ? 33.263 8.671 -23.527 1.00 81.12 389 LEU A O 1
ATOM 3246 N N . ILE A 1 390 ? 31.637 7.346 -24.374 1.00 80.25 390 ILE A N 1
ATOM 3247 C CA . ILE A 1 390 ? 31.240 8.205 -25.499 1.00 80.25 390 ILE A CA 1
ATOM 3248 C C . ILE A 1 390 ? 30.747 9.551 -24.966 1.00 80.25 390 ILE A C 1
ATOM 3250 O O . ILE A 1 390 ? 31.326 10.580 -25.308 1.00 80.25 390 ILE A O 1
ATOM 3254 N N . GLU A 1 391 ? 29.788 9.538 -24.037 1.00 79.12 391 GLU A N 1
ATOM 3255 C CA . GLU A 1 391 ? 29.239 10.750 -23.416 1.00 79.12 391 GLU A CA 1
ATOM 3256 C C . GLU A 1 391 ? 30.338 11.601 -22.751 1.00 79.12 391 GLU A C 1
ATOM 3258 O O . GLU A 1 391 ? 30.429 12.811 -22.968 1.00 79.12 391 GLU A O 1
ATOM 3263 N N . ILE A 1 392 ? 31.245 10.971 -21.992 1.00 80.75 392 ILE A N 1
ATOM 3264 C CA . ILE A 1 392 ? 32.374 11.672 -21.359 1.00 80.75 392 ILE A CA 1
ATOM 3265 C C . ILE A 1 392 ? 33.299 12.309 -22.405 1.00 80.75 392 ILE A C 1
ATOM 3267 O O . ILE A 1 392 ? 33.765 13.438 -22.209 1.00 80.75 392 ILE A O 1
ATOM 3271 N N . CYS A 1 393 ? 33.593 11.602 -23.499 1.00 82.00 393 CYS A N 1
ATOM 3272 C CA . CYS A 1 393 ? 34.449 12.115 -24.565 1.00 82.00 393 CYS A CA 1
ATOM 3273 C C . CYS A 1 393 ? 33.789 13.274 -25.317 1.00 82.00 393 CYS A C 1
ATOM 3275 O O . CYS A 1 393 ? 34.475 14.247 -25.627 1.00 82.00 393 CYS A O 1
ATOM 3277 N N . GLU A 1 394 ? 32.482 13.207 -25.557 1.00 81.62 394 GLU A N 1
ATOM 3278 C CA . GLU A 1 394 ? 31.704 14.276 -26.187 1.00 81.62 394 GLU A CA 1
ATOM 3279 C C . GLU A 1 394 ? 31.682 15.539 -25.321 1.00 81.62 394 GLU A C 1
ATOM 3281 O O . GLU A 1 394 ? 32.073 16.609 -25.792 1.00 81.62 394 GLU A O 1
ATOM 3286 N N . ILE A 1 395 ? 31.354 15.409 -24.029 1.00 78.81 395 ILE A N 1
ATOM 3287 C CA . ILE A 1 395 ? 31.374 16.521 -23.061 1.00 78.81 395 ILE A CA 1
ATOM 3288 C C . ILE A 1 395 ? 32.776 17.140 -22.961 1.00 78.81 395 ILE A C 1
ATOM 3290 O O . ILE A 1 395 ? 32.932 18.358 -22.885 1.00 78.81 395 ILE A O 1
ATOM 3294 N N . SER A 1 396 ? 33.816 16.304 -22.989 1.00 77.19 396 SER A N 1
ATOM 3295 C CA . SER A 1 396 ? 35.214 16.742 -22.883 1.00 77.19 396 SER A CA 1
ATOM 3296 C C . SER A 1 396 ? 35.816 17.192 -24.221 1.00 77.19 396 SER A C 1
ATOM 3298 O O . SER A 1 396 ? 37.001 17.549 -24.274 1.00 77.19 396 SER A O 1
ATOM 3300 N N . ASN A 1 397 ? 35.035 17.173 -25.306 1.00 81.69 397 ASN A N 1
ATOM 3301 C CA . ASN A 1 397 ? 35.443 17.473 -26.678 1.00 81.69 397 ASN A CA 1
ATOM 3302 C C . ASN A 1 397 ? 36.718 16.711 -27.098 1.00 81.69 397 ASN A C 1
ATOM 3304 O O . ASN A 1 397 ? 37.742 17.300 -27.467 1.00 81.69 397 ASN A O 1
ATOM 3308 N N . ILE A 1 398 ? 36.707 15.391 -26.921 1.00 81.19 398 ILE A N 1
ATOM 3309 C CA . ILE A 1 398 ? 37.786 14.475 -27.290 1.00 81.19 398 ILE A CA 1
ATOM 3310 C C . ILE A 1 398 ? 37.354 13.680 -28.511 1.00 81.19 398 ILE A C 1
ATOM 3312 O O . ILE A 1 398 ? 36.372 12.953 -28.469 1.00 81.19 398 ILE A O 1
ATOM 3316 N N . TYR A 1 399 ? 38.133 13.782 -29.584 1.00 80.56 399 TYR A N 1
ATOM 3317 C CA . TYR A 1 399 ? 37.941 12.969 -30.780 1.00 80.56 399 TYR A CA 1
ATOM 3318 C C . TYR A 1 399 ? 38.305 11.504 -30.512 1.00 80.56 399 TYR A C 1
ATOM 3320 O O . TYR A 1 399 ? 39.382 11.245 -29.983 1.00 80.56 399 TYR A O 1
ATOM 3328 N N . TYR A 1 400 ? 37.467 10.554 -30.923 1.00 82.94 400 TYR A N 1
ATOM 3329 C CA . TYR A 1 400 ? 37.712 9.115 -30.804 1.00 82.94 400 TYR A CA 1
ATOM 3330 C C . TYR A 1 400 ? 37.279 8.364 -32.068 1.00 82.94 400 TYR A C 1
ATOM 3332 O O . TYR A 1 400 ? 36.484 8.859 -32.861 1.00 82.94 400 TYR A O 1
ATOM 3340 N N . ILE A 1 401 ? 37.820 7.158 -32.264 1.00 83.62 401 ILE A N 1
ATOM 3341 C CA . ILE A 1 401 ? 37.469 6.275 -33.378 1.00 83.62 401 ILE A CA 1
ATOM 3342 C C . ILE A 1 401 ? 36.566 5.153 -32.859 1.00 83.62 401 ILE A C 1
ATOM 3344 O O . ILE A 1 401 ? 37.002 4.282 -32.097 1.00 83.62 401 ILE A O 1
ATOM 3348 N N . GLU A 1 402 ? 35.318 5.134 -33.319 1.00 68.44 402 GLU A N 1
ATOM 3349 C CA . GLU A 1 402 ? 34.438 3.970 -33.239 1.00 68.44 402 GLU A CA 1
ATOM 3350 C C . GLU A 1 402 ? 34.821 3.014 -34.371 1.00 68.44 402 GLU A C 1
ATOM 3352 O O . GLU A 1 402 ? 34.525 3.247 -35.540 1.00 68.44 402 GLU A O 1
ATOM 3357 N N . LYS A 1 403 ? 35.585 1.957 -34.083 1.00 51.59 403 LYS A N 1
ATOM 3358 C CA . LYS A 1 403 ? 35.997 1.006 -35.129 1.00 51.59 403 LYS A CA 1
ATOM 3359 C C . LYS A 1 403 ? 34.780 0.271 -35.721 1.00 51.59 403 LYS A C 1
ATOM 3361 O O . LYS A 1 403 ? 34.421 -0.796 -35.234 1.00 51.59 403 LYS A O 1
ATOM 3366 N N . GLU A 1 404 ? 34.258 0.760 -36.841 1.00 44.19 404 GLU A N 1
ATOM 3367 C CA . GLU A 1 404 ? 33.675 -0.074 -37.908 1.00 44.19 404 GLU A CA 1
ATOM 3368 C C . GLU A 1 404 ? 34.433 0.027 -39.248 1.00 44.19 404 GLU A C 1
ATOM 3370 O O . GLU A 1 404 ? 34.179 -0.745 -40.171 1.00 44.19 404 GLU A O 1
ATOM 3375 N N . GLU A 1 405 ? 35.469 0.867 -39.355 1.00 43.38 405 GLU A N 1
ATOM 3376 C CA . GLU A 1 405 ? 36.279 0.983 -40.584 1.00 43.38 405 GLU A CA 1
ATOM 3377 C C . GLU A 1 405 ? 37.584 0.165 -40.606 1.00 43.38 405 GLU A C 1
ATOM 3379 O O . GLU A 1 405 ? 38.383 0.299 -41.532 1.00 43.38 405 GLU A O 1
ATOM 3384 N N . PHE A 1 406 ? 37.815 -0.746 -39.652 1.00 36.69 406 PHE A N 1
ATOM 3385 C CA . PHE A 1 406 ? 39.009 -1.612 -39.688 1.00 36.69 406 PHE A CA 1
ATOM 3386 C C . PHE A 1 406 ? 38.797 -2.955 -40.420 1.00 36.69 406 PHE A C 1
ATOM 3388 O O . PHE A 1 406 ? 39.757 -3.510 -40.955 1.00 36.69 406 PHE A O 1
ATOM 3395 N N . ASP A 1 407 ? 37.555 -3.444 -40.545 1.00 38.34 407 ASP A N 1
ATOM 3396 C CA . ASP A 1 407 ? 37.266 -4.747 -41.177 1.00 38.34 407 ASP A CA 1
ATOM 3397 C C . ASP A 1 407 ? 36.977 -4.679 -42.689 1.00 38.34 407 ASP A C 1
ATOM 3399 O O . ASP A 1 407 ? 37.065 -5.692 -43.389 1.00 38.34 407 ASP A O 1
ATOM 3403 N N . LYS A 1 408 ? 36.729 -3.488 -43.256 1.00 37.78 408 LYS A N 1
ATOM 3404 C CA . LYS A 1 408 ? 36.542 -3.329 -44.716 1.00 37.78 408 LYS A CA 1
ATOM 3405 C C . LYS A 1 408 ? 37.852 -3.348 -45.513 1.00 37.78 408 LYS A C 1
ATOM 3407 O O . LYS A 1 408 ? 37.835 -3.684 -46.696 1.00 37.78 408 LYS A O 1
ATOM 3412 N N . VAL A 1 409 ? 38.996 -3.067 -44.885 1.00 36.91 409 VAL A N 1
ATOM 3413 C CA . VAL A 1 409 ? 40.298 -3.008 -45.581 1.00 36.91 409 VAL A CA 1
ATOM 3414 C C . VAL A 1 409 ? 40.962 -4.391 -45.704 1.00 36.91 409 VAL A C 1
ATOM 3416 O O . VAL A 1 409 ? 41.724 -4.623 -46.641 1.00 36.91 409 VAL A O 1
ATOM 3419 N N . LYS A 1 410 ? 40.619 -5.366 -44.847 1.00 37.38 410 LYS A N 1
ATOM 3420 C CA . LYS A 1 410 ? 41.177 -6.733 -44.924 1.00 37.38 410 LYS A CA 1
ATOM 3421 C C . LYS A 1 410 ? 40.491 -7.648 -45.950 1.00 37.38 410 LYS A C 1
ATOM 3423 O O . LYS A 1 410 ? 41.120 -8.596 -46.408 1.00 37.38 410 LYS A O 1
ATOM 3428 N N . ARG A 1 411 ? 39.258 -7.344 -46.383 1.00 36.88 411 ARG A N 1
ATOM 3429 C CA . ARG A 1 411 ? 38.546 -8.113 -47.431 1.00 36.88 411 ARG A CA 1
ATOM 3430 C C . ARG A 1 411 ? 38.931 -7.753 -48.874 1.00 36.88 411 ARG A C 1
ATOM 3432 O O . ARG A 1 411 ? 38.495 -8.432 -49.789 1.00 36.88 411 ARG A O 1
ATOM 3439 N N . ARG A 1 412 ? 39.771 -6.733 -49.097 1.00 39.06 412 ARG A N 1
ATOM 3440 C CA . ARG A 1 412 ? 40.260 -6.343 -50.440 1.00 39.06 412 ARG A CA 1
ATOM 3441 C C . ARG A 1 412 ? 41.703 -6.777 -50.746 1.00 39.06 412 ARG A C 1
ATOM 3443 O O . ARG A 1 412 ? 42.274 -6.316 -51.725 1.00 39.06 412 ARG A O 1
ATOM 3450 N N . ARG A 1 413 ? 42.304 -7.651 -49.928 1.00 42.56 413 ARG A N 1
ATOM 3451 C CA . ARG A 1 413 ? 43.633 -8.250 -50.197 1.00 42.56 413 ARG A CA 1
ATOM 3452 C C . ARG A 1 413 ? 43.626 -9.773 -50.391 1.00 42.56 413 ARG A C 1
ATOM 3454 O O . ARG A 1 413 ? 44.691 -10.364 -50.490 1.00 42.56 413 ARG A O 1
ATOM 3461 N N . PHE A 1 414 ? 42.446 -10.381 -50.489 1.00 42.94 414 PHE A N 1
ATOM 3462 C CA . PHE A 1 414 ? 42.266 -11.769 -50.921 1.00 42.94 414 PHE A CA 1
ATOM 3463 C C . PHE A 1 414 ? 41.047 -11.863 -51.848 1.00 42.94 414 PHE A C 1
ATOM 3465 O O . PHE A 1 414 ? 40.026 -12.436 -51.479 1.00 42.94 414 PHE A O 1
ATOM 3472 N N . VAL A 1 415 ? 41.150 -11.223 -53.015 1.00 38.72 415 VAL A N 1
ATOM 3473 C CA . VAL A 1 415 ? 40.489 -11.620 -54.269 1.00 38.72 415 VAL A CA 1
ATOM 3474 C C . VAL A 1 415 ? 41.510 -11.411 -55.372 1.00 38.72 415 VAL A C 1
ATOM 3476 O O . VAL A 1 415 ? 42.141 -10.328 -55.346 1.00 38.72 415 VAL A O 1
#